Protein AF-0000000078982594 (afdb_homodimer)

pLDDT: mean 91.41, std 19.68, range [19.05, 98.94]

InterPro domains:
  IPR006311 Twin-arginine translocation pathway, signal sequence [PS51318] (1-30)
  IPR018389 TRAP transporter solute receptor DctP [PF03480] (51-321)
  IPR018389 TRAP transporter solute receptor DctP [PTHR33376] (16-334)
  IPR026289 Solute binding protein, TakP-like [PIRSF039026] (5-341)
  IPR038404 TRAP transporter solute receptor DctP superfamily [G3DSA:3.40.190.170] (35-334)

Nearest PDB structures (foldseek):
  7ug8-assembly1_A  TM=9.109E-01  e=2.387E-27  Synechococcus sp. CC9311
  4yzz-assembly1_A  TM=9.169E-01  e=5.293E-26  Bordetella bronchiseptica RB50
  2hzl-assembly1_A  TM=9.188E-01  e=4.581E-25  Cereibacter sphaeroides 2.4.1
  4xf5-assembly1_A  TM=8.917E-01  e=1.562E-21  Chromohalobacter israelensis DSM 3043
  6h75-assembly1_A  TM=8.362E-01  e=6.504E-19  Haemophilus influenzae Rd KW20

Structure (mmCIF, N/CA/C/O backbone):
data_AF-0000000078982594-model_v1
#
loop_
_entity.id
_entity.type
_entity.pdbx_description
1 polymer 'TRAP dicarboxylate family transporter, DctP subunit'
#
loop_
_atom_site.group_PDB
_atom_site.id
_atom_site.type_symbol
_atom_site.label_atom_id
_atom_site.label_alt_id
_atom_site.label_comp_id
_atom_site.label_asym_id
_atom_site.label_entity_id
_atom_site.label_seq_id
_atom_site.pdbx_PDB_ins_code
_atom_site.Cartn_x
_atom_site.Cartn_y
_atom_site.Cartn_z
_atom_site.occupancy
_atom_site.B_iso_or_equiv
_atom_site.auth_seq_id
_atom_site.auth_comp_id
_atom_site.auth_asym_id
_atom_site.auth_atom_id
_atom_site.pdbx_PDB_model_num
ATOM 1 N N . MET A 1 1 ? 103.625 -12.164 33.531 1 20.59 1 MET A N 1
ATOM 2 C CA . MET A 1 1 ? 103.688 -10.719 33.312 1 20.59 1 MET A CA 1
ATOM 3 C C . MET A 1 1 ? 102.312 -10.141 33.219 1 20.59 1 MET A C 1
ATOM 5 O O . MET A 1 1 ? 101.312 -10.828 33.469 1 20.59 1 MET A O 1
ATOM 9 N N . THR A 1 2 ? 102.062 -9.656 31.984 1 21.7 2 THR A N 1
ATOM 10 C CA . THR A 1 2 ? 101.188 -8.523 31.641 1 21.7 2 THR A CA 1
ATOM 11 C C . THR A 1 2 ? 99.75 -8.883 31.844 1 21.7 2 THR A C 1
ATOM 13 O O . THR A 1 2 ? 99.375 -10.055 31.781 1 21.7 2 THR A O 1
ATOM 16 N N . ASN A 1 3 ? 99 -7.855 32.156 1 24.16 3 ASN A N 1
ATOM 17 C CA . ASN A 1 3 ? 97.812 -7.148 32.625 1 24.16 3 ASN A CA 1
ATOM 18 C C . ASN A 1 3 ? 96.688 -7.359 31.672 1 24.16 3 ASN A C 1
ATOM 20 O O . ASN A 1 3 ? 96.5 -6.594 30.719 1 24.16 3 ASN A O 1
ATOM 24 N N . LEU A 1 4 ? 96.562 -8.594 31.125 1 26.08 4 LEU A N 1
ATOM 25 C CA . LEU A 1 4 ? 95.688 -8.883 30 1 26.08 4 LEU A CA 1
ATOM 26 C C . LEU A 1 4 ? 94.25 -8.578 30.328 1 26.08 4 LEU A C 1
ATOM 28 O O . LEU A 1 4 ? 93.5 -9.445 30.828 1 26.08 4 LEU A O 1
ATOM 32 N N . ASN A 1 5 ? 94.188 -7.273 31.156 1 21.92 5 ASN A N 1
ATOM 33 C CA . ASN A 1 5 ? 92.875 -7.004 31.766 1 21.92 5 ASN A CA 1
ATOM 34 C C . ASN A 1 5 ? 91.75 -7.062 30.75 1 21.92 5 ASN A C 1
ATOM 36 O O . ASN A 1 5 ? 91.938 -6.883 29.562 1 21.92 5 ASN A O 1
ATOM 40 N N . ARG A 1 6 ? 90.375 -7.09 31.219 1 21.05 6 ARG A N 1
ATOM 41 C CA . ARG A 1 6 ? 89 -7.594 31.141 1 21.05 6 ARG A CA 1
ATOM 42 C C . ARG A 1 6 ? 88.188 -6.828 30.109 1 21.05 6 ARG A C 1
ATOM 44 O O . ARG A 1 6 ? 88.562 -5.746 29.672 1 21.05 6 ARG A O 1
ATOM 51 N N . ARG A 1 7 ? 86.812 -6.707 30.172 1 22.73 7 ARG A N 1
ATOM 52 C CA . ARG A 1 7 ? 85.5 -7.102 29.75 1 22.73 7 ARG A CA 1
ATOM 53 C C . ARG A 1 7 ? 84.688 -5.891 29.297 1 22.73 7 ARG A C 1
ATOM 55 O O . ARG A 1 7 ? 83.5 -6 29.047 1 22.73 7 ARG A O 1
ATOM 62 N N . ASN A 1 8 ? 85.375 -4.629 29.312 1 22.77 8 ASN A N 1
ATOM 63 C CA . ASN A 1 8 ? 84.312 -3.631 29.484 1 22.77 8 ASN A CA 1
ATOM 64 C C . ASN A 1 8 ? 83.25 -3.734 28.375 1 22.77 8 ASN A C 1
ATOM 66 O O . ASN A 1 8 ? 83.562 -4.129 27.25 1 22.77 8 ASN A O 1
ATOM 70 N N . ALA A 1 9 ? 81.938 -3.502 28.734 1 25.22 9 ALA A N 1
ATOM 71 C CA . ALA A 1 9 ? 80.5 -3.498 28.531 1 25.22 9 ALA A CA 1
ATOM 72 C C . ALA A 1 9 ? 80.125 -2.529 27.406 1 25.22 9 ALA A C 1
ATOM 74 O O . ALA A 1 9 ? 80.312 -1.322 27.516 1 25.22 9 ALA A O 1
ATOM 75 N N . LEU A 1 10 ? 80.375 -2.895 26.141 1 25.31 10 LEU A N 1
ATOM 76 C CA . LEU A 1 10 ? 79.938 -2.234 24.922 1 25.31 10 LEU A CA 1
ATOM 77 C C . LEU A 1 10 ? 78.438 -1.918 25 1 25.31 10 LEU A C 1
ATOM 79 O O . LEU A 1 10 ? 77.625 -2.826 25.125 1 25.31 10 LEU A O 1
ATOM 83 N N . GLN A 1 11 ? 78.062 -0.835 25.844 1 25.95 11 GLN A N 1
ATOM 84 C CA . GLN A 1 11 ? 76.688 -0.275 25.938 1 25.95 11 GLN A CA 1
ATOM 85 C C . GLN A 1 11 ? 76.125 0.025 24.547 1 25.95 11 GLN A C 1
ATOM 87 O O . GLN A 1 11 ? 76.688 0.873 23.828 1 25.95 11 GLN A O 1
ATOM 92 N N . LEU A 1 12 ? 75.812 -1.025 23.797 1 26.66 12 LEU A N 1
ATOM 93 C CA . LEU A 1 12 ? 75.062 -0.949 22.531 1 26.66 12 LEU A CA 1
ATOM 94 C C . LEU A 1 12 ? 73.812 -0.087 22.672 1 26.66 12 LEU A C 1
ATOM 96 O O . LEU A 1 12 ? 72.938 -0.372 23.484 1 26.66 12 LEU A O 1
ATOM 100 N N . GLY A 1 13 ? 74 1.279 22.625 1 26.19 13 GLY A N 1
ATOM 101 C CA . GLY A 1 13 ? 72.938 2.256 22.516 1 26.19 13 GLY A CA 1
ATOM 102 C C . GLY A 1 13 ? 71.875 1.858 21.516 1 26.19 13 GLY A C 1
ATOM 103 O O . GLY A 1 13 ? 72.188 1.526 20.375 1 26.19 13 GLY A O 1
ATOM 104 N N . ALA A 1 14 ? 70.75 1.271 21.984 1 28.56 14 ALA A N 1
ATOM 105 C CA . ALA A 1 14 ? 69.438 0.903 21.359 1 28.56 14 ALA A CA 1
ATOM 106 C C . ALA A 1 14 ? 68.875 2.082 20.609 1 28.56 14 ALA A C 1
ATOM 108 O O . ALA A 1 14 ? 68.438 3.082 21.219 1 28.56 14 ALA A O 1
ATOM 109 N N . VAL A 1 15 ? 69.5 2.537 19.516 1 26.56 15 VAL A N 1
ATOM 110 C CA . VAL A 1 15 ? 68.812 3.514 18.672 1 26.56 15 VAL A CA 1
ATOM 111 C C . VAL A 1 15 ? 67.375 3.059 18.422 1 26.56 15 VAL A C 1
ATOM 113 O O . VAL A 1 15 ? 67.125 1.963 17.906 1 26.56 15 VAL A O 1
ATOM 116 N N . ALA A 1 16 ? 66.438 3.512 19.25 1 29.61 16 ALA A N 1
ATOM 117 C CA . ALA A 1 16 ? 64.938 3.453 19.141 1 29.61 16 ALA A CA 1
ATOM 118 C C . ALA A 1 16 ? 64.5 3.781 17.734 1 29.61 16 ALA A C 1
ATOM 120 O O . ALA A 1 16 ? 64.75 4.879 17.234 1 29.61 16 ALA A O 1
ATOM 121 N N . LEU A 1 17 ? 64.5 2.771 16.875 1 27.03 17 LEU A N 1
ATOM 122 C CA . LEU A 1 17 ? 63.938 2.824 15.547 1 27.03 17 LEU A CA 1
ATOM 123 C C . LEU A 1 17 ? 62.562 3.457 15.594 1 27.03 17 LEU A C 1
ATOM 125 O O . LEU A 1 17 ? 61.75 3.131 16.469 1 27.03 17 LEU A O 1
ATOM 129 N N . ALA A 1 18 ? 62.469 4.758 15.188 1 30.73 18 ALA A N 1
ATOM 130 C CA . ALA A 1 18 ? 61.25 5.504 14.812 1 30.73 18 ALA A CA 1
ATOM 131 C C . ALA A 1 18 ? 60.281 4.629 14.023 1 30.73 18 ALA A C 1
ATOM 133 O O . ALA A 1 18 ? 60.625 4.105 12.961 1 30.73 18 ALA A O 1
ATOM 134 N N . ALA A 1 19 ? 59.406 3.906 14.703 1 32.41 19 ALA A N 1
ATOM 135 C CA . ALA A 1 19 ? 58.281 3.205 14.062 1 32.41 19 ALA A CA 1
ATOM 136 C C . ALA A 1 19 ? 57.531 4.129 13.102 1 32.41 19 ALA A C 1
ATOM 138 O O . ALA A 1 19 ? 57.156 5.246 13.469 1 32.41 19 ALA A O 1
ATOM 139 N N . PRO A 1 20 ? 57.75 4.062 11.742 1 35.38 20 PRO A N 1
ATOM 140 C CA . PRO A 1 20 ? 56.938 4.867 10.836 1 35.38 20 PRO A CA 1
ATOM 141 C C . PRO A 1 20 ? 55.469 4.859 11.219 1 35.38 20 PRO A C 1
ATOM 143 O O . PRO A 1 20 ? 54.969 3.861 11.742 1 35.38 20 PRO A O 1
ATOM 146 N N . ALA A 1 21 ? 54.938 6 11.516 1 36.59 21 ALA A N 1
ATOM 147 C CA . ALA A 1 21 ? 53.5 6.25 11.602 1 36.59 21 ALA A CA 1
ATOM 148 C C . ALA A 1 21 ? 52.75 5.59 10.445 1 36.59 21 ALA A C 1
ATOM 150 O O . ALA A 1 21 ? 52.938 5.961 9.281 1 36.59 21 ALA A O 1
ATOM 151 N N . ILE A 1 22 ? 52.5 4.273 10.539 1 31.8 22 ILE A N 1
ATOM 152 C CA . ILE A 1 22 ? 51.531 3.699 9.602 1 31.8 22 ILE A CA 1
ATOM 153 C C . ILE A 1 22 ? 50.312 4.582 9.523 1 31.8 22 ILE A C 1
ATOM 155 O O . ILE A 1 22 ? 49.562 4.703 10.492 1 31.8 22 ILE A O 1
ATOM 159 N N . LEU A 1 23 ? 50.406 5.719 8.812 1 32.69 23 LEU A N 1
ATOM 160 C CA . LEU A 1 23 ? 49.156 6.352 8.336 1 32.69 23 LEU A CA 1
ATOM 161 C C . LEU A 1 23 ? 48.125 5.301 7.953 1 32.69 23 LEU A C 1
ATOM 163 O O . LEU A 1 23 ? 48.375 4.477 7.066 1 32.69 23 LEU A O 1
ATOM 167 N N . THR A 1 24 ? 47.469 4.734 8.93 1 33.62 24 THR A N 1
ATOM 168 C CA . THR A 1 24 ? 46.25 4.008 8.617 1 33.62 24 THR A CA 1
ATOM 169 C C . THR A 1 24 ? 45.375 4.801 7.648 1 33.62 24 THR A C 1
ATOM 171 O O . THR A 1 24 ? 44.781 5.816 8.016 1 33.62 24 THR A O 1
ATOM 174 N N . GLY A 1 25 ? 45.875 5.156 6.434 1 33.16 25 GLY A N 1
ATOM 175 C CA . GLY A 1 25 ? 44.938 5.574 5.41 1 33.16 25 GLY A CA 1
ATOM 176 C C . GLY A 1 25 ? 43.594 4.844 5.492 1 33.16 25 GLY A C 1
ATOM 177 O O . GLY A 1 25 ? 43.562 3.631 5.703 1 33.16 25 GLY A O 1
ATOM 178 N N . GLY A 1 26 ? 42.688 5.43 6.137 1 35.59 26 GLY A N 1
ATOM 179 C CA . GLY A 1 26 ? 41.375 4.836 5.887 1 35.59 26 GLY A CA 1
ATOM 180 C C . GLY A 1 26 ? 41.219 4.289 4.48 1 35.59 26 GLY A C 1
ATOM 181 O O . GLY A 1 26 ? 41.438 5.012 3.504 1 35.59 26 GLY A O 1
ATOM 182 N N . ALA A 1 27 ? 41.688 3.076 4.184 1 33.72 27 ALA A N 1
ATOM 183 C CA . ALA A 1 27 ? 41.375 2.385 2.93 1 33.72 27 ALA A CA 1
ATOM 184 C C . ALA A 1 27 ? 40.031 2.832 2.363 1 33.72 27 ALA A C 1
ATOM 186 O O . ALA A 1 27 ? 39 2.576 2.961 1 33.72 27 ALA A O 1
ATOM 187 N N . ALA A 1 28 ? 39.938 4.016 1.937 1 36.03 28 ALA A N 1
ATOM 188 C CA . ALA A 1 28 ? 38.875 4.066 0.939 1 36.03 28 ALA A CA 1
ATOM 189 C C . ALA A 1 28 ? 38.75 2.746 0.184 1 36.03 28 ALA A C 1
ATOM 191 O O . ALA A 1 28 ? 39.656 2.391 -0.591 1 36.03 28 ALA A O 1
ATOM 192 N N . ARG A 1 29 ? 38.562 1.633 0.854 1 36.06 29 ARG A N 1
ATOM 193 C CA . ARG A 1 29 ? 38.375 0.412 0.084 1 36.06 29 ARG A CA 1
ATOM 194 C C . ARG A 1 29 ? 37.844 0.73 -1.315 1 36.06 29 ARG A C 1
ATOM 196 O O . ARG A 1 29 ? 36.844 1.413 -1.468 1 36.06 29 ARG A O 1
ATOM 203 N N . ALA A 1 30 ? 38.406 1.217 -2.223 1 41.25 30 ALA A N 1
ATOM 204 C CA . ALA A 1 30 ? 38 1.074 -3.623 1 41.25 30 ALA A CA 1
ATOM 205 C C . ALA A 1 30 ? 36.969 -0.01 -3.791 1 41.25 30 ALA A C 1
ATOM 207 O O . ALA A 1 30 ? 37.281 -1.195 -3.889 1 41.25 30 ALA A O 1
ATOM 208 N N . GLN A 1 31 ? 35.906 -0.181 -2.936 1 50.72 31 GLN A N 1
ATOM 209 C CA . GLN A 1 31 ? 34.938 -1.259 -2.773 1 50.72 31 GLN A CA 1
ATOM 210 C C . GLN A 1 31 ? 34.344 -1.69 -4.121 1 50.72 31 GLN A C 1
ATOM 212 O O . GLN A 1 31 ? 33.812 -0.864 -4.871 1 50.72 31 GLN A O 1
ATOM 217 N N . GLY A 1 32 ? 34.844 -2.617 -4.812 1 79.25 32 GLY A N 1
ATOM 218 C CA . GLY A 1 32 ? 34.5 -3.211 -6.09 1 79.25 32 GLY A CA 1
ATOM 219 C C . GLY A 1 32 ? 33 -3.355 -6.273 1 79.25 32 GLY A C 1
ATOM 220 O O . GLY A 1 32 ? 32.219 -3.297 -5.305 1 79.25 32 GLY A O 1
ATOM 221 N N . VAL A 1 33 ? 32.562 -3.111 -7.488 1 95.31 33 VAL A N 1
ATOM 222 C CA . VAL A 1 33 ? 31.172 -3.256 -7.887 1 95.31 33 VAL A CA 1
ATOM 223 C C . VAL A 1 33 ? 30.75 -4.727 -7.805 1 95.31 33 VAL A C 1
ATOM 225 O O . VAL A 1 33 ? 31.422 -5.598 -8.367 1 95.31 33 VAL A O 1
ATOM 228 N N . THR A 1 34 ? 29.812 -5.047 -6.879 1 98.25 34 THR A N 1
ATOM 229 C CA . THR A 1 34 ? 29.172 -6.355 -6.863 1 98.25 34 THR A CA 1
ATOM 230 C C . THR A 1 34 ? 28.219 -6.504 -8.039 1 98.25 34 THR A C 1
ATOM 232 O O . THR A 1 34 ? 27.344 -5.66 -8.242 1 98.25 34 THR A O 1
ATOM 235 N N . GLN A 1 35 ? 28.438 -7.535 -8.797 1 98.5 35 GLN A N 1
ATOM 236 C CA . GLN A 1 35 ? 27.594 -7.762 -9.969 1 98.5 35 GLN A CA 1
ATOM 237 C C . GLN A 1 35 ? 26.703 -8.992 -9.789 1 98.5 35 GLN A C 1
ATOM 239 O O . GLN A 1 35 ? 27.203 -10.086 -9.5 1 98.5 35 GLN A O 1
ATOM 244 N N . TRP A 1 36 ? 25.375 -8.828 -9.938 1 98.81 36 TRP A N 1
ATOM 245 C CA . TRP A 1 36 ? 24.391 -9.898 -9.852 1 98.81 36 TRP A CA 1
ATOM 246 C C . TRP A 1 36 ? 23.641 -10.055 -11.164 1 98.81 36 TRP A C 1
ATOM 248 O O . TRP A 1 36 ? 23.516 -9.102 -11.938 1 98.81 36 TRP A O 1
ATOM 258 N N . ARG A 1 37 ? 23.188 -11.25 -11.414 1 98.88 37 ARG A N 1
ATOM 259 C CA . ARG A 1 37 ? 22.172 -11.539 -12.43 1 98.88 37 ARG A CA 1
ATOM 260 C C . ARG A 1 37 ? 20.875 -12.008 -11.781 1 98.88 37 ARG A C 1
ATOM 262 O O . ARG A 1 37 ? 20.906 -12.766 -10.805 1 98.88 37 ARG A O 1
ATOM 269 N N . MET A 1 38 ? 19.734 -11.531 -12.352 1 98.88 38 MET A N 1
ATOM 270 C CA . MET A 1 38 ? 18.406 -11.938 -11.859 1 98.88 38 MET A CA 1
ATOM 271 C C . MET A 1 38 ? 17.516 -12.375 -13.008 1 98.88 38 MET A C 1
ATOM 273 O O . MET A 1 38 ? 17.297 -11.617 -13.961 1 98.88 38 MET A O 1
ATOM 277 N N . GLN A 1 39 ? 17.062 -13.578 -12.969 1 98.56 39 GLN A N 1
ATOM 278 C CA . GLN A 1 39 ? 16.016 -14 -13.898 1 98.56 39 GLN A CA 1
ATOM 279 C C . GLN A 1 39 ? 14.633 -13.859 -13.281 1 98.56 39 GLN A C 1
ATOM 281 O O . GLN A 1 39 ? 14.375 -14.375 -12.195 1 98.56 39 GLN A O 1
ATOM 286 N N . ALA A 1 40 ? 13.758 -13.156 -13.969 1 97.75 40 ALA A N 1
ATOM 287 C CA . ALA A 1 40 ? 12.375 -12.984 -13.523 1 97.75 40 ALA A CA 1
ATOM 288 C C . ALA A 1 40 ? 11.484 -14.094 -14.07 1 97.75 40 ALA A C 1
ATOM 290 O O . ALA A 1 40 ? 11.938 -14.945 -14.844 1 97.75 40 ALA A O 1
ATOM 291 N N . LEU A 1 41 ? 10.227 -14.102 -13.609 1 95.31 41 LEU A N 1
ATOM 292 C CA . LEU A 1 41 ? 9.258 -15.086 -14.078 1 95.31 41 LEU A CA 1
ATOM 293 C C . LEU A 1 41 ? 8.414 -14.531 -15.211 1 95.31 41 LEU A C 1
ATOM 295 O O . LEU A 1 41 ? 7.594 -15.242 -15.797 1 95.31 41 LEU A O 1
ATOM 299 N N . TRP A 1 42 ? 8.648 -13.305 -15.594 1 94.94 42 TRP A N 1
ATOM 300 C CA . TRP A 1 42 ? 7.785 -12.594 -16.531 1 94.94 42 TRP A CA 1
ATOM 301 C C . TRP A 1 42 ? 8.359 -12.641 -17.938 1 94.94 42 TRP A C 1
ATOM 303 O O . TRP A 1 42 ? 9.57 -12.727 -18.125 1 94.94 42 TRP A O 1
ATOM 313 N N . GLY A 1 43 ? 7.445 -12.539 -18.891 1 91.38 43 GLY A N 1
ATOM 314 C CA . GLY A 1 43 ? 7.883 -12.352 -20.266 1 91.38 43 GLY A CA 1
ATOM 315 C C . GLY A 1 43 ? 8.5 -10.992 -20.516 1 91.38 43 GLY A C 1
ATOM 316 O O . GLY A 1 43 ? 8.203 -10.031 -19.797 1 91.38 43 GLY A O 1
ATOM 317 N N . GLY A 1 44 ? 9.297 -11.008 -21.531 1 92.69 44 GLY A N 1
ATOM 318 C CA . GLY A 1 44 ? 9.922 -9.75 -21.906 1 92.69 44 GLY A CA 1
ATOM 319 C C . GLY A 1 44 ? 8.922 -8.695 -22.344 1 92.69 44 GLY A C 1
ATOM 320 O O . GLY A 1 44 ? 7.945 -9 -23.031 1 92.69 44 GLY A O 1
ATOM 321 N N . GLY A 1 45 ? 9.086 -7.457 -21.859 1 93.69 45 GLY A N 1
ATOM 322 C CA . GLY A 1 45 ? 8.281 -6.332 -22.312 1 93.69 45 GLY A CA 1
ATOM 323 C C . GLY A 1 45 ? 6.973 -6.191 -21.547 1 93.69 45 GLY A C 1
ATOM 324 O O . GLY A 1 45 ? 6.254 -5.203 -21.719 1 93.69 45 GLY A O 1
ATOM 325 N N . THR A 1 46 ? 6.609 -7.188 -20.734 1 95.62 46 THR A N 1
ATOM 326 C CA . THR A 1 46 ? 5.391 -7.062 -19.938 1 95.62 46 THR A CA 1
ATOM 327 C C . THR A 1 46 ? 5.566 -6.023 -18.844 1 95.62 46 THR A C 1
ATOM 329 O O . THR A 1 46 ? 6.691 -5.715 -18.453 1 95.62 46 THR A O 1
ATOM 332 N N . THR A 1 47 ? 4.484 -5.465 -18.375 1 98.06 47 THR A N 1
ATOM 333 C CA . THR A 1 47 ? 4.516 -4.438 -17.344 1 98.06 47 THR A CA 1
ATOM 334 C C . THR A 1 47 ? 5.23 -4.949 -16.094 1 98.06 47 THR A C 1
ATOM 336 O O . THR A 1 47 ? 6.133 -4.289 -15.57 1 98.06 47 THR A O 1
ATOM 339 N N . PRO A 1 48 ? 4.938 -6.152 -15.57 1 98.19 48 PRO A N 1
ATOM 340 C CA . PRO A 1 48 ? 5.672 -6.582 -14.383 1 98.19 48 PRO A CA 1
ATOM 341 C C . PRO A 1 48 ? 7.172 -6.719 -14.633 1 98.19 48 PRO A C 1
ATOM 343 O O . PRO A 1 48 ? 7.977 -6.465 -13.727 1 98.19 48 PRO A O 1
ATOM 346 N N . MET A 1 49 ? 7.59 -7.105 -15.828 1 98 49 MET A N 1
ATOM 347 C CA . MET A 1 49 ? 9.016 -7.188 -16.141 1 98 49 MET A CA 1
ATOM 348 C C . MET A 1 49 ? 9.656 -5.805 -16.078 1 98 49 MET A C 1
ATOM 350 O O . MET A 1 49 ? 10.781 -5.656 -15.602 1 98 49 MET A O 1
ATOM 354 N N . LEU A 1 50 ? 8.953 -4.852 -16.625 1 98.56 50 LEU A N 1
ATOM 355 C CA . LEU A 1 50 ? 9.461 -3.482 -16.578 1 98.56 50 LEU A CA 1
ATOM 356 C C . LEU A 1 50 ? 9.688 -3.049 -15.133 1 98.56 50 LEU A C 1
ATOM 358 O O . LEU A 1 50 ? 10.633 -2.314 -14.844 1 98.56 50 LEU A O 1
ATOM 362 N N . TYR A 1 51 ? 8.883 -3.469 -14.219 1 98.75 51 TYR A N 1
ATOM 363 C CA . TYR A 1 51 ? 9.031 -3.109 -12.812 1 98.75 51 TYR A CA 1
ATOM 364 C C . TYR A 1 51 ? 10.203 -3.852 -12.18 1 98.75 51 TYR A C 1
ATOM 366 O O . TYR A 1 51 ? 10.836 -3.35 -11.25 1 98.75 51 TYR A O 1
ATOM 374 N N . GLU A 1 52 ? 10.539 -5.051 -12.68 1 98.88 52 GLU A N 1
ATOM 375 C CA . GLU A 1 52 ? 11.766 -5.699 -12.25 1 98.88 52 GLU A CA 1
ATOM 376 C C . GLU A 1 52 ? 12.992 -4.898 -12.68 1 98.88 52 GLU A C 1
ATOM 378 O O . GLU A 1 52 ? 13.977 -4.805 -11.938 1 98.88 52 GLU A O 1
ATOM 383 N N . GLU A 1 53 ? 12.93 -4.359 -13.867 1 98.81 53 GLU A N 1
ATOM 384 C CA . GLU A 1 53 ? 14.008 -3.49 -14.336 1 98.81 53 GLU A CA 1
ATOM 385 C C . GLU A 1 53 ? 14.125 -2.238 -13.469 1 98.81 53 GLU A C 1
ATOM 387 O O . GLU A 1 53 ? 15.227 -1.791 -13.156 1 98.81 53 GLU A O 1
ATOM 392 N N . LYS A 1 54 ? 12.992 -1.698 -13.07 1 98.81 54 LYS A N 1
ATOM 393 C CA . LYS A 1 54 ? 12.992 -0.55 -12.172 1 98.81 54 LYS A CA 1
ATOM 394 C C . LYS A 1 54 ? 13.594 -0.912 -10.82 1 98.81 54 LYS A C 1
ATOM 396 O O . LYS A 1 54 ? 14.312 -0.108 -10.219 1 98.81 54 LYS A O 1
ATOM 401 N N . PHE A 1 55 ? 13.258 -2.117 -10.336 1 98.88 55 PHE A N 1
ATOM 402 C CA . PHE A 1 55 ? 13.859 -2.623 -9.102 1 98.88 55 PHE A CA 1
ATOM 403 C C . PHE A 1 55 ? 15.375 -2.6 -9.195 1 98.88 55 PHE A C 1
ATOM 405 O O . PHE A 1 55 ? 16.047 -2.072 -8.312 1 98.88 55 PHE A O 1
ATOM 412 N N . CYS A 1 56 ? 15.898 -3.113 -10.273 1 98.94 56 CYS A N 1
ATOM 413 C CA . CYS A 1 56 ? 17.344 -3.195 -10.477 1 98.94 56 CYS A CA 1
ATOM 414 C C . CYS A 1 56 ? 17.953 -1.806 -10.562 1 98.94 56 CYS A C 1
ATOM 416 O O . CYS A 1 56 ? 19 -1.544 -9.961 1 98.94 56 CYS A O 1
ATOM 418 N N . ALA A 1 57 ? 17.344 -0.931 -11.305 1 98.81 57 ALA A N 1
ATOM 419 C CA . ALA A 1 57 ? 17.828 0.441 -11.438 1 98.81 57 ALA A CA 1
ATOM 420 C C . ALA A 1 57 ? 17.859 1.151 -10.086 1 98.81 57 ALA A C 1
ATOM 422 O O . ALA A 1 57 ? 18.797 1.889 -9.789 1 98.81 57 ALA A O 1
ATOM 423 N N . ARG A 1 58 ? 16.797 0.959 -9.305 1 98.81 58 ARG A N 1
ATOM 424 C CA . ARG A 1 58 ? 16.719 1.595 -7.996 1 98.81 58 ARG A CA 1
ATOM 425 C C . ARG A 1 58 ? 17.812 1.096 -7.07 1 98.81 58 ARG A C 1
ATOM 427 O O . ARG A 1 58 ? 18.422 1.881 -6.336 1 98.81 58 ARG A O 1
ATOM 434 N N . VAL A 1 59 ? 18.047 -0.199 -7.078 1 98.88 59 VAL A N 1
ATOM 435 C CA . VAL A 1 59 ? 19.109 -0.772 -6.262 1 98.88 59 VAL A CA 1
ATOM 436 C C . VAL A 1 59 ? 20.438 -0.131 -6.629 1 98.88 59 VAL A C 1
ATOM 438 O O . VAL A 1 59 ? 21.219 0.256 -5.746 1 98.88 59 VAL A O 1
ATOM 441 N N . LEU A 1 60 ? 20.703 0.001 -7.91 1 98.69 60 LEU A N 1
ATOM 442 C CA . LEU A 1 60 ? 21.938 0.641 -8.383 1 98.69 60 LEU A CA 1
ATOM 443 C C . LEU A 1 60 ? 22.047 2.066 -7.852 1 98.69 60 LEU A C 1
ATOM 445 O O . LEU A 1 60 ? 23.094 2.463 -7.336 1 98.69 60 LEU A O 1
ATOM 449 N N . GLU A 1 61 ? 21 2.742 -7.898 1 98.25 61 GLU A N 1
ATOM 450 C CA . GLU A 1 61 ? 20.953 4.141 -7.477 1 98.25 61 GLU A CA 1
ATOM 451 C C . GLU A 1 61 ? 21.172 4.27 -5.973 1 98.25 61 GLU A C 1
ATOM 453 O O . GLU A 1 61 ? 21.969 5.094 -5.527 1 98.25 61 GLU A O 1
ATOM 458 N N . LEU A 1 62 ? 20.594 3.426 -5.164 1 98.56 62 LEU A N 1
ATOM 459 C CA . LEU A 1 62 ? 20.609 3.525 -3.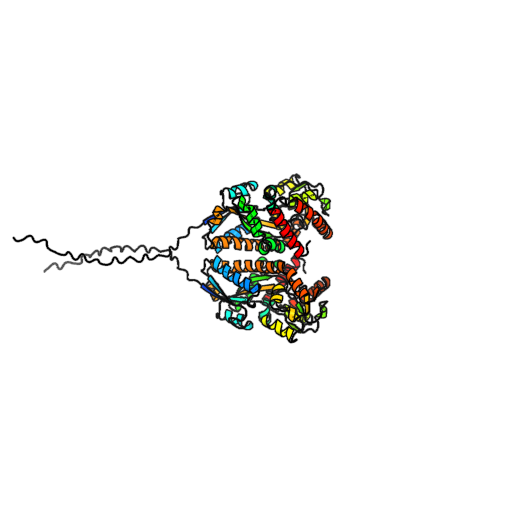709 1 98.56 62 LEU A CA 1
ATOM 460 C C . LEU A 1 62 ? 21.969 3.102 -3.15 1 98.56 62 LEU A C 1
ATOM 462 O O . LEU A 1 62 ? 22.312 3.443 -2.018 1 98.56 62 LEU A O 1
ATOM 466 N N . THR A 1 63 ? 22.703 2.395 -3.941 1 97.69 63 THR A N 1
ATOM 467 C CA . THR A 1 63 ? 23.984 1.885 -3.443 1 97.69 63 THR A CA 1
ATOM 468 C C . THR A 1 63 ? 25.141 2.703 -3.996 1 97.69 63 THR A C 1
ATOM 470 O O . THR A 1 63 ? 26.312 2.373 -3.762 1 97.69 63 THR A O 1
ATOM 473 N N . GLY A 1 64 ? 24.781 3.742 -4.766 1 95.38 64 GLY A N 1
ATOM 474 C CA . GLY A 1 64 ? 25.828 4.516 -5.398 1 95.38 64 GLY A CA 1
ATOM 475 C C . GLY A 1 64 ? 26.625 3.723 -6.422 1 95.38 64 GLY A C 1
ATOM 476 O O . GLY A 1 64 ? 27.812 3.967 -6.617 1 95.38 64 GLY A O 1
ATOM 477 N N . GLY A 1 65 ? 26.047 2.697 -6.914 1 96.69 65 GLY A N 1
ATOM 478 C CA . GLY A 1 65 ? 26.641 1.916 -7.984 1 96.69 65 GLY A CA 1
ATOM 479 C C . GLY A 1 65 ? 27.422 0.714 -7.477 1 96.69 65 GLY A C 1
ATOM 480 O O . GLY A 1 65 ? 28.016 -0.025 -8.266 1 96.69 65 GLY A O 1
ATOM 481 N N . THR A 1 66 ? 27.344 0.394 -6.215 1 97.38 66 THR A N 1
ATOM 482 C CA . THR A 1 66 ? 28.203 -0.655 -5.672 1 97.38 66 THR A CA 1
ATOM 483 C C . THR A 1 66 ? 27.531 -2.021 -5.805 1 97.38 66 THR A C 1
ATOM 485 O O . THR A 1 66 ? 28.188 -3.055 -5.637 1 97.38 66 THR A O 1
ATOM 488 N N . LEU A 1 67 ? 26.219 -2.074 -6.133 1 98.56 67 LEU A N 1
ATOM 489 C CA . LEU A 1 67 ? 25.516 -3.303 -6.465 1 98.56 67 LEU A CA 1
ATOM 490 C C . LEU A 1 67 ? 24.734 -3.148 -7.77 1 98.56 67 LEU A C 1
ATOM 492 O O . LEU A 1 67 ? 23.781 -2.377 -7.84 1 98.56 67 LEU A O 1
ATOM 496 N N . GLU A 1 68 ? 25.188 -3.854 -8.75 1 98.75 68 GLU A N 1
ATOM 497 C CA . GLU A 1 68 ? 24.562 -3.838 -10.062 1 98.75 68 GLU A CA 1
ATOM 498 C C . GLU A 1 68 ? 23.891 -5.18 -10.367 1 98.75 68 GLU A C 1
ATOM 500 O O . GLU A 1 68 ? 24.562 -6.219 -10.359 1 98.75 68 GLU A O 1
ATOM 505 N N . ILE A 1 69 ? 22.594 -5.184 -10.648 1 98.94 69 ILE A N 1
ATOM 506 C CA . ILE A 1 69 ? 21.828 -6.379 -10.977 1 98.94 69 ILE A CA 1
ATOM 507 C C . ILE A 1 69 ? 21.359 -6.309 -12.43 1 98.94 69 ILE A C 1
ATOM 509 O O . ILE A 1 69 ? 20.672 -5.355 -12.82 1 98.94 69 ILE A O 1
ATOM 513 N N . THR A 1 70 ? 21.719 -7.242 -13.227 1 98.88 70 THR A N 1
ATOM 514 C CA . THR A 1 70 ? 21.219 -7.352 -14.594 1 98.88 70 THR A CA 1
ATOM 515 C C . THR A 1 70 ? 19.969 -8.211 -14.648 1 98.88 70 THR A C 1
ATOM 517 O O . THR A 1 70 ? 20 -9.398 -14.312 1 98.88 70 THR A O 1
ATOM 520 N N . PRO A 1 71 ? 18.875 -7.625 -15.07 1 98.69 71 PRO A N 1
ATOM 521 C CA . PRO A 1 71 ? 17.625 -8.391 -15.125 1 98.69 71 PRO A CA 1
ATOM 522 C C . PRO A 1 71 ? 17.484 -9.188 -16.422 1 98.69 71 PRO A C 1
ATOM 524 O O . PRO A 1 71 ? 17.875 -8.719 -17.484 1 98.69 71 PRO A O 1
ATOM 527 N N . PHE A 1 72 ? 17 -10.359 -16.297 1 98.56 72 PHE A N 1
ATOM 528 C CA . PHE A 1 72 ? 16.641 -11.234 -17.406 1 98.56 72 PHE A CA 1
ATOM 529 C C . PHE A 1 72 ? 15.195 -11.695 -17.297 1 98.56 72 PHE A C 1
ATOM 531 O O . PHE A 1 72 ? 14.719 -12.008 -16.203 1 98.56 72 PHE A O 1
ATOM 538 N N . SER A 1 73 ? 14.484 -11.727 -18.438 1 96.88 73 SER A N 1
ATOM 539 C CA . SER A 1 73 ? 13.109 -12.219 -18.469 1 96.88 73 SER A CA 1
ATOM 540 C C . SER A 1 73 ? 13.062 -13.727 -18.25 1 96.88 73 SER A C 1
ATOM 542 O O . SER A 1 73 ? 14.094 -14.391 -18.234 1 96.88 73 SER A O 1
ATOM 544 N N . GLY A 1 74 ? 11.875 -14.18 -18.078 1 94.5 74 GLY A N 1
ATOM 545 C CA . GLY A 1 74 ? 11.688 -15.602 -17.812 1 94.5 74 GLY A CA 1
ATOM 546 C C . GLY A 1 74 ? 12.266 -16.484 -18.906 1 94.5 74 GLY A C 1
ATOM 547 O O . GLY A 1 74 ? 11.984 -16.281 -20.094 1 94.5 74 GLY A O 1
ATOM 548 N N . GLY A 1 75 ? 13.133 -17.422 -18.453 1 94.44 75 GLY A N 1
ATOM 549 C CA . GLY A 1 75 ? 13.641 -18.422 -19.375 1 94.44 75 GLY A CA 1
ATOM 550 C C . GLY A 1 75 ? 14.883 -17.969 -20.125 1 94.44 75 GLY A C 1
ATOM 551 O O . GLY A 1 75 ? 15.461 -18.734 -20.891 1 94.44 75 GLY A O 1
ATOM 552 N N . GLN A 1 76 ? 15.344 -16.812 -19.875 1 96.62 76 GLN A N 1
ATOM 553 C CA . GLN A 1 76 ? 16.453 -16.297 -20.672 1 96.62 76 GLN A CA 1
ATOM 554 C C . GLN A 1 76 ? 17.781 -16.922 -20.234 1 96.62 76 GLN A C 1
ATOM 556 O O . GLN A 1 76 ? 18.688 -17.094 -21.047 1 96.62 76 GLN A O 1
ATOM 561 N N . ILE A 1 77 ? 17.969 -17.188 -18.875 1 97.31 77 ILE A N 1
ATOM 562 C CA . ILE A 1 77 ? 19.188 -17.828 -18.406 1 97.31 77 ILE A CA 1
ATOM 563 C C . ILE A 1 77 ? 18.984 -19.344 -18.344 1 97.31 77 ILE A C 1
ATOM 565 O O . ILE A 1 77 ? 19.766 -20.109 -18.922 1 97.31 77 ILE A O 1
ATOM 569 N N . VAL A 1 78 ? 17.938 -19.797 -17.688 1 97.56 78 VAL A N 1
ATOM 570 C CA . VAL A 1 78 ? 17.531 -21.203 -17.609 1 97.56 78 VAL A CA 1
ATOM 571 C C . VAL A 1 78 ? 16.016 -21.312 -17.797 1 97.56 78 VAL A C 1
ATOM 573 O O . VAL A 1 78 ? 15.289 -20.328 -17.594 1 97.56 78 VAL A O 1
ATOM 576 N N . PRO A 1 79 ? 15.547 -22.469 -18.156 1 94.44 79 PRO A N 1
ATOM 577 C CA . PRO A 1 79 ? 14.094 -22.656 -18.156 1 94.44 79 PRO A CA 1
ATOM 578 C C . PRO A 1 79 ? 13.469 -22.328 -16.797 1 94.44 79 PRO A C 1
ATOM 580 O O . PRO A 1 79 ? 14.078 -22.578 -15.75 1 94.44 79 PRO A O 1
ATOM 583 N N . PRO A 1 80 ? 12.258 -21.812 -16.812 1 90.12 80 PRO A N 1
ATOM 584 C CA . PRO A 1 80 ? 11.625 -21.328 -15.586 1 90.12 80 PRO A CA 1
ATOM 585 C C . PRO A 1 80 ? 11.625 -22.375 -14.477 1 90.12 80 PRO A C 1
ATOM 587 O O . PRO A 1 80 ? 11.883 -22.047 -13.32 1 90.12 80 PRO A O 1
ATOM 590 N N . ALA A 1 81 ? 11.414 -23.609 -14.789 1 90.06 81 ALA A N 1
ATOM 591 C CA . ALA A 1 81 ? 11.32 -24.688 -13.805 1 90.06 81 ALA A CA 1
ATOM 592 C C . ALA A 1 81 ? 12.68 -24.938 -13.148 1 90.06 81 ALA A C 1
ATOM 594 O O . ALA A 1 81 ? 12.758 -25.609 -12.117 1 90.06 81 ALA A O 1
ATOM 595 N N . GLN A 1 82 ? 13.703 -24.391 -13.664 1 96 82 GLN A N 1
ATOM 596 C CA . GLN A 1 82 ? 15.055 -24.672 -13.18 1 96 82 GLN A CA 1
ATOM 597 C C . GLN A 1 82 ? 15.633 -23.484 -12.422 1 96 82 GLN A C 1
ATOM 599 O O . GLN A 1 82 ? 16.734 -23.562 -11.875 1 96 82 GLN A O 1
ATOM 604 N N . ALA A 1 83 ? 14.922 -22.422 -12.344 1 96.88 83 ALA A N 1
ATOM 605 C CA . ALA A 1 83 ? 15.453 -21.203 -11.742 1 96.88 83 ALA A CA 1
ATOM 606 C C . ALA A 1 83 ? 15.797 -21.422 -10.273 1 96.88 83 ALA A C 1
ATOM 608 O O . ALA A 1 83 ? 16.859 -20.984 -9.805 1 96.88 83 ALA A O 1
ATOM 609 N N . PHE A 1 84 ? 14.945 -22.094 -9.562 1 97.88 84 PHE A N 1
ATOM 610 C CA . PHE A 1 84 ? 15.156 -22.375 -8.148 1 97.88 84 PHE A CA 1
ATOM 611 C C . PHE A 1 84 ? 16.484 -23.078 -7.926 1 97.88 84 PHE A C 1
ATOM 613 O O . PHE A 1 84 ? 17.312 -22.609 -7.141 1 97.88 84 PHE A O 1
ATOM 620 N N . ASP A 1 85 ? 16.734 -24.125 -8.648 1 98.12 85 ASP A N 1
ATOM 621 C CA . ASP A 1 85 ? 17.953 -24.906 -8.508 1 98.12 85 ASP A CA 1
ATOM 622 C C . ASP A 1 85 ? 19.172 -24.125 -9 1 98.12 85 ASP A C 1
ATOM 624 O O . ASP A 1 85 ? 20.266 -24.25 -8.445 1 98.12 85 ASP A O 1
ATOM 628 N N . ALA A 1 86 ? 18.984 -23.375 -10.055 1 98.56 86 ALA A N 1
ATOM 629 C CA . ALA A 1 86 ? 20.078 -22.594 -10.617 1 98.56 86 ALA A CA 1
ATOM 630 C C . ALA A 1 86 ? 20.562 -21.547 -9.617 1 98.56 86 ALA A C 1
ATOM 632 O O . ALA A 1 86 ? 21.781 -21.375 -9.445 1 98.56 86 ALA A O 1
ATOM 633 N N . VAL A 1 87 ? 19.688 -20.859 -8.93 1 98.81 87 VAL A N 1
ATOM 634 C CA . VAL A 1 87 ? 20.078 -19.859 -7.934 1 98.81 87 VAL A CA 1
ATOM 635 C C . VAL A 1 87 ? 20.656 -20.562 -6.703 1 98.81 87 VAL A C 1
ATOM 637 O O . VAL A 1 87 ? 21.672 -20.125 -6.156 1 98.81 87 VAL A O 1
ATOM 640 N N . ARG A 1 88 ? 20.016 -21.625 -6.312 1 98.31 88 ARG A N 1
ATOM 641 C CA . ARG A 1 88 ? 20.516 -22.422 -5.188 1 98.31 88 ARG A CA 1
ATOM 642 C C . ARG A 1 88 ? 21.969 -22.828 -5.418 1 98.31 88 ARG A C 1
ATOM 644 O O . ARG A 1 88 ? 22.797 -22.75 -4.512 1 98.31 88 ARG A O 1
ATOM 651 N N . GLY A 1 89 ? 22.25 -23.25 -6.605 1 98 89 GLY A N 1
ATOM 652 C CA . GLY A 1 89 ? 23.562 -23.75 -6.961 1 98 89 GLY A CA 1
ATOM 653 C C . GLY A 1 89 ? 24.562 -22.641 -7.246 1 98 89 GLY A C 1
ATOM 654 O O . GLY A 1 89 ? 25.75 -22.891 -7.418 1 98 89 GLY A O 1
ATOM 655 N N . GLY A 1 90 ? 24.094 -21.438 -7.402 1 97.62 90 GLY A N 1
ATOM 656 C CA . GLY A 1 90 ? 24.969 -20.281 -7.574 1 97.62 90 GLY A CA 1
ATOM 657 C C . GLY A 1 90 ? 25.234 -19.953 -9.031 1 97.62 90 GLY A C 1
ATOM 658 O O . GLY A 1 90 ? 26.156 -19.203 -9.336 1 97.62 90 GLY A O 1
ATOM 659 N N . ALA A 1 91 ? 24.453 -20.5 -9.93 1 97.88 91 ALA A N 1
ATOM 660 C CA . ALA A 1 91 ? 24.609 -20.172 -11.336 1 97.88 91 ALA A CA 1
ATOM 661 C C . ALA A 1 91 ? 24.375 -18.688 -11.586 1 97.88 91 ALA A C 1
ATOM 663 O O . ALA A 1 91 ? 25.016 -18.078 -12.438 1 97.88 91 ALA A O 1
ATOM 664 N N . PHE A 1 92 ? 23.406 -18.141 -10.953 1 97.88 92 PHE A N 1
ATOM 665 C CA . PHE A 1 92 ? 23.188 -16.703 -10.828 1 97.88 92 PHE A CA 1
ATOM 666 C C . PHE A 1 92 ? 22.578 -16.359 -9.477 1 97.88 92 PHE A C 1
ATOM 668 O O . PHE A 1 92 ? 22.25 -17.266 -8.695 1 97.88 92 PHE A O 1
ATOM 675 N N . GLN A 1 93 ? 22.531 -15.133 -9.117 1 98.81 93 GLN A N 1
ATOM 676 C CA . GLN A 1 93 ? 22.469 -14.742 -7.711 1 98.81 93 GLN A CA 1
ATOM 677 C C . GLN A 1 93 ? 21.031 -14.617 -7.223 1 98.81 93 GLN A C 1
ATOM 679 O O . GLN A 1 93 ? 20.766 -14.781 -6.035 1 98.81 93 GLN A O 1
ATOM 684 N N . MET A 1 94 ? 20.125 -14.273 -8.211 1 98.88 94 MET A N 1
ATOM 685 C CA . MET A 1 94 ? 18.781 -13.938 -7.734 1 98.88 94 MET A CA 1
ATOM 686 C C . MET A 1 94 ? 17.719 -14.352 -8.75 1 98.88 94 MET A C 1
ATOM 688 O O . MET A 1 94 ? 17.969 -14.352 -9.953 1 98.88 94 MET A O 1
ATOM 692 N N . MET A 1 95 ? 16.547 -14.711 -8.219 1 98.81 95 MET A N 1
ATOM 693 C CA . MET A 1 95 ? 15.375 -14.914 -9.07 1 98.81 95 MET A CA 1
ATOM 694 C C . MET A 1 95 ? 14.18 -14.141 -8.531 1 98.81 95 MET A C 1
ATOM 696 O O . MET A 1 95 ? 14.062 -13.93 -7.324 1 98.81 95 MET A O 1
ATOM 700 N N . LYS A 1 96 ? 13.398 -13.594 -9.438 1 98.69 96 LYS A N 1
ATOM 701 C CA . LYS A 1 96 ? 12.008 -13.258 -9.164 1 98.69 96 LYS A CA 1
ATOM 702 C C . LYS A 1 96 ? 11.086 -14.438 -9.461 1 98.69 96 LYS A C 1
ATOM 704 O O . LYS A 1 96 ? 11.062 -14.953 -10.586 1 98.69 96 LYS A O 1
ATOM 709 N N . THR A 1 97 ? 10.359 -14.844 -8.438 1 97.75 97 THR A N 1
ATOM 710 C CA . THR A 1 97 ? 9.562 -16.047 -8.617 1 97.75 97 THR A CA 1
ATOM 711 C C . THR A 1 97 ? 8.203 -15.906 -7.945 1 97.75 97 THR A C 1
ATOM 713 O O . THR A 1 97 ? 7.859 -14.836 -7.449 1 97.75 97 THR A O 1
ATOM 716 N N . PHE A 1 98 ? 7.422 -16.875 -8.18 1 97.31 98 PHE A N 1
ATOM 717 C CA . PHE A 1 98 ? 6.168 -17.125 -7.477 1 97.31 98 PHE A CA 1
ATOM 718 C C . PHE A 1 98 ? 6.27 -18.375 -6.617 1 97.31 98 PHE A C 1
ATOM 720 O O . PHE A 1 98 ? 6.465 -19.469 -7.133 1 97.31 98 PHE A O 1
ATOM 727 N N . ASP A 1 99 ? 6.164 -18.188 -5.277 1 97.81 99 ASP A N 1
ATOM 728 C CA . ASP A 1 99 ? 6.434 -19.281 -4.352 1 97.81 99 ASP A CA 1
ATOM 729 C C . ASP A 1 99 ? 5.539 -20.484 -4.648 1 97.81 99 ASP A C 1
ATOM 731 O O . ASP A 1 99 ? 5.934 -21.641 -4.414 1 97.81 99 ASP A O 1
ATOM 735 N N . GLY A 1 100 ? 4.398 -20.25 -5.191 1 96.31 100 GLY A N 1
ATOM 736 C CA . GLY A 1 100 ? 3.484 -21.344 -5.52 1 96.31 100 GLY A CA 1
ATOM 737 C C . GLY A 1 100 ? 4.113 -22.406 -6.398 1 96.31 100 GLY A C 1
ATOM 738 O O . GLY A 1 100 ? 3.688 -23.562 -6.379 1 96.31 100 GLY A O 1
ATOM 739 N N . TYR A 1 101 ? 5.137 -22.078 -7.113 1 95.25 101 TYR A N 1
ATOM 740 C CA . TYR A 1 101 ? 5.773 -23.016 -8.023 1 95.25 101 TYR A CA 1
ATOM 741 C C . TYR A 1 101 ? 6.469 -24.141 -7.25 1 95.25 101 TYR A C 1
ATOM 743 O O . TYR A 1 101 ? 6.691 -25.219 -7.785 1 95.25 101 TYR A O 1
ATOM 751 N N . THR A 1 102 ? 6.805 -23.906 -6.02 1 96.5 102 THR A N 1
ATOM 752 C CA . THR A 1 102 ? 7.543 -24.891 -5.246 1 96.5 102 THR A CA 1
ATOM 753 C C . THR A 1 102 ? 6.695 -25.422 -4.086 1 96.5 102 THR A C 1
ATOM 755 O O . THR A 1 102 ? 7.215 -26.062 -3.174 1 96.5 102 THR A O 1
ATOM 758 N N . ALA A 1 103 ? 5.406 -25.188 -4.105 1 96.12 103 ALA A N 1
ATOM 759 C CA . ALA A 1 103 ? 4.527 -25.531 -2.992 1 96.12 103 ALA A CA 1
ATOM 760 C C . ALA A 1 103 ? 4.402 -27.047 -2.855 1 96.12 103 ALA A C 1
ATOM 762 O O . ALA A 1 103 ? 4.117 -27.562 -1.769 1 96.12 103 ALA A O 1
ATOM 763 N N . GLY A 1 104 ? 4.59 -27.812 -3.914 1 93.88 104 GLY A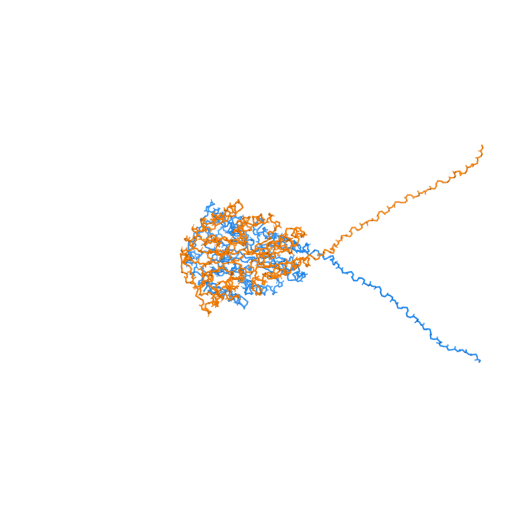 N 1
ATOM 764 C CA . GLY A 1 104 ? 4.539 -29.266 -3.861 1 93.88 104 GLY A CA 1
ATOM 765 C C . GLY A 1 104 ? 5.66 -29.859 -3.033 1 93.88 104 GLY A C 1
ATOM 766 O O . GLY A 1 104 ? 5.477 -30.906 -2.393 1 93.88 104 GLY A O 1
ATOM 767 N N . LYS A 1 105 ? 6.793 -29.203 -3.037 1 95.25 105 LYS A N 1
ATOM 768 C CA . LYS A 1 105 ? 7.957 -29.688 -2.305 1 95.25 105 LYS A CA 1
ATOM 769 C C . LYS A 1 105 ? 8.094 -28.984 -0.955 1 95.25 105 LYS A C 1
ATOM 771 O O . LYS A 1 105 ? 8.562 -29.578 0.014 1 95.25 105 LYS A O 1
ATOM 776 N N . ILE A 1 106 ? 7.73 -27.781 -0.943 1 97.81 106 ILE A N 1
ATOM 777 C CA . ILE A 1 106 ? 7.777 -26.969 0.263 1 97.81 106 ILE A CA 1
ATOM 778 C C . ILE A 1 106 ? 6.387 -26.406 0.563 1 97.81 106 ILE A C 1
ATOM 780 O O . ILE A 1 106 ? 6.035 -25.312 0.103 1 97.81 106 ILE A O 1
ATOM 784 N N . PRO A 1 107 ? 5.602 -27.062 1.337 1 98.06 107 PRO A N 1
ATOM 785 C CA . PRO A 1 107 ? 4.195 -26.703 1.546 1 98.06 107 PRO A CA 1
ATOM 786 C C . PRO A 1 107 ? 4.016 -25.266 2.008 1 98.06 107 PRO A C 1
ATOM 788 O O . PRO A 1 107 ? 3.027 -24.609 1.654 1 98.06 107 PRO A O 1
ATOM 791 N N . ALA A 1 108 ? 4.98 -24.703 2.754 1 98.75 108 ALA A N 1
ATOM 792 C CA . ALA A 1 108 ? 4.922 -23.328 3.254 1 98.75 108 ALA A CA 1
ATOM 793 C C . ALA A 1 108 ? 4.809 -22.328 2.107 1 98.75 108 ALA A C 1
ATOM 795 O O . ALA A 1 108 ? 4.191 -21.266 2.254 1 98.75 108 ALA A O 1
ATOM 796 N N . HIS A 1 109 ? 5.305 -22.672 0.956 1 98.69 109 HIS A N 1
ATOM 797 C CA . HIS A 1 109 ? 5.312 -21.781 -0.193 1 98.69 109 HIS A CA 1
ATOM 798 C C . HIS A 1 109 ? 3.904 -21.578 -0.746 1 98.69 109 HIS A C 1
ATOM 800 O O . HIS A 1 109 ? 3.654 -20.625 -1.496 1 98.69 109 HIS A O 1
ATOM 806 N N . GLY A 1 110 ? 3.02 -22.469 -0.391 1 98.25 110 GLY A N 1
ATOM 807 C CA . GLY A 1 110 ? 1.619 -22.25 -0.719 1 98.25 110 GLY A CA 1
ATOM 808 C C . GLY A 1 110 ? 1.023 -21.047 -0.019 1 98.25 110 GLY A C 1
ATOM 809 O O . GLY A 1 110 ? 0.114 -20.406 -0.546 1 98.25 110 GLY A O 1
ATOM 810 N N . PHE A 1 111 ? 1.583 -20.672 1.122 1 98.88 111 PHE A N 1
ATOM 811 C CA . PHE A 1 111 ? 0.986 -19.641 1.952 1 98.88 111 PHE A CA 1
ATOM 812 C C . PHE A 1 111 ? 1.75 -18.328 1.809 1 98.88 111 PHE A C 1
ATOM 814 O O . PHE A 1 111 ? 1.275 -17.266 2.242 1 98.88 111 PHE A O 1
ATOM 821 N N . SER A 1 112 ? 2.889 -18.328 1.149 1 98.88 112 SER A N 1
ATOM 822 C CA . SER A 1 112 ? 3.652 -17.109 0.937 1 98.88 112 SER A CA 1
ATOM 823 C C . SER A 1 112 ? 3.484 -16.594 -0.489 1 98.88 112 SER A C 1
ATOM 825 O O . SER A 1 112 ? 4.215 -15.695 -0.919 1 98.88 112 SER A O 1
ATOM 827 N N . SER A 1 113 ? 2.543 -17.141 -1.229 1 98.5 113 SER A N 1
ATOM 828 C CA . SER A 1 113 ? 2.299 -16.734 -2.611 1 98.5 113 SER A CA 1
ATOM 829 C C . SER A 1 113 ? 0.903 -16.156 -2.777 1 98.5 113 SER A C 1
ATOM 831 O O . SER A 1 113 ? 0.752 -15.023 -3.254 1 98.5 113 SER A O 1
ATOM 833 N N . THR A 1 114 ? -0.085 -16.844 -2.473 1 98.38 114 THR A N 1
ATOM 834 C CA . THR A 1 114 ? -1.48 -16.422 -2.445 1 98.38 114 THR A CA 1
ATOM 835 C C . THR A 1 114 ? -2.32 -17.391 -1.604 1 98.38 114 THR A C 1
ATOM 837 O O . THR A 1 114 ? -2.023 -18.578 -1.532 1 98.38 114 THR A O 1
ATOM 840 N N . VAL A 1 115 ? -3.322 -16.844 -0.999 1 98.62 115 VAL A N 1
ATOM 841 C CA . VAL A 1 115 ? -4.285 -17.656 -0.258 1 98.62 115 VAL A CA 1
ATOM 842 C C . VAL A 1 115 ? -5.656 -17.562 -0.929 1 98.62 115 VAL A C 1
ATOM 844 O O . VAL A 1 115 ? -6.359 -16.562 -0.796 1 98.62 115 VAL A O 1
ATOM 847 N N . PRO A 1 116 ? -6.039 -18.625 -1.622 1 98.75 116 PRO A N 1
ATOM 848 C CA . PRO A 1 116 ? -7.332 -18.594 -2.305 1 98.75 116 PRO A CA 1
ATOM 849 C C . PRO A 1 116 ? -8.484 -18.25 -1.365 1 98.75 116 PRO A C 1
ATOM 851 O O . PRO A 1 116 ? -8.578 -18.812 -0.264 1 98.75 116 PRO A O 1
ATOM 854 N N . PHE A 1 117 ? -9.391 -17.344 -1.774 1 98.5 117 PHE A N 1
ATOM 855 C CA . PHE A 1 117 ? -10.539 -16.875 -1.004 1 98.5 117 PHE A CA 1
ATOM 856 C C . PHE A 1 117 ? -10.094 -16.141 0.254 1 98.5 117 PHE A C 1
ATOM 858 O O . PHE A 1 117 ? -10.906 -15.852 1.133 1 98.5 117 PHE A O 1
ATOM 865 N N . GLY A 1 118 ? -8.812 -15.859 0.384 1 97.88 118 GLY A N 1
ATOM 866 C CA . GLY A 1 118 ? -8.258 -15.258 1.585 1 97.88 118 GLY A CA 1
ATOM 867 C C . GLY A 1 118 ? -8.391 -13.75 1.618 1 97.88 118 GLY A C 1
ATOM 868 O O . GLY A 1 118 ? -9.508 -13.227 1.637 1 97.88 118 GLY A O 1
ATOM 869 N N . PHE A 1 119 ? -7.25 -13.039 1.529 1 97.88 119 PHE A N 1
ATOM 870 C CA . PHE A 1 119 ? -7.215 -11.586 1.629 1 97.88 119 PHE A CA 1
ATOM 871 C C . PHE A 1 119 ? -7.719 -10.945 0.343 1 97.88 119 PHE A C 1
ATOM 873 O O . PHE A 1 119 ? -7.113 -11.102 -0.718 1 97.88 119 PHE A O 1
ATOM 880 N N . PRO A 1 120 ? -8.75 -10.156 0.434 1 95.88 120 PRO A N 1
ATOM 881 C CA . PRO A 1 120 ? -9.242 -9.531 -0.797 1 95.88 120 PRO A CA 1
ATOM 882 C C . PRO A 1 120 ? -8.414 -8.312 -1.213 1 95.88 120 PRO A C 1
ATOM 884 O O . PRO A 1 120 ? -8.43 -7.922 -2.381 1 95.88 120 PRO A O 1
ATOM 887 N N . GLU A 1 121 ? -7.695 -7.719 -0.241 1 96.44 121 GLU A N 1
ATOM 888 C CA . GLU A 1 121 ? -6.918 -6.512 -0.505 1 96.44 121 GLU A CA 1
ATOM 889 C C . GLU A 1 121 ? -5.422 -6.781 -0.367 1 96.44 121 GLU A C 1
ATOM 891 O O . GLU A 1 121 ? -4.973 -7.344 0.635 1 96.44 121 GLU A O 1
ATOM 896 N N . PRO A 1 122 ? -4.684 -6.297 -1.327 1 97.94 122 PRO A N 1
ATOM 897 C CA . PRO A 1 122 ? -3.252 -6.598 -1.309 1 97.94 122 PRO A CA 1
ATOM 898 C C . PRO A 1 122 ? -2.547 -6.039 -0.074 1 97.94 122 PRO A C 1
ATOM 900 O O . PRO A 1 122 ? -1.594 -6.645 0.424 1 97.94 122 PRO A O 1
ATOM 903 N N . ASP A 1 123 ? -2.975 -4.93 0.4 1 97.12 123 ASP A N 1
ATOM 904 C CA . ASP A 1 123 ? -2.355 -4.348 1.588 1 97.12 123 ASP A CA 1
ATOM 905 C C . ASP A 1 123 ? -2.539 -5.254 2.803 1 97.12 123 ASP A C 1
ATOM 907 O O . ASP A 1 123 ? -1.669 -5.32 3.674 1 97.12 123 ASP A O 1
ATOM 911 N N . GLN A 1 124 ? -3.648 -5.941 2.91 1 98.06 124 GLN A N 1
ATOM 912 C CA . GLN A 1 124 ? -3.893 -6.891 3.994 1 98.06 124 GLN A CA 1
ATOM 913 C C . GLN A 1 124 ? -2.889 -8.039 3.953 1 98.06 124 GLN A C 1
ATOM 915 O O . GLN A 1 124 ? -2.289 -8.383 4.977 1 98.06 124 GLN A O 1
ATOM 920 N N . TYR A 1 125 ? -2.699 -8.539 2.754 1 98.81 125 TYR A N 1
ATOM 921 C CA . TYR A 1 125 ? -1.768 -9.656 2.602 1 98.81 125 TYR A CA 1
ATOM 922 C C . TYR A 1 125 ? -0.331 -9.195 2.826 1 98.81 125 TYR A C 1
ATOM 924 O O . TYR A 1 125 ? 0.451 -9.891 3.482 1 98.81 125 TYR A O 1
ATOM 932 N N . GLU A 1 126 ? -0.025 -8.07 2.32 1 98.81 126 GLU A N 1
ATOM 933 C CA . GLU A 1 126 ? 1.325 -7.559 2.531 1 98.81 126 GLU A CA 1
ATOM 934 C C . GLU A 1 126 ? 1.58 -7.266 4.008 1 98.81 126 GLU A C 1
ATOM 936 O O . GLU A 1 126 ? 2.695 -7.453 4.5 1 98.81 126 GLU A O 1
ATOM 941 N N . ALA A 1 127 ? 0.578 -6.805 4.695 1 98.69 127 ALA A N 1
ATOM 942 C CA . ALA A 1 127 ? 0.707 -6.547 6.125 1 98.69 127 ALA A CA 1
ATOM 943 C C . ALA A 1 127 ? 1.054 -7.828 6.883 1 98.69 127 ALA A C 1
ATOM 945 O O . ALA A 1 127 ? 1.759 -7.785 7.895 1 98.69 127 ALA A O 1
ATOM 946 N N . TRP A 1 128 ? 0.554 -8.961 6.422 1 98.88 128 TRP A N 1
ATOM 947 C CA . TRP A 1 128 ? 0.922 -10.211 7.066 1 98.88 128 TRP A CA 1
ATOM 948 C C . TRP A 1 128 ? 2.434 -10.422 7.035 1 98.88 128 TRP A C 1
ATOM 950 O O . TRP A 1 128 ? 3.027 -10.859 8.023 1 98.88 128 TRP A O 1
ATOM 960 N N . PHE A 1 129 ? 3.035 -10.102 5.91 1 98.88 129 PHE A N 1
ATOM 961 C CA . PHE A 1 129 ? 4.477 -10.273 5.777 1 98.88 129 PHE A CA 1
ATOM 962 C C . PHE A 1 129 ? 5.223 -9.383 6.77 1 98.88 129 PHE A C 1
ATOM 964 O O . PHE A 1 129 ? 6.129 -9.844 7.465 1 98.88 129 PHE A O 1
ATOM 971 N N . TYR A 1 130 ? 4.777 -8.164 6.914 1 98.62 130 TYR A N 1
ATOM 972 C CA . TYR A 1 130 ? 5.648 -7.191 7.566 1 98.62 130 TYR A CA 1
ATOM 973 C C . TYR A 1 130 ? 5.223 -6.961 9.008 1 98.62 130 TYR A C 1
ATOM 975 O O . TYR A 1 130 ? 6.016 -6.488 9.828 1 98.62 130 TYR A O 1
ATOM 983 N N . GLU A 1 131 ? 3.949 -7.297 9.32 1 98.44 131 GLU A N 1
ATOM 984 C CA . GLU A 1 131 ? 3.439 -6.922 10.641 1 98.44 131 GLU A CA 1
ATOM 985 C C . GLU A 1 131 ? 3.088 -8.156 11.469 1 98.44 131 GLU A C 1
ATOM 987 O O . GLU A 1 131 ? 2.846 -8.055 12.672 1 98.44 131 GLU A O 1
ATOM 992 N N . ARG A 1 132 ? 3.08 -9.281 10.828 1 98.38 132 ARG A N 1
ATOM 993 C CA . ARG A 1 132 ? 2.645 -10.461 11.562 1 98.38 132 ARG A CA 1
ATOM 994 C C . ARG A 1 132 ? 3.639 -11.609 11.398 1 98.38 132 ARG A C 1
ATOM 996 O O . ARG A 1 132 ? 3.258 -12.781 11.453 1 98.38 132 ARG A O 1
ATOM 1003 N N . GLY A 1 133 ? 4.871 -11.297 11.148 1 98.56 133 GLY A N 1
ATOM 1004 C CA . GLY A 1 133 ? 5.949 -12.273 11.141 1 98.56 133 GLY A CA 1
ATOM 1005 C C . GLY A 1 133 ? 6.031 -13.062 9.852 1 98.56 133 GLY A C 1
ATOM 1006 O O . GLY A 1 133 ? 6.812 -14.008 9.742 1 98.56 133 GLY A O 1
ATOM 1007 N N . GLY A 1 134 ? 5.254 -12.781 8.844 1 98.81 134 GLY A N 1
ATOM 1008 C CA . GLY A 1 134 ? 5.23 -13.523 7.594 1 98.81 134 GLY A CA 1
ATOM 1009 C C . GLY A 1 134 ? 6.57 -13.531 6.879 1 98.81 134 GLY A C 1
ATOM 1010 O O . GLY A 1 134 ? 6.941 -14.531 6.262 1 98.81 134 GLY A O 1
ATOM 1011 N N . LEU A 1 135 ? 7.289 -12.445 6.961 1 98.81 135 LEU A N 1
ATOM 1012 C CA . LEU A 1 135 ? 8.586 -12.352 6.297 1 98.81 135 LEU A CA 1
ATOM 1013 C C . LEU A 1 135 ? 9.586 -13.312 6.926 1 98.81 135 LEU A C 1
ATOM 1015 O O . LEU A 1 135 ? 10.328 -13.992 6.211 1 98.81 135 LEU A O 1
ATOM 1019 N N . ASP A 1 136 ? 9.586 -13.406 8.227 1 98.81 136 ASP A N 1
ATOM 1020 C CA . ASP A 1 136 ? 10.469 -14.336 8.922 1 98.81 136 ASP A CA 1
ATOM 1021 C C . ASP A 1 136 ? 10.109 -15.781 8.586 1 98.81 136 ASP A C 1
ATOM 1023 O O . ASP A 1 136 ? 10.992 -16.625 8.406 1 98.81 136 ASP A O 1
ATOM 1027 N N . LEU A 1 137 ? 8.836 -16.031 8.492 1 98.94 137 LEU A N 1
ATOM 1028 C CA . LEU A 1 137 ? 8.375 -17.375 8.141 1 98.94 137 LEU A CA 1
ATOM 1029 C C . LEU A 1 137 ? 8.766 -17.719 6.711 1 98.94 137 LEU A C 1
ATOM 1031 O O . LEU A 1 137 ? 9.203 -18.828 6.434 1 98.94 137 LEU A O 1
ATOM 1035 N N . ALA A 1 138 ? 8.625 -16.781 5.82 1 98.88 138 ALA A N 1
ATOM 1036 C CA . ALA A 1 138 ? 9.047 -17 4.441 1 98.88 138 ALA A CA 1
ATOM 1037 C C . ALA A 1 138 ? 10.555 -17.25 4.359 1 98.88 138 ALA A C 1
ATOM 1039 O O . ALA A 1 138 ? 10.992 -18.141 3.633 1 98.88 138 ALA A O 1
ATOM 1040 N N . ARG A 1 139 ? 11.305 -16.516 5.109 1 98.88 139 ARG A N 1
ATOM 1041 C CA . ARG A 1 139 ? 12.75 -16.719 5.145 1 98.88 139 ARG A CA 1
ATOM 1042 C C . ARG A 1 139 ? 13.102 -18.109 5.664 1 98.88 139 ARG A C 1
ATOM 1044 O O . ARG A 1 139 ? 13.969 -18.781 5.105 1 98.88 139 ARG A O 1
ATOM 1051 N N . GLU A 1 140 ? 12.422 -18.5 6.699 1 98.88 140 GLU A N 1
ATOM 1052 C CA . GLU A 1 140 ? 12.633 -19.844 7.23 1 98.88 140 GLU A CA 1
ATOM 1053 C C . GLU A 1 140 ? 12.367 -20.906 6.168 1 98.88 140 GLU A C 1
ATOM 1055 O O . GLU A 1 140 ? 13.086 -21.906 6.086 1 98.88 140 GLU A O 1
ATOM 1060 N N . SER A 1 141 ? 11.43 -20.688 5.344 1 98.81 141 SER A N 1
ATOM 1061 C CA . SER A 1 141 ? 11.008 -21.672 4.355 1 98.81 141 SER A CA 1
ATOM 1062 C C . SER A 1 141 ? 12.062 -21.875 3.273 1 98.81 141 SER A C 1
ATOM 1064 O O . SER A 1 141 ? 12.117 -22.922 2.623 1 98.81 141 SER A O 1
ATOM 1066 N N . TYR A 1 142 ? 12.883 -20.906 3.014 1 98.75 142 TYR A N 1
ATOM 1067 C CA . TYR A 1 142 ? 13.883 -20.984 1.954 1 98.75 142 TYR A CA 1
ATOM 1068 C C . TYR A 1 142 ? 15.242 -21.391 2.512 1 98.75 142 TYR A C 1
ATOM 1070 O O . TYR A 1 142 ? 16.141 -21.781 1.761 1 98.75 142 TYR A O 1
ATOM 1078 N N . ALA A 1 143 ? 15.445 -21.297 3.836 1 98.5 143 ALA A N 1
ATOM 1079 C CA . ALA A 1 143 ? 16.75 -21.406 4.477 1 98.5 143 ALA A CA 1
ATOM 1080 C C . ALA A 1 143 ? 17.391 -22.766 4.195 1 98.5 143 ALA A C 1
ATOM 1082 O O . ALA A 1 143 ? 18.594 -22.844 3.885 1 98.5 143 ALA A O 1
ATOM 1083 N N . ALA A 1 144 ? 16.641 -23.812 4.223 1 97.69 144 ALA A N 1
ATOM 1084 C CA . ALA A 1 144 ? 17.172 -25.156 4.062 1 97.69 144 ALA A CA 1
ATOM 1085 C C . ALA A 1 144 ? 17.734 -25.359 2.66 1 97.69 144 ALA A C 1
ATOM 1087 O O . ALA A 1 144 ? 18.578 -26.234 2.445 1 97.69 144 ALA A O 1
ATOM 1088 N N . ALA A 1 145 ? 17.266 -24.578 1.756 1 98.06 145 ALA A N 1
ATOM 1089 C CA . ALA A 1 145 ? 17.719 -24.719 0.373 1 98.06 145 ALA A CA 1
ATOM 1090 C C . ALA A 1 145 ? 18.922 -23.828 0.094 1 98.06 145 ALA A C 1
ATOM 1092 O O . ALA A 1 145 ? 19.375 -23.719 -1.046 1 98.06 145 ALA A O 1
ATOM 1093 N N . GLY A 1 146 ? 19.391 -23.125 1.124 1 98.44 146 GLY A N 1
ATOM 1094 C CA . GLY A 1 146 ? 20.5 -22.203 0.875 1 98.44 146 GLY A CA 1
ATOM 1095 C C . GLY A 1 146 ? 20.062 -20.953 0.116 1 98.44 146 GLY A C 1
ATOM 1096 O O . GLY A 1 146 ? 20.844 -20.406 -0.663 1 98.44 146 GLY A O 1
ATOM 1097 N N . LEU A 1 147 ? 18.859 -20.609 0.255 1 98.88 147 LEU A N 1
ATOM 1098 C CA . LEU A 1 147 ? 18.281 -19.438 -0.398 1 98.88 147 LEU A CA 1
ATOM 1099 C C . LEU A 1 147 ? 17.75 -18.438 0.632 1 98.88 147 LEU A C 1
ATOM 1101 O O . LEU A 1 147 ? 17.375 -18.828 1.737 1 98.88 147 LEU A O 1
ATOM 1105 N N . THR A 1 148 ? 17.797 -17.172 0.284 1 98.88 148 THR A N 1
ATOM 1106 C CA . THR A 1 148 ? 17.312 -16.094 1.145 1 98.88 148 THR A CA 1
ATOM 1107 C C . THR A 1 148 ? 16.109 -15.398 0.507 1 98.88 148 THR A C 1
ATOM 1109 O O . THR A 1 148 ? 16.219 -14.859 -0.597 1 98.88 148 THR A O 1
ATOM 1112 N N . TYR A 1 149 ? 15 -15.477 1.219 1 98.94 149 TYR A N 1
ATOM 1113 C CA . TYR A 1 149 ? 13.844 -14.656 0.872 1 98.94 149 TYR A CA 1
ATOM 1114 C C . TYR A 1 149 ? 14.102 -13.188 1.193 1 98.94 149 TYR A C 1
ATOM 1116 O O . TYR A 1 149 ? 14.102 -12.789 2.361 1 98.94 149 TYR A O 1
ATOM 1124 N N . VAL A 1 150 ? 14.242 -12.383 0.174 1 98.88 150 VAL A N 1
ATOM 1125 C CA . VAL A 1 150 ? 14.625 -10.984 0.366 1 98.88 150 VAL A CA 1
ATOM 1126 C C . VAL A 1 150 ? 13.383 -10.156 0.681 1 98.88 150 VAL A C 1
ATOM 1128 O O . VAL A 1 150 ? 13.352 -9.43 1.676 1 98.88 150 VAL A O 1
ATOM 1131 N N . ALA A 1 151 ? 12.383 -10.234 -0.156 1 98.81 151 ALA A N 1
ATOM 1132 C CA . ALA A 1 151 ? 11.172 -9.438 0.033 1 98.81 151 ALA A CA 1
ATOM 1133 C C . ALA A 1 151 ? 10.07 -9.883 -0.927 1 98.81 151 ALA A C 1
ATOM 1135 O O . ALA A 1 151 ? 10.352 -10.453 -1.982 1 98.81 151 ALA A O 1
ATOM 1136 N N . PRO A 1 152 ? 8.836 -9.594 -0.599 1 98.81 152 PRO A N 1
ATOM 1137 C CA . PRO A 1 152 ? 7.715 -9.844 -1.508 1 98.81 152 PRO A CA 1
ATOM 1138 C C . PRO A 1 152 ? 7.398 -8.648 -2.398 1 98.81 152 PRO A C 1
ATOM 1140 O O . PRO A 1 152 ? 7.789 -7.52 -2.084 1 98.81 152 PRO A O 1
ATOM 1143 N N . THR A 1 153 ? 6.82 -8.891 -3.502 1 98.75 153 THR A N 1
ATOM 1144 C CA . THR A 1 153 ? 6.016 -7.945 -4.266 1 98.75 153 THR A CA 1
ATOM 1145 C C . THR A 1 153 ? 4.543 -8.352 -4.258 1 98.75 153 THR A C 1
ATOM 1147 O O . THR A 1 153 ? 4.184 -9.406 -4.793 1 98.75 153 THR A O 1
ATOM 1150 N N . VAL A 1 154 ? 3.717 -7.531 -3.674 1 98.81 154 VAL A N 1
ATOM 1151 C CA . VAL A 1 154 ? 2.332 -7.922 -3.434 1 98.81 154 VAL A CA 1
ATOM 1152 C C . VAL A 1 154 ? 1.394 -7.031 -4.242 1 98.81 154 VAL A C 1
ATOM 1154 O O . VAL A 1 154 ? 1.436 -5.805 -4.121 1 98.81 154 VAL A O 1
ATOM 1157 N N . TYR A 1 155 ? 0.604 -7.641 -5.035 1 98.31 155 TYR A N 1
ATOM 1158 C CA . TYR A 1 155 ? -0.381 -6.895 -5.809 1 98.31 155 TYR A CA 1
ATOM 1159 C C . TYR A 1 155 ? -1.727 -7.609 -5.816 1 98.31 155 TYR A C 1
ATOM 1161 O O . TYR A 1 155 ? -1.931 -8.562 -5.062 1 98.31 155 TYR A O 1
ATOM 1169 N N . GLY A 1 156 ? -2.701 -7.152 -6.527 1 97.56 156 GLY A N 1
ATOM 1170 C CA . GLY A 1 156 ? -4.09 -7.562 -6.43 1 97.56 156 GLY A CA 1
ATOM 1171 C C . GLY A 1 156 ? -4.375 -8.883 -7.121 1 97.56 156 GLY A C 1
ATOM 1172 O O . GLY A 1 156 ? -3.475 -9.711 -7.277 1 97.56 156 GLY A O 1
ATOM 1173 N N . GLU A 1 157 ? -5.59 -9.078 -7.5 1 97.62 157 GLU A N 1
ATOM 1174 C CA . GLU A 1 157 ? -6.125 -10.352 -7.977 1 97.62 157 GLU A CA 1
ATOM 1175 C C . GLU A 1 157 ? -5.594 -10.688 -9.367 1 97.62 157 GLU A C 1
ATOM 1177 O O . GLU A 1 157 ? -5.191 -9.789 -10.117 1 97.62 157 GLU A O 1
ATOM 1182 N N . GLU A 1 158 ? -5.5 -11.906 -9.578 1 98.06 158 GLU A N 1
ATOM 1183 C CA . GLU A 1 158 ? -5.418 -12.438 -10.938 1 98.06 158 GLU A CA 1
ATOM 1184 C C . GLU A 1 158 ? -6.738 -13.078 -11.359 1 98.06 158 GLU A C 1
ATOM 1186 O O . GLU A 1 158 ? -7.336 -13.836 -10.594 1 98.06 158 GLU A O 1
ATOM 1191 N N . PRO A 1 159 ? -7.227 -12.703 -12.547 1 98.56 159 PRO A N 1
ATOM 1192 C CA . PRO A 1 159 ? -8.508 -13.25 -13 1 98.56 159 PRO A CA 1
ATOM 1193 C C . PRO A 1 159 ? -8.406 -14.695 -13.477 1 98.56 159 PRO A C 1
ATOM 1195 O O . PRO A 1 159 ? -7.297 -15.203 -13.672 1 98.56 159 PRO A O 1
ATOM 1198 N N . ILE A 1 160 ? -9.531 -15.328 -13.555 1 98.62 160 ILE A N 1
ATOM 1199 C CA . ILE A 1 160 ? -9.609 -16.609 -14.242 1 98.62 160 ILE A CA 1
ATOM 1200 C C . ILE A 1 160 ? -9.984 -16.391 -15.711 1 98.62 160 ILE A C 1
ATOM 1202 O O . ILE A 1 160 ? -10.992 -15.758 -16.016 1 98.62 160 ILE A O 1
ATOM 1206 N N . HIS A 1 161 ? -9.172 -16.844 -16.562 1 98.81 161 HIS A N 1
ATOM 1207 C CA . HIS A 1 161 ? -9.5 -16.875 -17.984 1 98.81 161 HIS A CA 1
ATOM 1208 C C . HIS A 1 161 ? -10.133 -18.203 -18.375 1 98.81 161 HIS A C 1
ATOM 1210 O O . HIS A 1 161 ? -9.625 -19.266 -18 1 98.81 161 HIS A O 1
ATOM 1216 N N . SER A 1 162 ? -11.188 -18.109 -19.188 1 98.81 162 SER A N 1
ATOM 1217 C CA . SER A 1 162 ? -11.953 -19.328 -19.422 1 98.81 162 SER A CA 1
ATOM 1218 C C . SER A 1 162 ? -12.398 -19.438 -20.875 1 98.81 162 SER A C 1
ATOM 1220 O O . SER A 1 162 ? -12.789 -18.438 -21.484 1 98.81 162 SER A O 1
ATOM 1222 N N . LYS A 1 163 ? -12.391 -20.641 -21.391 1 98.5 163 LYS A N 1
ATOM 1223 C CA . LYS A 1 163 ? -12.93 -20.938 -22.703 1 98.5 163 LYS A CA 1
ATOM 1224 C C . LYS A 1 163 ? -14.43 -21.219 -22.641 1 98.5 163 LYS A C 1
ATOM 1226 O O . LYS A 1 163 ? -15.125 -21.156 -23.641 1 98.5 163 LYS A O 1
ATOM 1231 N N . VAL A 1 164 ? -14.891 -21.562 -21.469 1 98.31 164 VAL A N 1
ATOM 1232 C CA . VAL A 1 164 ? -16.297 -21.906 -21.266 1 98.31 164 VAL A CA 1
ATOM 1233 C C . VAL A 1 164 ? -16.922 -20.938 -20.281 1 98.31 164 VAL A C 1
ATOM 1235 O O . VAL A 1 164 ? -16.234 -20.312 -19.469 1 98.31 164 VAL A O 1
ATOM 1238 N N . GLU A 1 165 ? -18.203 -20.859 -20.297 1 98 165 GLU A N 1
ATOM 1239 C CA . GLU A 1 165 ? -18.922 -19.938 -19.406 1 98 165 GLU A CA 1
ATOM 1240 C C . GLU A 1 165 ? -18.938 -20.469 -17.984 1 98 165 GLU A C 1
ATOM 1242 O O . GLU A 1 165 ? -19.266 -21.641 -17.734 1 98 165 GLU A O 1
ATOM 1247 N N . ILE A 1 166 ? -18.562 -19.672 -17.078 1 98.12 166 ILE A N 1
ATOM 1248 C CA . ILE A 1 166 ? -18.609 -19.938 -15.648 1 98.12 166 ILE A CA 1
ATOM 1249 C C . ILE A 1 166 ? -19.344 -18.797 -14.938 1 98.12 166 ILE A C 1
ATOM 1251 O O . ILE A 1 166 ? -18.844 -17.672 -14.883 1 98.12 166 ILE A O 1
ATOM 1255 N N . ARG A 1 167 ? -20.469 -19.062 -14.352 1 97.5 167 ARG A N 1
ATOM 1256 C CA . ARG A 1 167 ? -21.266 -17.984 -13.773 1 97.5 167 ARG A CA 1
ATOM 1257 C C . ARG A 1 167 ? -21.281 -18.062 -12.25 1 97.5 167 ARG A C 1
ATOM 1259 O O . ARG A 1 167 ? -21.531 -17.062 -11.57 1 97.5 167 ARG A O 1
ATOM 1266 N N . GLU A 1 168 ? -21.062 -19.266 -11.773 1 97.75 168 GLU A N 1
ATOM 1267 C CA . GLU A 1 168 ? -20.938 -19.5 -10.336 1 97.75 168 GLU A CA 1
ATOM 1268 C C . GLU A 1 168 ? -19.781 -20.453 -10.023 1 97.75 168 GLU A C 1
ATOM 1270 O O . GLU A 1 168 ? -19.297 -21.156 -10.914 1 97.75 168 GLU A O 1
ATOM 1275 N N . ILE A 1 169 ? -19.359 -20.5 -8.836 1 97.81 169 ILE A N 1
ATOM 1276 C CA . ILE A 1 169 ? -18.188 -21.266 -8.414 1 97.81 169 ILE A CA 1
ATOM 1277 C C . ILE A 1 169 ? -18.422 -22.75 -8.695 1 97.81 169 ILE A C 1
ATOM 1279 O O . ILE A 1 169 ? -17.5 -23.469 -9.102 1 97.81 169 ILE A O 1
ATOM 1283 N N . ALA A 1 170 ? -19.641 -23.188 -8.578 1 97.5 170 ALA A N 1
ATOM 1284 C CA . ALA A 1 170 ? -19.984 -24.594 -8.797 1 97.5 170 ALA A CA 1
ATOM 1285 C C . ALA A 1 170 ? -19.719 -25 -10.242 1 97.5 170 ALA A C 1
ATOM 1287 O O . ALA A 1 170 ? -19.5 -26.188 -10.523 1 97.5 170 ALA A O 1
ATOM 1288 N N . ASP A 1 171 ? -19.688 -24.062 -11.133 1 98.25 171 ASP A N 1
ATOM 1289 C CA . ASP A 1 171 ? -19.5 -24.344 -12.547 1 98.25 171 ASP A CA 1
ATOM 1290 C C . ASP A 1 171 ? -18.062 -24.766 -12.828 1 98.25 171 ASP A C 1
ATOM 1292 O O . ASP A 1 171 ? -17.75 -25.266 -13.914 1 98.25 171 ASP A O 1
ATOM 1296 N N . LEU A 1 172 ? -17.188 -24.656 -11.875 1 98.06 172 LEU A N 1
ATOM 1297 C CA . LEU A 1 172 ? -15.789 -25.031 -12.047 1 98.06 172 LEU A CA 1
ATOM 1298 C C . LEU A 1 172 ? -15.617 -26.547 -12.031 1 98.06 172 LEU A C 1
ATOM 1300 O O . LEU A 1 172 ? -14.602 -27.078 -12.492 1 98.06 172 LEU A O 1
ATOM 1304 N N . LYS A 1 173 ? -16.594 -27.203 -11.438 1 98.12 173 LYS A N 1
ATOM 1305 C CA . LYS A 1 173 ? -16.5 -28.641 -11.273 1 98.12 173 LYS A CA 1
ATOM 1306 C C . LYS A 1 173 ? -16.406 -29.344 -12.625 1 98.12 173 LYS A C 1
ATOM 1308 O O . LYS A 1 173 ? -17.203 -29.094 -13.531 1 98.12 173 LYS A O 1
ATOM 1313 N N . GLY A 1 174 ? -15.352 -30.172 -12.711 1 98.25 174 GLY A N 1
ATOM 1314 C CA . GLY A 1 174 ? -15.203 -31 -13.891 1 98.25 174 GLY A CA 1
ATOM 1315 C C . GLY A 1 174 ? -14.344 -30.359 -14.969 1 98.25 174 GLY A C 1
ATOM 1316 O O . GLY A 1 174 ? -14.016 -30.984 -15.969 1 98.25 174 GLY A O 1
ATOM 1317 N N . LEU A 1 175 ? -13.945 -29.141 -14.758 1 98.56 175 LEU A N 1
ATOM 1318 C CA . LEU A 1 175 ? -13.141 -28.438 -15.758 1 98.56 175 LEU A CA 1
ATOM 1319 C C . LEU A 1 175 ? -11.664 -28.797 -15.602 1 98.56 175 LEU A C 1
ATOM 1321 O O . LEU A 1 175 ? -11.219 -29.125 -14.5 1 98.56 175 LEU A O 1
ATOM 1325 N N . LYS A 1 176 ? -10.922 -28.75 -16.672 1 98.5 176 LYS A N 1
ATOM 1326 C CA . LYS A 1 176 ? -9.461 -28.828 -16.672 1 98.5 176 LYS A CA 1
ATOM 1327 C C . LYS A 1 176 ? -8.844 -27.438 -16.516 1 98.5 176 LYS A C 1
ATOM 1329 O O . LYS A 1 176 ? -9.109 -26.531 -17.312 1 98.5 176 LYS A O 1
ATOM 1334 N N . GLY A 1 177 ? -7.988 -27.328 -15.469 1 98.38 177 GLY A N 1
ATOM 1335 C CA . GLY A 1 177 ? -7.531 -25.984 -15.195 1 98.38 177 GLY A CA 1
ATOM 1336 C C . GLY A 1 177 ? -6.055 -25.906 -14.844 1 98.38 177 GLY A C 1
ATOM 1337 O O . GLY A 1 177 ? -5.48 -26.891 -14.359 1 98.38 177 GLY A O 1
ATOM 1338 N N . ARG A 1 178 ? -5.48 -24.828 -15.172 1 98.19 178 ARG A N 1
ATOM 1339 C CA . ARG A 1 178 ? -4.117 -24.516 -14.75 1 98.19 178 ARG A CA 1
ATOM 1340 C C . ARG A 1 178 ? -4.113 -23.531 -13.578 1 98.19 178 ARG A C 1
ATOM 1342 O O . ARG A 1 178 ? -4.457 -22.359 -13.75 1 98.19 178 ARG A O 1
ATOM 1349 N N . PHE A 1 179 ? -3.785 -23.922 -12.445 1 97.5 179 PHE A N 1
ATOM 1350 C CA . PHE A 1 179 ? -3.529 -23.156 -11.219 1 97.5 179 PHE A CA 1
ATOM 1351 C C . PHE A 1 179 ? -2.236 -23.625 -10.562 1 97.5 179 PHE A C 1
ATOM 1353 O O . PHE A 1 179 ? -1.76 -24.734 -10.82 1 97.5 179 PHE A O 1
ATOM 1360 N N . VAL A 1 180 ? -1.69 -22.766 -9.758 1 94.75 180 VAL A N 1
ATOM 1361 C CA . VAL A 1 180 ? -0.395 -23.078 -9.164 1 94.75 180 VAL A CA 1
ATOM 1362 C C . VAL A 1 180 ? -0.445 -22.844 -7.656 1 94.75 180 VAL A C 1
ATOM 1364 O O . VAL A 1 180 ? -1.201 -22 -7.18 1 94.75 180 VAL A O 1
ATOM 1367 N N . GLY A 1 181 ? 0.354 -23.672 -6.91 1 95.56 181 GLY A N 1
ATOM 1368 C CA . GLY A 1 181 ? 0.482 -23.484 -5.473 1 95.56 181 GLY A CA 1
ATOM 1369 C C . GLY A 1 181 ? -0.769 -23.875 -4.707 1 95.56 181 GLY A C 1
ATOM 1370 O O . GLY A 1 181 ? -1.405 -24.891 -5.016 1 95.56 181 GLY A O 1
ATOM 1371 N N . LEU A 1 182 ? -1.073 -23.141 -3.682 1 97.94 182 LEU A N 1
ATOM 1372 C CA . LEU A 1 182 ? -2.252 -23.391 -2.859 1 97.94 182 LEU A CA 1
ATOM 1373 C C . LEU A 1 182 ? -3.523 -23.312 -3.695 1 97.94 182 LEU A C 1
ATOM 1375 O O . LEU A 1 182 ? -4.492 -24.031 -3.426 1 97.94 182 LEU A O 1
ATOM 1379 N N . ALA A 1 183 ? -3.477 -22.516 -4.684 1 98 183 ALA A N 1
ATOM 1380 C CA . ALA A 1 183 ? -4.621 -22.422 -5.582 1 98 183 ALA A CA 1
ATOM 1381 C C . ALA A 1 183 ? -4.891 -23.766 -6.27 1 98 183 ALA A C 1
ATOM 1383 O O . ALA A 1 183 ? -6.043 -24.125 -6.508 1 98 183 ALA A O 1
ATOM 1384 N N . SER A 1 184 ? -3.844 -24.469 -6.625 1 96.88 184 SER A N 1
ATOM 1385 C CA . SER A 1 184 ? -4.016 -25.797 -7.223 1 96.88 184 SER A CA 1
ATOM 1386 C C . SER A 1 184 ? -4.789 -26.719 -6.293 1 96.88 184 SER A C 1
ATOM 1388 O O . SER A 1 184 ? -5.754 -27.359 -6.711 1 96.88 184 SER A O 1
ATOM 1390 N N . ALA A 1 185 ? -4.414 -26.75 -5.059 1 96.38 185 ALA A N 1
ATOM 1391 C CA . ALA A 1 185 ? -5.039 -27.641 -4.078 1 96.38 185 ALA A CA 1
ATOM 1392 C C . ALA A 1 185 ? -6.492 -27.25 -3.826 1 96.38 185 ALA A C 1
ATOM 1394 O O . ALA A 1 185 ? -7.383 -28.094 -3.822 1 96.38 185 ALA A O 1
ATOM 1395 N N . VAL A 1 186 ? -6.715 -25.969 -3.652 1 98.25 186 VAL A N 1
ATOM 1396 C CA . VAL A 1 186 ? -8.047 -25.484 -3.318 1 98.25 186 VAL A CA 1
ATOM 1397 C C . VAL A 1 186 ? -8.984 -25.688 -4.508 1 98.25 186 VAL A C 1
ATOM 1399 O O . VAL A 1 186 ? -10.102 -26.188 -4.344 1 98.25 186 VAL A O 1
ATOM 1402 N N . MET A 1 187 ? -8.531 -25.344 -5.703 1 98.12 187 MET A N 1
ATOM 1403 C CA . MET A 1 187 ? -9.375 -25.484 -6.883 1 98.12 187 MET A CA 1
ATOM 1404 C C . MET A 1 187 ? -9.656 -26.953 -7.188 1 98.12 187 MET A C 1
ATOM 1406 O O . MET A 1 187 ? -10.734 -27.297 -7.672 1 98.12 187 MET A O 1
ATOM 1410 N N . ALA A 1 188 ? -8.688 -27.828 -6.906 1 97.75 188 ALA A N 1
ATOM 1411 C CA . ALA A 1 188 ? -8.938 -29.266 -7.027 1 97.75 188 ALA A CA 1
ATOM 1412 C C . ALA A 1 188 ? -10.078 -29.703 -6.113 1 97.75 188 ALA A C 1
ATOM 1414 O O . ALA A 1 188 ? -10.938 -30.5 -6.516 1 97.75 188 ALA A O 1
ATOM 1415 N N . ASP A 1 189 ? -10.102 -29.172 -4.961 1 97.62 189 ASP A N 1
ATOM 1416 C CA . ASP A 1 189 ? -11.156 -29.5 -4.012 1 97.62 189 ASP A CA 1
ATOM 1417 C C . ASP A 1 189 ? -12.508 -28.969 -4.484 1 97.62 189 ASP A C 1
ATOM 1419 O O . ASP A 1 189 ? -13.562 -29.453 -4.055 1 97.62 189 ASP A O 1
ATOM 1423 N N . PHE A 1 190 ? -12.461 -27.969 -5.309 1 97.62 190 PHE A N 1
ATOM 1424 C CA . PHE A 1 190 ? -13.68 -27.438 -5.902 1 97.62 190 PHE A CA 1
ATOM 1425 C C . PHE A 1 190 ? -14.039 -28.188 -7.172 1 97.62 190 PHE A C 1
ATOM 1427 O O . PHE A 1 190 ? -14.969 -27.812 -7.891 1 97.62 190 PHE A O 1
ATOM 1434 N N . GLY A 1 191 ? -13.203 -29.203 -7.523 1 98 191 GLY A N 1
ATOM 1435 C CA . GLY A 1 191 ? -13.57 -30.141 -8.57 1 98 191 GLY A CA 1
ATOM 1436 C C . GLY A 1 191 ? -12.836 -29.906 -9.875 1 98 191 GLY A C 1
ATOM 1437 O O . GLY A 1 191 ? -13.125 -30.547 -10.883 1 98 191 GLY A O 1
ATOM 1438 N N . VAL A 1 192 ? -11.906 -29.016 -9.883 1 98.44 192 VAL A N 1
ATOM 1439 C CA . VAL A 1 192 ? -11.117 -28.75 -11.078 1 98.44 192 VAL A CA 1
ATOM 1440 C C . VAL A 1 192 ? -10.039 -29.828 -11.219 1 98.44 192 VAL A C 1
ATOM 1442 O O . VAL A 1 192 ? -9.391 -30.203 -10.242 1 98.44 192 VAL A O 1
ATOM 1445 N N . ALA A 1 193 ? -9.883 -30.359 -12.422 1 98.31 193 ALA A N 1
ATOM 1446 C CA . ALA A 1 193 ? -8.711 -31.172 -12.742 1 98.31 193 ALA A CA 1
ATOM 1447 C C . ALA A 1 193 ? -7.5 -30.297 -13.047 1 98.31 193 ALA A C 1
ATOM 1449 O O . ALA A 1 193 ? -7.328 -29.828 -14.172 1 98.31 193 ALA A O 1
ATOM 1450 N N . VAL A 1 194 ? -6.629 -30.156 -12.07 1 97.38 194 VAL A N 1
ATOM 1451 C CA . VAL A 1 194 ? -5.609 -29.125 -12.133 1 97.38 194 VAL A CA 1
ATOM 1452 C C . VAL A 1 194 ? -4.34 -29.672 -12.773 1 97.38 194 VAL A C 1
ATOM 1454 O O . VAL A 1 194 ? -3.916 -30.797 -12.461 1 97.38 194 VAL A O 1
ATOM 1457 N N . SER A 1 195 ? -3.77 -28.969 -13.656 1 92.69 195 SER A N 1
ATOM 1458 C CA . SER A 1 195 ? -2.445 -29.203 -14.227 1 92.69 195 SER A CA 1
ATOM 1459 C C . SER A 1 195 ? -1.543 -27.984 -14.039 1 92.69 195 SER A C 1
ATOM 1461 O O . SER A 1 195 ? -1.834 -26.906 -14.562 1 92.69 195 SER A O 1
ATOM 1463 N N . PRO A 1 196 ? -0.477 -28.188 -13.328 1 87 196 PRO A N 1
ATOM 1464 C CA . PRO A 1 196 ? 0.427 -27.031 -13.164 1 87 196 PRO A CA 1
ATOM 1465 C C . PRO A 1 196 ? 1.301 -26.797 -14.398 1 87 196 PRO A C 1
ATOM 1467 O O . PRO A 1 196 ? 1.834 -27.75 -14.977 1 87 196 PRO A O 1
ATOM 1470 N N . LEU A 1 197 ? 1.24 -25.594 -15.008 1 88.56 197 LEU A N 1
ATOM 1471 C CA . LEU A 1 197 ? 2.061 -25.156 -16.125 1 88.56 197 LEU A CA 1
ATOM 1472 C C . LEU A 1 197 ? 2.773 -23.844 -15.797 1 88.56 197 LEU A C 1
ATOM 1474 O O . LEU A 1 197 ? 2.252 -23.016 -15.047 1 88.56 197 LEU A O 1
ATOM 1478 N N . PRO A 1 198 ? 3.992 -23.688 -16.375 1 87.75 198 PRO A N 1
ATOM 1479 C CA . PRO A 1 198 ? 4.586 -22.359 -16.25 1 87.75 198 PRO A CA 1
ATOM 1480 C C . PRO A 1 198 ? 3.773 -21.281 -16.969 1 87.75 198 PRO A C 1
ATOM 1482 O O . PRO A 1 198 ? 2.992 -21.594 -17.875 1 87.75 198 PRO A O 1
ATOM 1485 N N . THR A 1 199 ? 3.979 -20.047 -16.594 1 89.94 199 THR A N 1
ATOM 1486 C CA . THR A 1 199 ? 3.238 -18.906 -17.125 1 89.94 199 THR A CA 1
ATOM 1487 C C . THR A 1 199 ? 3.344 -18.859 -18.641 1 89.94 199 THR A C 1
ATOM 1489 O O . THR A 1 199 ? 2.363 -18.562 -19.328 1 89.94 199 THR A O 1
ATOM 1492 N N . SER A 1 200 ? 4.465 -19.203 -19.156 1 88.69 200 SER A N 1
ATOM 1493 C CA . SER A 1 200 ? 4.754 -19.078 -20.578 1 88.69 200 SER A CA 1
ATOM 1494 C C . SER A 1 200 ? 3.961 -20.094 -21.391 1 88.69 200 SER A C 1
ATOM 1496 O O . SER A 1 200 ? 3.846 -19.969 -22.609 1 88.69 200 SER A O 1
ATOM 1498 N N . GLU A 1 201 ? 3.334 -21.094 -20.797 1 91.75 201 GLU A N 1
ATOM 1499 C CA . GLU A 1 201 ? 2.656 -22.172 -21.516 1 91.75 201 GLU A CA 1
ATOM 1500 C C . GLU A 1 201 ? 1.142 -22 -21.453 1 91.75 201 GLU A C 1
ATOM 1502 O O . GLU A 1 201 ? 0.405 -22.75 -22.109 1 91.75 201 GLU A O 1
ATOM 1507 N N . VAL A 1 202 ? 0.653 -21 -20.781 1 95.94 202 VAL A N 1
ATOM 1508 C CA . VAL A 1 202 ? -0.776 -20.859 -20.531 1 95.94 202 VAL A CA 1
ATOM 1509 C C . VAL A 1 202 ? -1.501 -20.531 -21.828 1 95.94 202 VAL A C 1
ATOM 1511 O O . VAL A 1 202 ? -2.535 -21.125 -22.141 1 95.94 202 VAL A O 1
ATOM 1514 N N . TYR A 1 203 ? -0.935 -19.656 -22.625 1 96.81 203 TYR A N 1
ATOM 1515 C CA . TYR A 1 203 ? -1.559 -19.281 -23.891 1 96.81 203 TYR A CA 1
ATOM 1516 C C . TYR A 1 203 ? -1.763 -20.5 -24.766 1 96.81 203 TYR A C 1
ATOM 1518 O O . TYR A 1 203 ? -2.877 -20.766 -25.234 1 96.81 203 TYR A O 1
ATOM 1526 N N . SER A 1 204 ? -0.682 -21.219 -25 1 97.25 204 SER A N 1
ATOM 1527 C CA . SER A 1 204 ? -0.727 -22.359 -25.906 1 97.25 204 SER A CA 1
ATOM 1528 C C . SER A 1 204 ? -1.654 -23.453 -25.375 1 97.25 204 SER A C 1
ATOM 1530 O O . SER A 1 204 ? -2.344 -24.125 -26.156 1 97.25 204 SER A O 1
ATOM 1532 N N . ALA A 1 205 ? -1.641 -23.656 -24.078 1 97.81 205 ALA A N 1
ATOM 1533 C CA . ALA A 1 205 ? -2.492 -24.688 -23.484 1 97.81 205 ALA A CA 1
ATOM 1534 C C . ALA A 1 205 ? -3.969 -24.344 -23.672 1 97.81 205 ALA A C 1
ATOM 1536 O O . ALA A 1 205 ? -4.781 -25.219 -23.969 1 97.81 205 ALA A O 1
ATOM 1537 N N . LEU A 1 206 ? -4.375 -23.078 -23.516 1 98.31 206 LEU A N 1
ATOM 1538 C CA . LEU A 1 206 ? -5.742 -22.641 -23.781 1 98.31 206 LEU A CA 1
ATOM 1539 C C . LEU A 1 206 ? -6.074 -22.75 -25.266 1 98.31 206 LEU A C 1
ATOM 1541 O O . LEU A 1 206 ? -7.121 -23.281 -25.641 1 98.31 206 LEU A O 1
ATOM 1545 N N . ASP A 1 207 ? -5.156 -22.328 -26.078 1 98.12 207 ASP A N 1
ATOM 1546 C CA . ASP A 1 207 ? -5.359 -22.297 -27.531 1 98.12 207 ASP A CA 1
ATOM 1547 C C . ASP A 1 207 ? -5.621 -23.703 -28.062 1 98.12 207 ASP A C 1
ATOM 1549 O O . ASP A 1 207 ? -6.543 -23.891 -28.859 1 98.12 207 ASP A O 1
ATOM 1553 N N . LYS A 1 208 ? -4.895 -24.672 -27.578 1 97.81 208 LYS A N 1
ATOM 1554 C CA . LYS A 1 208 ? -4.957 -26.031 -28.078 1 97.81 208 LYS A CA 1
ATOM 1555 C C . LYS A 1 208 ? -6.062 -26.828 -27.375 1 97.81 208 LYS A C 1
ATOM 1557 O O . LYS A 1 208 ? -6.316 -27.984 -27.719 1 97.81 208 LYS A O 1
ATOM 1562 N N . GLY A 1 209 ? -6.574 -26.266 -26.328 1 96.81 209 GLY A N 1
ATOM 1563 C CA . GLY A 1 209 ? -7.68 -26.906 -25.641 1 96.81 209 GLY A CA 1
ATOM 1564 C C . GLY A 1 209 ? -7.23 -27.953 -24.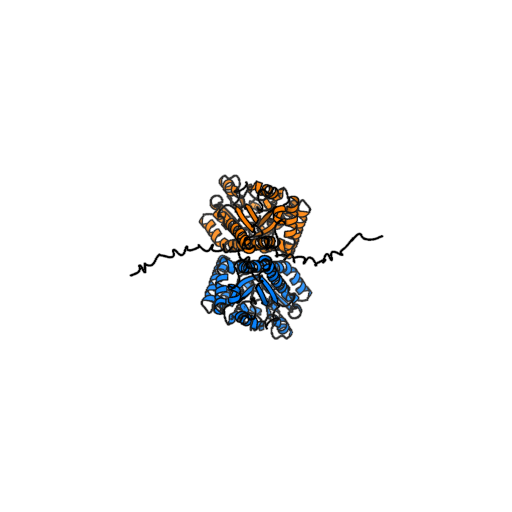641 1 96.81 209 GLY A C 1
ATOM 1565 O O . GLY A 1 209 ? -8.008 -28.828 -24.25 1 96.81 209 GLY A O 1
ATOM 1566 N N . LEU A 1 210 ? -5.98 -27.906 -24.266 1 97.38 210 LEU A N 1
ATOM 1567 C CA . LEU A 1 210 ? -5.465 -28.797 -23.234 1 97.38 210 LEU A CA 1
ATOM 1568 C C . LEU A 1 210 ? -6.07 -28.469 -21.875 1 97.38 210 LEU A C 1
ATOM 1570 O O . LEU A 1 210 ? -6.156 -29.344 -21 1 97.38 210 LEU A O 1
ATOM 1574 N N . ILE A 1 211 ? -6.449 -27.188 -21.656 1 98.25 211 ILE A N 1
ATOM 1575 C CA . ILE A 1 211 ? -7.137 -26.734 -20.453 1 98.25 211 ILE A CA 1
ATOM 1576 C C . ILE A 1 211 ? -8.328 -25.859 -20.844 1 98.25 211 ILE A C 1
ATOM 1578 O O . ILE A 1 211 ? -8.375 -25.312 -21.953 1 98.25 211 ILE A O 1
ATOM 1582 N N . ASP A 1 212 ? -9.25 -25.781 -19.906 1 98.5 212 ASP A N 1
ATOM 1583 C CA . ASP A 1 212 ? -10.461 -24.984 -20.094 1 98.5 212 ASP A CA 1
ATOM 1584 C C . ASP A 1 212 ? -10.336 -23.625 -19.422 1 98.5 212 ASP A C 1
ATOM 1586 O O . ASP A 1 212 ? -10.914 -22.641 -19.875 1 98.5 212 ASP A O 1
ATOM 1590 N N . VAL A 1 213 ? -9.656 -23.594 -18.266 1 98.44 213 VAL A N 1
ATOM 1591 C CA . VAL A 1 213 ? -9.539 -22.391 -17.453 1 98.44 213 VAL A CA 1
ATOM 1592 C C . VAL A 1 213 ? -8.094 -22.25 -16.969 1 98.44 213 VAL A C 1
ATOM 1594 O O . VAL A 1 213 ? -7.379 -23.234 -16.812 1 98.44 213 VAL A O 1
ATOM 1597 N N . ALA A 1 214 ? -7.738 -20.953 -16.797 1 98.31 214 ALA A N 1
ATOM 1598 C CA . ALA A 1 214 ? -6.375 -20.766 -16.312 1 98.31 214 ALA A CA 1
ATOM 1599 C C . ALA A 1 214 ? -6.223 -19.406 -15.625 1 98.31 214 ALA A C 1
ATOM 1601 O O . ALA A 1 214 ? -6.918 -18.453 -15.969 1 98.31 214 ALA A O 1
ATOM 1602 N N . ASP A 1 215 ? -5.359 -19.422 -14.68 1 96.44 215 ASP A N 1
ATOM 1603 C CA . ASP A 1 215 ? -4.727 -18.203 -14.195 1 96.44 215 ASP A CA 1
ATOM 1604 C C . ASP A 1 215 ? -3.357 -18 -14.844 1 96.44 215 ASP A C 1
ATOM 1606 O O . ASP A 1 215 ? -2.703 -18.969 -15.234 1 96.44 215 ASP A O 1
ATOM 1610 N N . ARG A 1 216 ? -2.961 -16.734 -14.992 1 94.5 216 ARG A N 1
ATOM 1611 C CA . ARG A 1 216 ? -1.642 -16.438 -15.547 1 94.5 216 ARG A CA 1
ATOM 1612 C C . ARG A 1 216 ? -1 -15.25 -14.836 1 94.5 216 ARG A C 1
ATOM 1614 O O . ARG A 1 216 ? 0.097 -15.367 -14.281 1 94.5 216 ARG A O 1
ATOM 1621 N N . GLY A 1 217 ? -1.553 -14.156 -14.859 1 96.06 217 GLY A N 1
ATOM 1622 C CA . GLY A 1 217 ? -1.102 -12.898 -14.289 1 96.06 217 GLY A CA 1
ATOM 1623 C C . GLY A 1 217 ? -2.227 -11.906 -14.062 1 96.06 217 GLY A C 1
ATOM 1624 O O . GLY A 1 217 ? -3.402 -12.281 -14.07 1 96.06 217 GLY A O 1
ATOM 1625 N N . ASP A 1 218 ? -1.829 -10.672 -13.781 1 97.69 218 ASP A N 1
ATOM 1626 C CA . ASP A 1 218 ? -2.832 -9.633 -13.602 1 97.69 218 ASP A CA 1
ATOM 1627 C C . ASP A 1 218 ? -3.512 -9.281 -14.922 1 97.69 218 ASP A C 1
ATOM 1629 O O . ASP A 1 218 ? -3.043 -9.68 -15.992 1 97.69 218 ASP A O 1
ATOM 1633 N N . ILE A 1 219 ? -4.602 -8.516 -14.883 1 98.25 219 ILE A N 1
ATOM 1634 C CA . ILE A 1 219 ? -5.484 -8.234 -16.016 1 98.25 219 ILE A CA 1
ATOM 1635 C C . ILE A 1 219 ? -4.68 -7.594 -17.141 1 98.25 219 ILE A C 1
ATOM 1637 O O . ILE A 1 219 ? -4.754 -8.031 -18.297 1 98.25 219 ILE A O 1
ATOM 1641 N N . LYS A 1 220 ? -3.9 -6.562 -16.828 1 98.25 220 LYS A N 1
ATOM 1642 C CA . LYS A 1 220 ? -3.121 -5.824 -17.812 1 98.25 220 LYS A CA 1
ATOM 1643 C C . LYS A 1 220 ? -2.061 -6.715 -18.453 1 98.25 220 LYS A C 1
ATOM 1645 O O . LYS A 1 220 ? -1.968 -6.793 -19.672 1 98.25 220 LYS A O 1
ATOM 1650 N N . ALA A 1 221 ? -1.288 -7.43 -17.688 1 97.69 221 ALA A N 1
ATOM 1651 C CA . ALA A 1 221 ? -0.237 -8.305 -18.203 1 97.69 221 ALA A CA 1
ATOM 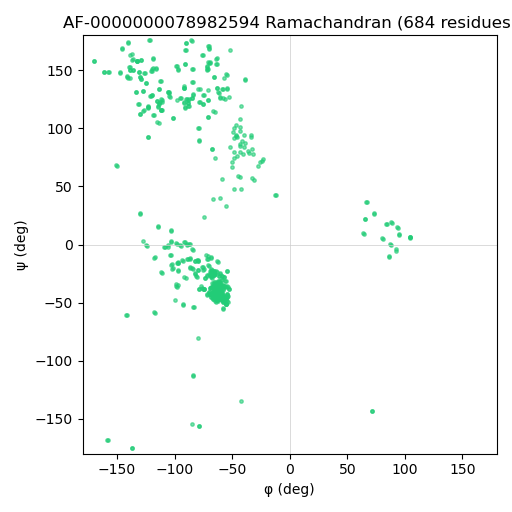1652 C C . ALA A 1 221 ? -0.82 -9.398 -19.094 1 97.69 221 ALA A C 1
ATOM 1654 O O . ALA A 1 221 ? -0.205 -9.797 -20.078 1 97.69 221 ALA A O 1
ATOM 1655 N N . ASN A 1 222 ? -1.979 -9.938 -18.703 1 98 222 ASN A N 1
ATOM 1656 C CA . ASN A 1 222 ? -2.623 -10.984 -19.484 1 98 222 ASN A CA 1
ATOM 1657 C C . ASN A 1 222 ? -3.047 -10.477 -20.859 1 98 222 ASN A C 1
ATOM 1659 O O . ASN A 1 222 ? -2.922 -11.188 -21.859 1 98 222 ASN A O 1
ATOM 1663 N N . TYR A 1 223 ? -3.553 -9.273 -20.875 1 98.38 223 TYR A N 1
ATOM 1664 C CA . TYR A 1 223 ? -3.9 -8.688 -22.156 1 98.38 223 TYR A CA 1
ATOM 1665 C C . TYR A 1 223 ? -2.66 -8.5 -23.031 1 98.38 223 TYR A C 1
ATOM 1667 O O . TYR A 1 223 ? -2.678 -8.82 -24.219 1 98.38 223 TYR A O 1
ATOM 1675 N N . GLU A 1 224 ? -1.598 -8.031 -22.422 1 97 224 GLU A N 1
ATOM 1676 C CA . GLU A 1 224 ? -0.339 -7.797 -23.125 1 97 224 GLU A CA 1
ATOM 1677 C C . GLU A 1 224 ? 0.21 -9.094 -23.719 1 97 224 GLU A C 1
ATOM 1679 O O . GLU A 1 224 ? 0.923 -9.07 -24.719 1 97 224 GLU A O 1
ATOM 1684 N N . GLU A 1 225 ? -0.191 -10.195 -23.109 1 96.44 225 GLU A N 1
ATOM 1685 C CA . GLU A 1 225 ? 0.304 -11.5 -23.547 1 96.44 225 GLU A CA 1
ATOM 1686 C C . GLU A 1 225 ? -0.701 -12.188 -24.453 1 96.44 225 GLU A C 1
ATOM 1688 O O . GLU A 1 225 ? -0.516 -13.352 -24.828 1 96.44 225 GLU A O 1
ATOM 1693 N N . GLY A 1 226 ? -1.822 -11.547 -24.734 1 97.56 226 GLY A N 1
ATOM 1694 C CA . GLY A 1 226 ? -2.723 -11.984 -25.797 1 97.56 226 GLY A CA 1
ATOM 1695 C C . GLY A 1 226 ? -3.744 -13 -25.312 1 97.56 226 GLY A C 1
ATOM 1696 O O . GLY A 1 226 ? -4.395 -13.664 -26.125 1 97.56 226 GLY A O 1
ATOM 1697 N N . ILE A 1 227 ? -3.973 -13.078 -24.047 1 98.19 227 ILE A N 1
ATOM 1698 C CA . ILE A 1 227 ? -4.836 -14.133 -23.531 1 98.19 227 ILE A CA 1
ATOM 1699 C C . ILE A 1 227 ? -6.262 -13.93 -24.031 1 98.19 227 ILE A C 1
ATOM 1701 O O . ILE A 1 227 ? -7.031 -14.883 -24.141 1 98.19 227 ILE A O 1
ATOM 1705 N N . HIS A 1 228 ? -6.633 -12.695 -24.391 1 98.56 228 HIS A N 1
ATOM 1706 C CA . HIS A 1 228 ? -7.961 -12.375 -24.906 1 98.56 228 HIS A CA 1
ATOM 1707 C C . HIS A 1 228 ? -8.227 -13.094 -26.234 1 98.56 228 HIS A C 1
ATOM 1709 O O . HIS A 1 228 ? -9.375 -13.188 -26.672 1 98.56 228 HIS A O 1
ATOM 1715 N N . GLU A 1 229 ? -7.234 -13.625 -26.844 1 98.56 229 GLU A N 1
ATOM 1716 C CA . GLU A 1 229 ? -7.359 -14.312 -28.125 1 98.56 229 GLU A CA 1
ATOM 1717 C C . GLU A 1 229 ? -7.77 -15.766 -27.938 1 98.56 229 GLU A C 1
ATOM 1719 O O . GLU A 1 229 ? -8.242 -16.406 -28.891 1 98.56 229 GLU A O 1
ATOM 1724 N N . VAL A 1 230 ? -7.535 -16.312 -26.703 1 98.56 230 VAL A N 1
ATOM 1725 C CA . VAL A 1 230 ? -7.668 -17.75 -26.578 1 98.56 230 VAL A CA 1
ATOM 1726 C C . VAL A 1 230 ? -8.656 -18.078 -25.453 1 98.56 230 VAL A C 1
ATOM 1728 O O . VAL A 1 230 ? -8.922 -19.25 -25.172 1 98.56 230 VAL A O 1
ATOM 1731 N N . ALA A 1 231 ? -9.227 -17.109 -24.766 1 98.56 231 ALA A N 1
ATOM 1732 C CA . ALA A 1 231 ? -10.242 -17.281 -23.734 1 98.56 231 ALA A CA 1
ATOM 1733 C C . ALA A 1 231 ? -11.398 -16.297 -23.938 1 98.56 231 ALA A C 1
ATOM 1735 O O . ALA A 1 231 ? -11.188 -15.086 -23.984 1 98.56 231 ALA A O 1
ATOM 1736 N N . LYS A 1 232 ? -12.586 -16.797 -23.891 1 98.31 232 LYS A N 1
ATOM 1737 C CA . LYS A 1 232 ? -13.75 -15.984 -24.25 1 98.31 232 LYS A CA 1
ATOM 1738 C C . LYS A 1 232 ? -14.359 -15.336 -23 1 98.31 232 LYS A C 1
ATOM 1740 O O . LYS A 1 232 ? -15.195 -14.43 -23.125 1 98.31 232 LYS A O 1
ATOM 1745 N N . TYR A 1 233 ? -13.953 -15.789 -21.875 1 98.81 233 TYR A N 1
ATOM 1746 C CA . TYR A 1 233 ? -14.508 -15.281 -20.625 1 98.81 233 TYR A CA 1
ATOM 1747 C C . TYR A 1 233 ? -13.406 -14.891 -19.656 1 98.81 233 TYR A C 1
ATOM 1749 O O . TYR A 1 233 ? -12.359 -15.539 -19.594 1 98.81 233 TYR A O 1
ATOM 1757 N N . LEU A 1 234 ? -13.648 -13.883 -18.953 1 98.81 234 LEU A N 1
ATOM 1758 C CA . LEU A 1 234 ? -12.812 -13.43 -17.844 1 98.81 234 LEU A CA 1
ATOM 1759 C C . LEU A 1 234 ? -13.625 -13.336 -16.562 1 98.81 234 LEU A C 1
ATOM 1761 O O . LEU A 1 234 ? -14.594 -12.586 -16.484 1 98.81 234 LEU A O 1
ATOM 1765 N N . ILE A 1 235 ? -13.234 -14.094 -15.586 1 98.69 235 ILE A N 1
ATOM 1766 C CA . ILE A 1 235 ? -14.039 -14.258 -14.375 1 98.69 235 ILE A CA 1
ATOM 1767 C C . ILE A 1 235 ? -13.414 -13.477 -13.227 1 98.69 235 ILE A C 1
ATOM 1769 O O . ILE A 1 235 ? -12.219 -13.602 -12.961 1 98.69 235 ILE A O 1
ATOM 1773 N N . LEU A 1 236 ? -14.273 -12.742 -12.609 1 98 236 LEU A N 1
ATOM 1774 C CA . LEU A 1 236 ? -13.906 -11.969 -11.422 1 98 236 LEU A CA 1
ATOM 1775 C C . LEU A 1 236 ? -14.875 -12.234 -10.281 1 98 236 LEU A C 1
ATOM 1777 O O . LEU A 1 236 ? -16.031 -12.57 -10.508 1 98 236 LEU A O 1
ATOM 1781 N N . PRO A 1 237 ? -14.414 -11.945 -8.969 1 97.62 237 PRO A N 1
ATOM 1782 C CA . PRO A 1 237 ? -13.008 -11.797 -8.594 1 97.62 237 PRO A CA 1
ATOM 1783 C C . PRO A 1 237 ? -12.211 -13.086 -8.781 1 97.62 237 PRO A C 1
ATOM 1785 O O . PRO A 1 237 ? -12.797 -14.164 -8.906 1 97.62 237 PRO A O 1
ATOM 1788 N N . GLY A 1 238 ? -10.945 -12.984 -8.953 1 98.12 238 GLY A N 1
ATOM 1789 C CA . GLY A 1 238 ? -10.062 -14.141 -8.945 1 98.12 238 GLY A CA 1
ATOM 1790 C C . GLY A 1 238 ? -9.961 -14.797 -7.586 1 98.12 238 GLY A C 1
ATOM 1791 O O . GLY A 1 238 ? -8.969 -14.625 -6.879 1 98.12 238 GLY A O 1
ATOM 1792 N N . VAL A 1 239 ? -10.906 -15.625 -7.238 1 98.38 239 VAL A N 1
ATOM 1793 C CA . VAL A 1 239 ? -11.047 -16.188 -5.898 1 98.38 239 VAL A CA 1
ATOM 1794 C C . VAL A 1 239 ? -9.859 -17.094 -5.586 1 98.38 239 VAL A C 1
ATOM 1796 O O . VAL A 1 239 ? -9.492 -17.266 -4.426 1 98.38 239 VAL A O 1
ATOM 1799 N N . HIS A 1 240 ? -9.227 -17.672 -6.59 1 98.44 240 HIS A N 1
ATOM 1800 C CA . HIS A 1 240 ? -8.07 -18.547 -6.434 1 98.44 240 HIS A CA 1
ATOM 1801 C C . HIS A 1 240 ? -6.828 -17.75 -6.031 1 98.44 240 HIS A C 1
ATOM 1803 O O . HIS A 1 240 ? -5.883 -18.312 -5.477 1 98.44 240 HIS A O 1
ATOM 1809 N N . GLN A 1 241 ? -6.824 -16.531 -6.395 1 98.5 241 GLN A N 1
ATOM 1810 C CA . GLN A 1 241 ? -5.691 -15.633 -6.18 1 98.5 241 GLN A CA 1
ATOM 1811 C C . GLN A 1 241 ? -6.156 -14.188 -6.023 1 98.5 241 GLN A C 1
ATOM 1813 O O . GLN A 1 241 ? -5.859 -13.336 -6.867 1 98.5 241 GLN A O 1
ATOM 1818 N N . PRO A 1 242 ? -6.855 -13.961 -4.883 1 98.19 242 PRO A N 1
ATOM 1819 C CA . PRO A 1 242 ? -7.422 -12.625 -4.672 1 98.19 242 PRO A CA 1
ATOM 1820 C C . PRO A 1 242 ? -6.348 -11.555 -4.469 1 98.19 242 PRO A C 1
ATOM 1822 O O . PRO A 1 242 ? -6.605 -10.367 -4.684 1 98.19 242 PRO A O 1
ATOM 1825 N N . THR A 1 243 ? -5.23 -11.969 -3.98 1 98.5 243 THR A N 1
ATOM 1826 C CA . THR A 1 243 ? -3.99 -11.203 -3.875 1 98.5 243 THR A CA 1
ATOM 1827 C C . THR A 1 243 ? -2.787 -12.07 -4.234 1 98.5 243 THR A C 1
ATOM 1829 O O . THR A 1 243 ? -2.83 -13.289 -4.09 1 98.5 243 THR A O 1
ATOM 1832 N N . THR A 1 244 ? -1.755 -11.406 -4.719 1 98.56 244 THR A N 1
ATOM 1833 C CA . THR A 1 244 ? -0.6 -12.133 -5.242 1 98.56 244 THR A CA 1
ATOM 1834 C C . THR A 1 244 ? 0.688 -11.633 -4.594 1 98.56 244 THR A C 1
ATOM 1836 O O . THR A 1 244 ? 0.906 -10.422 -4.48 1 98.56 244 THR A O 1
ATOM 1839 N N . ALA A 1 245 ? 1.477 -12.555 -4.148 1 98.81 245 ALA A N 1
ATOM 1840 C CA . ALA A 1 245 ? 2.832 -12.219 -3.725 1 98.81 245 ALA A CA 1
ATOM 1841 C C . ALA A 1 245 ? 3.871 -12.945 -4.574 1 98.81 245 ALA A C 1
ATOM 1843 O O . ALA A 1 245 ? 3.969 -14.172 -4.531 1 98.81 245 ALA A O 1
ATOM 1844 N N . THR A 1 246 ? 4.582 -12.219 -5.359 1 98.56 246 THR A N 1
ATOM 1845 C CA . THR A 1 246 ? 5.828 -12.727 -5.93 1 98.56 246 THR A CA 1
ATOM 1846 C C . THR A 1 246 ? 7.012 -12.383 -5.023 1 98.56 246 THR A C 1
ATOM 1848 O O . THR A 1 246 ? 6.859 -11.648 -4.051 1 98.56 246 THR A O 1
ATOM 1851 N N . SER A 1 247 ? 8.141 -12.992 -5.273 1 98.75 247 SER A N 1
ATOM 1852 C CA . SER A 1 247 ? 9.211 -12.836 -4.289 1 98.75 247 SER A CA 1
ATOM 1853 C C . SER A 1 247 ? 10.57 -12.695 -4.965 1 98.75 247 SER A C 1
ATOM 1855 O O . SER A 1 247 ? 10.805 -13.281 -6.023 1 98.75 247 SER A O 1
ATOM 1857 N N . TYR A 1 248 ? 11.398 -11.891 -4.371 1 98.94 248 TYR A N 1
ATOM 1858 C CA . TYR A 1 248 ? 12.828 -11.859 -4.668 1 98.94 248 TYR A CA 1
ATOM 1859 C C . TYR A 1 248 ? 13.578 -12.867 -3.809 1 98.94 248 TYR A C 1
ATOM 1861 O O . TYR A 1 248 ? 13.586 -12.758 -2.58 1 98.94 248 TYR A O 1
ATOM 1869 N N . ILE A 1 249 ? 14.234 -13.828 -4.461 1 98.94 249 ILE A N 1
ATOM 1870 C CA . ILE A 1 249 ? 14.969 -14.883 -3.766 1 98.94 249 ILE A CA 1
ATOM 1871 C C . ILE A 1 249 ? 16.438 -14.852 -4.188 1 98.94 249 ILE A C 1
ATOM 1873 O O . ILE A 1 249 ? 16.75 -14.898 -5.383 1 98.94 249 ILE A O 1
ATOM 1877 N N . ALA A 1 250 ? 17.312 -14.805 -3.213 1 98.94 250 ALA A N 1
ATOM 1878 C CA . ALA A 1 250 ? 18.734 -14.734 -3.516 1 98.94 250 ALA A CA 1
ATOM 1879 C C . ALA A 1 250 ? 19.469 -15.984 -3.014 1 98.94 250 ALA A C 1
ATOM 1881 O O . ALA A 1 250 ? 19.031 -16.625 -2.053 1 98.94 250 ALA A O 1
ATOM 1882 N N . ASN A 1 251 ? 20.531 -16.266 -3.717 1 98.94 251 ASN A N 1
ATOM 1883 C CA . ASN A 1 251 ? 21.484 -17.203 -3.131 1 98.94 251 ASN A CA 1
ATOM 1884 C C . ASN A 1 251 ? 22.016 -16.688 -1.789 1 98.94 251 ASN A C 1
ATOM 1886 O O . ASN A 1 251 ? 22.438 -15.539 -1.677 1 98.94 251 ASN A O 1
ATOM 1890 N N . THR A 1 252 ? 22.031 -17.594 -0.806 1 98.88 252 THR A N 1
ATOM 1891 C CA . THR A 1 252 ? 22.375 -17.156 0.541 1 98.88 252 THR A CA 1
ATOM 1892 C C . THR A 1 252 ? 23.812 -16.672 0.6 1 98.88 252 THR A C 1
ATOM 1894 O O . THR A 1 252 ? 24.109 -15.648 1.226 1 98.88 252 THR A O 1
ATOM 1897 N N . GLY A 1 253 ? 24.719 -17.391 0.041 1 98.75 253 GLY A N 1
ATOM 1898 C CA . GLY A 1 253 ? 26.109 -16.953 0.016 1 98.75 253 GLY A CA 1
ATOM 1899 C C . GLY A 1 253 ? 26.281 -15.586 -0.592 1 98.75 253 GLY A C 1
ATOM 1900 O O . GLY A 1 253 ? 27 -14.742 -0.039 1 98.75 253 GLY A O 1
ATOM 1901 N N . ALA A 1 254 ? 25.641 -15.359 -1.75 1 98.81 254 ALA A N 1
ATOM 1902 C CA . ALA A 1 254 ? 25.703 -14.062 -2.41 1 98.81 254 ALA A CA 1
ATOM 1903 C C . ALA A 1 254 ? 25.109 -12.969 -1.525 1 98.81 254 ALA A C 1
ATOM 1905 O O . ALA A 1 254 ? 25.672 -11.883 -1.407 1 98.81 254 ALA A O 1
ATOM 1906 N N . TYR A 1 255 ? 24 -13.258 -0.912 1 98.81 255 TYR A N 1
ATOM 1907 C CA . TYR A 1 255 ? 23.312 -12.289 -0.07 1 98.81 255 TYR A CA 1
ATOM 1908 C C . TYR A 1 255 ? 24.156 -11.922 1.146 1 98.81 255 TYR A C 1
ATOM 1910 O O . TYR A 1 255 ? 24.281 -10.75 1.493 1 98.81 255 TYR A O 1
ATOM 1918 N N . GLU A 1 256 ? 24.75 -12.898 1.782 1 98.56 256 GLU A N 1
ATOM 1919 C CA . GLU A 1 256 ? 25.516 -12.68 3.006 1 98.56 256 GLU A CA 1
ATOM 1920 C C . GLU A 1 256 ? 26.781 -11.891 2.729 1 98.56 256 GLU A C 1
ATOM 1922 O O . GLU A 1 256 ? 27.328 -11.242 3.627 1 98.56 256 GLU A O 1
ATOM 1927 N N . ALA A 1 257 ? 27.219 -11.891 1.522 1 98.38 257 ALA A N 1
ATOM 1928 C CA . ALA A 1 257 ? 28.438 -11.18 1.139 1 98.38 257 ALA A CA 1
ATOM 1929 C C . ALA A 1 257 ? 28.172 -9.688 0.963 1 98.38 257 ALA A C 1
ATOM 1931 O O . ALA A 1 257 ? 29.109 -8.891 0.88 1 98.38 257 ALA A O 1
ATOM 1932 N N . LEU A 1 258 ? 26.906 -9.328 0.885 1 98.5 258 LEU A N 1
ATOM 1933 C CA . LEU A 1 258 ? 26.547 -7.918 0.724 1 98.5 258 LEU A CA 1
ATOM 1934 C C . LEU A 1 258 ? 26.812 -7.145 2.012 1 98.5 258 LEU A C 1
ATOM 1936 O O . LEU A 1 258 ? 26.734 -7.707 3.105 1 98.5 258 LEU A O 1
ATOM 1940 N N . ASP A 1 259 ? 27.047 -5.895 1.868 1 97.56 259 ASP A N 1
ATOM 1941 C CA . ASP A 1 259 ? 27.125 -5.039 3.047 1 97.56 259 ASP A CA 1
ATOM 1942 C C . ASP A 1 259 ? 25.734 -4.555 3.463 1 97.56 259 ASP A C 1
ATOM 1944 O O . ASP A 1 259 ? 24.734 -4.875 2.811 1 97.56 259 ASP A O 1
ATOM 1948 N N . ASN A 1 260 ? 25.688 -3.855 4.562 1 97.25 260 ASN A N 1
ATOM 1949 C CA . ASN A 1 260 ? 24.406 -3.441 5.137 1 97.25 260 ASN A CA 1
ATOM 1950 C C . ASN A 1 260 ? 23.656 -2.5 4.203 1 97.25 260 ASN A C 1
ATOM 1952 O O . ASN A 1 260 ? 22.422 -2.576 4.102 1 97.25 260 ASN A O 1
ATOM 1956 N N . GLN A 1 261 ? 24.359 -1.588 3.588 1 97.88 261 GLN A N 1
ATOM 1957 C CA . GLN A 1 261 ? 23.719 -0.655 2.666 1 97.88 261 GLN A CA 1
ATOM 1958 C C . GLN A 1 261 ? 23.094 -1.392 1.485 1 97.88 261 GLN A C 1
ATOM 1960 O O . GLN A 1 261 ? 21.984 -1.081 1.078 1 97.88 261 GLN A O 1
ATOM 1965 N N . GLN A 1 262 ? 23.797 -2.326 0.956 1 98.56 262 GLN A N 1
ATOM 1966 C CA . GLN A 1 262 ? 23.312 -3.109 -0.174 1 98.56 262 GLN A CA 1
ATOM 1967 C C . GLN A 1 262 ? 22.078 -3.918 0.21 1 98.56 262 GLN A C 1
ATOM 1969 O O . GLN A 1 262 ? 21.109 -3.979 -0.548 1 98.56 262 GLN A O 1
ATOM 1974 N N . LYS A 1 263 ? 22.094 -4.535 1.352 1 98.75 263 LYS A N 1
ATOM 1975 C CA . LYS A 1 263 ? 20.938 -5.289 1.833 1 98.75 263 LYS A CA 1
ATOM 1976 C C . LYS A 1 263 ? 19.734 -4.375 2.041 1 98.75 263 LYS A C 1
ATOM 1978 O O . LYS A 1 263 ? 18.609 -4.723 1.675 1 98.75 263 LYS A O 1
ATOM 1983 N N . ALA A 1 264 ? 19.984 -3.209 2.557 1 98.62 264 ALA A N 1
ATOM 1984 C CA . ALA A 1 264 ? 18.922 -2.234 2.75 1 98.62 264 ALA A CA 1
ATOM 1985 C C . ALA A 1 264 ? 18.328 -1.791 1.413 1 98.62 264 ALA A C 1
ATOM 1987 O O . ALA A 1 264 ? 17.109 -1.635 1.282 1 98.62 264 ALA A O 1
ATOM 1988 N N . ALA A 1 265 ? 19.219 -1.571 0.456 1 98.81 265 ALA A N 1
ATOM 1989 C CA . ALA A 1 265 ? 18.766 -1.156 -0.873 1 98.81 265 ALA A CA 1
ATOM 1990 C C . ALA A 1 265 ? 17.859 -2.207 -1.502 1 98.81 265 ALA A C 1
ATOM 1992 O O . ALA A 1 265 ? 16.828 -1.873 -2.098 1 98.81 265 ALA A O 1
ATOM 1993 N N . LEU A 1 266 ? 18.188 -3.533 -1.326 1 98.94 266 LEU A N 1
ATOM 1994 C CA . LEU A 1 266 ? 17.359 -4.609 -1.844 1 98.94 266 LEU A CA 1
ATOM 1995 C C . LEU A 1 266 ? 15.977 -4.59 -1.19 1 98.94 266 LEU A C 1
ATOM 1997 O O . LEU A 1 266 ? 14.961 -4.648 -1.881 1 98.94 266 LEU A O 1
ATOM 2001 N N . ALA A 1 267 ? 15.984 -4.461 0.071 1 98.75 267 ALA A N 1
ATOM 2002 C CA . ALA A 1 267 ? 14.734 -4.527 0.829 1 98.75 267 ALA A CA 1
ATOM 2003 C C . ALA A 1 267 ? 13.812 -3.369 0.462 1 98.75 267 ALA A C 1
ATOM 2005 O O . ALA A 1 267 ? 12.625 -3.578 0.176 1 98.75 267 ALA A O 1
ATOM 2006 N N . VAL A 1 268 ? 14.312 -2.184 0.391 1 98.75 268 VAL A N 1
ATOM 2007 C CA . VAL A 1 268 ? 13.469 -1.008 0.224 1 98.75 268 VAL A CA 1
ATOM 2008 C C . VAL A 1 268 ? 13.047 -0.875 -1.239 1 98.75 268 VAL A C 1
ATOM 2010 O O . VAL A 1 268 ? 11.922 -0.466 -1.535 1 98.75 268 VAL A O 1
ATOM 2013 N N . ALA A 1 269 ? 13.961 -1.189 -2.131 1 98.88 269 ALA A N 1
ATOM 2014 C CA . ALA A 1 269 ? 13.602 -1.173 -3.545 1 98.88 269 ALA A CA 1
ATOM 2015 C C . ALA A 1 269 ? 12.484 -2.176 -3.836 1 98.88 269 ALA A C 1
ATOM 2017 O O . ALA A 1 269 ? 11.586 -1.902 -4.637 1 98.88 269 ALA A O 1
ATOM 2018 N N . ALA A 1 270 ? 12.562 -3.322 -3.191 1 98.88 270 ALA A N 1
ATOM 2019 C CA . ALA A 1 270 ? 11.516 -4.328 -3.363 1 98.88 270 ALA A CA 1
ATOM 2020 C C . ALA A 1 270 ? 10.172 -3.816 -2.857 1 98.88 270 ALA A C 1
ATOM 2022 O O . ALA A 1 270 ? 9.141 -4.02 -3.5 1 98.88 270 ALA A O 1
ATOM 2023 N N . ARG A 1 271 ? 10.203 -3.191 -1.771 1 98.5 271 ARG A N 1
ATOM 2024 C CA . ARG A 1 271 ? 8.961 -2.658 -1.219 1 98.5 271 ARG A CA 1
ATOM 2025 C C . ARG A 1 271 ? 8.406 -1.546 -2.102 1 98.5 271 ARG A C 1
ATOM 2027 O O . ARG A 1 271 ? 7.188 -1.446 -2.289 1 98.5 271 ARG A O 1
ATOM 2034 N N . GLU A 1 272 ? 9.289 -0.696 -2.625 1 98.56 272 GLU A N 1
ATOM 2035 C CA . GLU A 1 272 ? 8.852 0.335 -3.562 1 98.56 272 GLU A CA 1
ATOM 2036 C C . GLU A 1 272 ? 8.18 -0.281 -4.789 1 98.56 272 GLU A C 1
ATOM 2038 O O . GLU A 1 272 ? 7.109 0.162 -5.203 1 98.56 272 GLU A O 1
ATOM 2043 N N . VAL A 1 273 ? 8.773 -1.3 -5.312 1 98.62 273 VAL A N 1
ATOM 2044 C CA . VAL A 1 273 ? 8.242 -1.945 -6.512 1 98.62 273 VAL A CA 1
ATOM 2045 C C . VAL A 1 273 ? 6.918 -2.631 -6.188 1 98.62 273 VAL A C 1
ATOM 2047 O O . VAL A 1 273 ? 6.008 -2.654 -7.02 1 98.62 273 VAL A O 1
ATOM 2050 N N . SER A 1 274 ? 6.82 -3.193 -5.023 1 98.75 274 SER A N 1
ATOM 2051 C CA . SER A 1 274 ? 5.574 -3.812 -4.594 1 98.75 274 SER A CA 1
ATOM 2052 C C . SER A 1 274 ? 4.41 -2.83 -4.672 1 98.75 274 SER A C 1
ATOM 2054 O O . SER A 1 274 ? 3.408 -3.1 -5.34 1 98.75 274 SER A O 1
ATOM 2056 N N . GLY A 1 275 ? 4.621 -1.694 -4.086 1 98.38 275 GLY A N 1
ATOM 2057 C CA . GLY A 1 275 ? 3.586 -0.674 -4.141 1 98.38 275 GLY A CA 1
ATOM 2058 C C . GLY A 1 275 ? 3.363 -0.121 -5.535 1 98.38 275 GLY A C 1
ATOM 2059 O O . GLY A 1 275 ? 2.221 0.059 -5.961 1 98.38 275 GLY A O 1
ATOM 2060 N N . ALA A 1 276 ? 4.406 0.134 -6.246 1 98.62 276 ALA A N 1
ATOM 2061 C CA . ALA A 1 276 ? 4.328 0.76 -7.562 1 98.62 276 ALA A CA 1
ATOM 2062 C C . ALA A 1 276 ? 3.584 -0.133 -8.547 1 98.62 276 ALA A C 1
ATOM 2064 O O . ALA A 1 276 ? 2.703 0.333 -9.281 1 98.62 276 ALA A O 1
ATOM 2065 N N . LEU A 1 277 ? 3.947 -1.402 -8.555 1 98.69 277 LEU A N 1
ATOM 2066 C CA . LEU A 1 277 ? 3.264 -2.328 -9.445 1 98.69 277 LEU A CA 1
ATOM 2067 C C . LEU A 1 277 ? 1.787 -2.447 -9.078 1 98.69 277 LEU A C 1
ATOM 2069 O O . LEU A 1 277 ? 0.92 -2.398 -9.953 1 98.69 277 LEU A O 1
ATOM 2073 N N . ARG A 1 278 ? 1.546 -2.619 -7.852 1 98.31 278 ARG A N 1
ATOM 2074 C CA . ARG A 1 278 ? 0.173 -2.723 -7.367 1 98.31 278 ARG A CA 1
ATOM 2075 C C . ARG A 1 278 ? -0.652 -1.515 -7.797 1 98.31 278 ARG A C 1
ATOM 2077 O O . ARG A 1 278 ? -1.788 -1.663 -8.25 1 98.31 278 ARG A O 1
ATOM 2084 N N . GLN A 1 279 ? -0.117 -0.356 -7.707 1 98.56 279 GLN A N 1
ATOM 2085 C CA . GLN A 1 279 ? -0.833 0.878 -8.008 1 98.56 279 GLN A CA 1
ATOM 2086 C C . GLN A 1 279 ? -1.017 1.051 -9.516 1 98.56 279 GLN A C 1
ATOM 2088 O O . GLN A 1 279 ? -2.057 1.534 -9.969 1 98.56 279 GLN A O 1
ATOM 2093 N N . ASP A 1 280 ? -0.04 0.688 -10.25 1 98.44 280 ASP A N 1
ATOM 2094 C CA . ASP A 1 280 ? -0.194 0.678 -11.703 1 98.44 280 ASP A CA 1
ATOM 2095 C C . ASP A 1 280 ? -1.348 -0.228 -12.133 1 98.44 280 ASP A C 1
ATOM 2097 O O . ASP A 1 280 ? -2.189 0.167 -12.938 1 98.44 280 ASP A O 1
ATOM 2101 N N . ILE A 1 281 ? -1.368 -1.407 -11.531 1 98.31 281 ILE A N 1
ATOM 2102 C CA . ILE A 1 281 ? -2.414 -2.375 -11.836 1 98.31 281 ILE A CA 1
ATOM 2103 C C . ILE A 1 281 ? -3.775 -1.814 -11.43 1 98.31 281 ILE A C 1
ATOM 2105 O O . ILE A 1 281 ? -4.734 -1.873 -12.203 1 98.31 281 ILE A O 1
ATOM 2109 N N . LEU A 1 282 ? -3.814 -1.256 -10.328 1 97.5 282 LEU A N 1
ATOM 2110 C CA . LEU A 1 282 ? -5.047 -0.71 -9.766 1 97.5 282 LEU A CA 1
ATOM 2111 C C . LEU A 1 282 ? -5.656 0.326 -10.703 1 97.5 282 LEU A C 1
ATOM 2113 O O . LEU A 1 282 ? -6.848 0.255 -11.023 1 97.5 282 LEU A O 1
ATOM 2117 N N . VAL A 1 283 ? -4.902 1.232 -11.195 1 97.38 283 VAL A N 1
ATOM 2118 C CA . VAL A 1 283 ? -5.449 2.338 -11.977 1 97.38 283 VAL A CA 1
ATOM 2119 C C . VAL A 1 283 ? -5.68 1.89 -13.422 1 97.38 283 VAL A C 1
ATOM 2121 O O . VAL A 1 283 ? -6.383 2.562 -14.18 1 97.38 283 VAL A O 1
ATOM 2124 N N . SER A 1 284 ? -5.109 0.763 -13.812 1 97.5 284 SER A N 1
ATOM 2125 C CA . SER A 1 284 ? -5.211 0.322 -15.203 1 97.5 284 SER A CA 1
ATOM 2126 C C . SER A 1 284 ? -6.34 -0.687 -15.383 1 97.5 284 SER A C 1
ATOM 2128 O O . SER A 1 284 ? -6.742 -0.984 -16.5 1 97.5 284 SER A O 1
ATOM 2130 N N . ASN A 1 285 ? -6.84 -1.256 -14.32 1 96.94 285 ASN A N 1
ATOM 2131 C CA . ASN A 1 285 ? -7.805 -2.348 -14.391 1 96.94 285 ASN A CA 1
ATOM 2132 C C . ASN A 1 285 ? -9.016 -1.972 -15.234 1 96.94 285 ASN A C 1
ATOM 2134 O O . ASN A 1 285 ? -9.438 -2.738 -16.109 1 96.94 285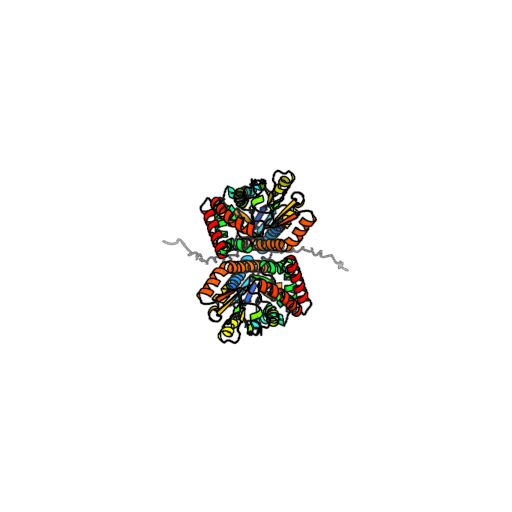 ASN A O 1
ATOM 2138 N N . GLY A 1 286 ? -9.602 -0.787 -15.078 1 95.06 286 GLY A N 1
ATOM 2139 C CA . GLY A 1 286 ? -10.766 -0.374 -15.844 1 95.06 286 GLY A CA 1
ATOM 2140 C C . GLY A 1 286 ? -10.516 -0.326 -17.328 1 95.06 286 GLY A C 1
ATOM 2141 O O . GLY A 1 286 ? -11.32 -0.832 -18.125 1 95.06 286 GLY A O 1
ATOM 2142 N N . GLU A 1 287 ? -9.43 0.271 -17.625 1 97 287 GLU A N 1
ATOM 2143 C CA . GLU A 1 287 ? -9.047 0.385 -19.031 1 97 287 GLU A CA 1
ATOM 2144 C C . GLU A 1 287 ? -8.875 -0.991 -19.672 1 97 287 GLU A C 1
ATOM 2146 O O . GLU A 1 287 ? -9.391 -1.247 -20.766 1 97 287 GLU A O 1
ATOM 2151 N N . TYR A 1 288 ? -8.234 -1.883 -19 1 98.25 288 TYR A N 1
ATOM 2152 C CA . TYR A 1 288 ? -7.879 -3.154 -19.625 1 98.25 288 TYR A CA 1
ATOM 2153 C C . TYR A 1 288 ? -9.055 -4.125 -19.578 1 98.25 288 TYR A C 1
ATOM 2155 O O . TYR A 1 288 ? -9.164 -5.012 -20.438 1 98.25 288 TYR A O 1
ATOM 2163 N N . LEU A 1 289 ? -9.961 -3.963 -18.641 1 97.94 289 LEU A N 1
ATOM 2164 C CA . LEU A 1 289 ? -11.211 -4.711 -18.719 1 97.94 289 LEU A CA 1
ATOM 2165 C C . LEU A 1 289 ? -12.023 -4.289 -19.922 1 97.94 289 LEU A C 1
ATOM 2167 O O . LEU A 1 289 ? -12.609 -5.129 -20.609 1 97.94 289 LEU A O 1
ATOM 2171 N N . ARG A 1 290 ? -12.039 -3.004 -20.188 1 97.69 290 ARG A N 1
ATOM 2172 C CA . ARG A 1 290 ? -12.711 -2.521 -21.391 1 97.69 290 ARG A CA 1
ATOM 2173 C C . ARG A 1 290 ? -12.055 -3.074 -22.656 1 97.69 290 ARG A C 1
ATOM 2175 O O . ARG A 1 290 ? -12.742 -3.473 -23.594 1 97.69 290 ARG A O 1
ATOM 2182 N N . LYS A 1 291 ? -10.75 -3.127 -22.672 1 98.62 291 LYS A N 1
ATOM 2183 C CA . LYS A 1 291 ? -10.023 -3.68 -23.812 1 98.62 291 LYS A CA 1
ATOM 2184 C C . LYS A 1 291 ? -10.375 -5.148 -24.031 1 98.62 291 LYS A C 1
ATOM 2186 O O . LYS A 1 291 ? -10.562 -5.59 -25.156 1 98.62 291 LYS A O 1
ATOM 2191 N N . PHE A 1 292 ? -10.445 -5.906 -22.938 1 98.75 292 PHE A N 1
ATOM 2192 C CA . PHE A 1 292 ? -10.898 -7.289 -23.047 1 98.75 292 PHE A CA 1
ATOM 2193 C C . PHE A 1 292 ? -12.297 -7.359 -23.656 1 98.75 292 PHE A C 1
ATOM 2195 O O . PHE A 1 292 ? -12.547 -8.141 -24.562 1 98.75 292 PHE A O 1
ATOM 2202 N N . ALA A 1 293 ? -13.18 -6.547 -23.172 1 98.62 293 ALA A N 1
ATOM 2203 C CA . ALA A 1 293 ? -14.555 -6.531 -23.672 1 98.62 293 ALA A CA 1
ATOM 2204 C C . ALA A 1 293 ? -14.594 -6.16 -25.141 1 98.62 293 ALA A C 1
ATOM 2206 O O . ALA A 1 293 ? -15.289 -6.805 -25.938 1 98.62 293 ALA A O 1
ATOM 2207 N N . ASP A 1 294 ? -13.852 -5.148 -25.5 1 98.62 294 ASP A N 1
ATOM 2208 C CA . ASP A 1 294 ? -13.789 -4.699 -26.891 1 98.62 294 ASP A CA 1
ATOM 2209 C C . ASP A 1 294 ? -13.25 -5.801 -27.797 1 98.62 294 ASP A C 1
ATOM 2211 O O . ASP A 1 294 ? -13.594 -5.855 -28.984 1 98.62 294 ASP A O 1
ATOM 2215 N N . ALA A 1 295 ? -12.461 -6.664 -27.266 1 98.62 295 ALA A N 1
ATOM 2216 C CA . ALA A 1 295 ? -11.875 -7.77 -28.016 1 98.62 295 ALA A CA 1
ATOM 2217 C C . ALA A 1 295 ? -12.836 -8.953 -28.078 1 98.62 295 ALA A C 1
ATOM 2219 O O . ALA A 1 295 ? -12.492 -10.016 -28.609 1 98.62 295 ALA A O 1
ATOM 2220 N N . GLY A 1 296 ? -13.969 -8.844 -27.391 1 98.5 296 GLY A N 1
ATOM 2221 C CA . GLY A 1 296 ? -15 -9.867 -27.5 1 98.5 296 GLY A CA 1
ATOM 2222 C C . GLY A 1 296 ? -15.055 -10.781 -26.281 1 98.5 296 GLY A C 1
ATOM 2223 O O . GLY A 1 296 ? -15.781 -11.773 -26.281 1 98.5 296 GLY A O 1
ATOM 2224 N N . VAL A 1 297 ? -14.289 -10.461 -25.266 1 98.88 297 VAL A N 1
ATOM 2225 C CA . VAL A 1 297 ? -14.281 -11.258 -24.031 1 98.88 297 VAL A CA 1
ATOM 2226 C C . VAL A 1 297 ? -15.43 -10.812 -23.125 1 98.88 297 VAL A C 1
ATOM 2228 O O . VAL A 1 297 ? -15.602 -9.625 -22.875 1 98.88 297 VAL A O 1
ATOM 2231 N N . GLU A 1 298 ? -16.203 -11.742 -22.672 1 98.81 298 GLU A N 1
ATOM 2232 C CA . GLU A 1 298 ? -17.25 -11.438 -21.703 1 98.81 298 GLU A CA 1
ATOM 2233 C C . GLU A 1 298 ? -16.703 -11.453 -20.281 1 98.81 298 GLU A C 1
ATOM 2235 O O . GLU A 1 298 ? -16.125 -12.453 -19.844 1 98.81 298 GLU A O 1
ATOM 2240 N N . ILE A 1 299 ? -16.922 -10.375 -19.578 1 98.62 299 ILE A N 1
ATOM 2241 C CA . ILE A 1 299 ? -16.516 -10.289 -18.188 1 98.62 299 ILE A CA 1
ATOM 2242 C C . ILE A 1 299 ? -17.656 -10.781 -17.297 1 98.62 299 ILE A C 1
ATOM 2244 O O . ILE A 1 299 ? -18.781 -10.297 -17.375 1 98.62 299 ILE A O 1
ATOM 2248 N N . ILE A 1 300 ? -17.375 -11.734 -16.469 1 98.44 300 ILE A N 1
ATOM 2249 C CA . ILE A 1 300 ? -18.375 -12.32 -15.578 1 98.44 300 ILE A CA 1
ATOM 2250 C C . ILE A 1 300 ? -17.953 -12.117 -14.125 1 98.44 300 ILE A C 1
ATOM 2252 O O . ILE A 1 300 ? -16.828 -12.477 -13.742 1 98.44 300 ILE A O 1
ATOM 2256 N N . ASP A 1 301 ? -18.797 -11.602 -13.328 1 97.88 301 ASP A N 1
ATOM 2257 C CA . ASP A 1 301 ? -18.562 -11.406 -11.906 1 97.88 301 ASP A CA 1
ATOM 2258 C C . ASP A 1 301 ? -19.312 -12.453 -11.07 1 97.88 301 ASP A C 1
ATOM 2260 O O . ASP A 1 301 ? -20.516 -12.641 -11.234 1 97.88 301 ASP A O 1
ATOM 2264 N N . PHE A 1 302 ? -18.547 -13.109 -10.211 1 98.06 302 PHE A N 1
ATOM 2265 C CA . PHE A 1 302 ? -19.219 -13.984 -9.25 1 98.06 302 PHE A CA 1
ATOM 2266 C C . PHE A 1 302 ? -20.078 -13.172 -8.289 1 98.06 302 PHE A C 1
ATOM 2268 O O . PHE A 1 302 ? -19.703 -12.07 -7.891 1 98.06 302 PHE A O 1
ATOM 2275 N N . ASP A 1 303 ? -21.203 -13.789 -7.949 1 97.38 303 ASP A N 1
ATOM 2276 C CA . ASP A 1 303 ? -22 -13.227 -6.867 1 97.38 303 ASP A CA 1
ATOM 2277 C C . ASP A 1 303 ? -21.219 -13.203 -5.555 1 97.38 303 ASP A C 1
ATOM 2279 O O . ASP A 1 303 ? -20.641 -14.219 -5.152 1 97.38 303 ASP A O 1
ATOM 2283 N N . PRO A 1 304 ? -21.234 -12.039 -4.902 1 95.38 304 PRO A N 1
ATOM 2284 C CA . PRO A 1 304 ? -20.5 -11.969 -3.637 1 95.38 304 PRO A CA 1
ATOM 2285 C C . PRO A 1 304 ? -20.922 -13.062 -2.65 1 95.38 304 PRO A C 1
ATOM 2287 O O . PRO A 1 304 ? -20.094 -13.555 -1.89 1 95.38 304 PRO A O 1
ATOM 2290 N N . ALA A 1 305 ? -22.109 -13.391 -2.627 1 96.19 305 ALA A N 1
ATOM 2291 C CA . ALA A 1 305 ? -22.578 -14.438 -1.733 1 96.19 305 ALA A CA 1
ATOM 2292 C C . ALA A 1 305 ? -21.953 -15.789 -2.086 1 96.19 305 ALA A C 1
ATOM 2294 O O . ALA A 1 305 ? -21.656 -16.594 -1.199 1 96.19 305 ALA A O 1
ATOM 2295 N N . ASP A 1 306 ? -21.781 -16.047 -3.35 1 97.44 306 ASP A N 1
ATOM 2296 C CA . ASP A 1 306 ? -21.141 -17.266 -3.822 1 97.44 306 ASP A CA 1
ATOM 2297 C C . ASP A 1 306 ? -19.672 -17.328 -3.363 1 97.44 306 ASP A C 1
ATOM 2299 O O . ASP A 1 306 ? -19.203 -18.375 -2.945 1 97.44 306 ASP A O 1
ATOM 2303 N N . VAL A 1 307 ? -19.031 -16.219 -3.367 1 97.12 307 VAL A N 1
ATOM 2304 C CA . VAL A 1 307 ? -17.641 -16.125 -2.951 1 97.12 307 VAL A CA 1
ATOM 2305 C C . VAL A 1 307 ? -17.531 -16.406 -1.456 1 97.12 307 VAL A C 1
ATOM 2307 O O . VAL A 1 307 ? -16.641 -17.156 -1.026 1 97.12 307 VAL A O 1
ATOM 2310 N N . VAL A 1 308 ? -18.422 -15.883 -0.675 1 94.81 308 VAL A N 1
ATOM 2311 C CA . VAL A 1 308 ? -18.406 -16.078 0.771 1 94.81 308 VAL A CA 1
ATOM 2312 C C . VAL A 1 308 ? -18.641 -17.547 1.096 1 94.81 308 VAL A C 1
ATOM 2314 O O . VAL A 1 308 ? -17.953 -18.109 1.95 1 94.81 308 VAL A O 1
ATOM 2317 N N . GLN A 1 309 ? -19.531 -18.109 0.411 1 95.19 309 GLN A N 1
ATOM 2318 C CA . GLN A 1 309 ? -19.781 -19.531 0.614 1 95.19 309 GLN A CA 1
ATOM 2319 C C . GLN A 1 309 ? -18.562 -20.375 0.216 1 95.19 309 GLN A C 1
ATOM 2321 O O . GLN A 1 309 ? -18.234 -21.359 0.879 1 95.19 309 GLN A O 1
ATOM 2326 N N . GLY A 1 310 ? -17.922 -20.031 -0.854 1 97.06 310 GLY A N 1
ATOM 2327 C CA . GLY A 1 310 ? -16.703 -20.703 -1.28 1 97.06 310 GLY A CA 1
ATOM 2328 C C . GLY A 1 310 ? -15.586 -20.609 -0.263 1 97.06 310 GLY A C 1
ATOM 2329 O O . GLY A 1 310 ? -14.812 -21.547 -0.086 1 97.06 310 GLY A O 1
ATOM 2330 N N . ARG A 1 311 ? -15.484 -19.484 0.404 1 96.5 311 ARG A N 1
ATOM 2331 C CA . ARG A 1 311 ? -14.43 -19.281 1.399 1 96.5 311 ARG A CA 1
ATOM 2332 C C . ARG A 1 311 ? -14.555 -20.281 2.537 1 96.5 311 ARG A C 1
ATOM 2334 O O . ARG A 1 311 ? -13.555 -20.812 3.027 1 96.5 311 ARG A O 1
ATOM 2341 N N . GLU A 1 312 ? -15.719 -20.562 2.969 1 93.75 312 GLU A N 1
ATOM 2342 C CA . GLU A 1 312 ? -15.93 -21.547 4.031 1 93.75 312 GLU A CA 1
ATOM 2343 C C . GLU A 1 312 ? -15.359 -22.906 3.652 1 93.75 312 GLU A C 1
ATOM 2345 O O . GLU A 1 312 ? -14.711 -23.562 4.473 1 93.75 312 GLU A O 1
ATOM 2350 N N . ARG A 1 313 ? -15.547 -23.203 2.432 1 94.62 313 ARG A N 1
ATOM 2351 C CA . ARG A 1 313 ? -15.016 -24.469 1.935 1 94.62 313 ARG A CA 1
ATOM 2352 C C . ARG A 1 313 ? -13.5 -24.406 1.767 1 94.62 313 ARG A C 1
ATOM 2354 O O . ARG A 1 313 ? -12.805 -25.391 2.016 1 94.62 313 ARG A O 1
ATOM 2361 N N . ALA A 1 314 ? -13 -23.328 1.333 1 98 314 ALA A N 1
ATOM 2362 C CA . ALA A 1 314 ? -11.57 -23.141 1.088 1 98 314 ALA A CA 1
ATOM 2363 C C . ALA A 1 314 ? -10.766 -23.297 2.375 1 98 314 ALA A C 1
ATOM 2365 O O . ALA A 1 314 ? -9.633 -23.781 2.35 1 98 314 ALA A O 1
ATOM 2366 N N . VAL A 1 315 ? -11.32 -22.953 3.506 1 97.62 315 VAL A N 1
ATOM 2367 C CA . VAL A 1 315 ? -10.648 -23.047 4.797 1 97.62 315 VAL A CA 1
ATOM 2368 C C . VAL A 1 315 ? -10.266 -24.5 5.078 1 97.62 315 VAL A C 1
ATOM 2370 O O . VAL A 1 315 ? -9.156 -24.766 5.559 1 97.62 315 VAL A O 1
ATOM 2373 N N . GLU A 1 316 ? -11.133 -25.359 4.742 1 97.12 316 GLU A N 1
ATOM 2374 C CA . GLU A 1 316 ? -10.828 -26.781 4.918 1 97.12 316 GLU A CA 1
ATOM 2375 C C . GLU A 1 316 ? -9.672 -27.219 4.016 1 97.12 316 GLU A C 1
ATOM 2377 O O . GLU A 1 316 ? -8.828 -28.016 4.418 1 97.12 316 GLU A O 1
ATOM 2382 N N . SER A 1 317 ? -9.648 -26.688 2.838 1 97.94 317 SER A N 1
ATOM 2383 C CA . SER A 1 317 ? -8.586 -27 1.888 1 97.94 317 SER A CA 1
ATOM 2384 C C . SER A 1 317 ? -7.246 -26.438 2.355 1 97.94 317 SER A C 1
ATOM 2386 O O . SER A 1 317 ? -6.199 -27.047 2.129 1 97.94 317 SER A O 1
ATOM 2388 N N . TRP A 1 318 ? -7.266 -25.25 2.975 1 98.56 318 TRP A N 1
ATOM 2389 C CA . TRP A 1 318 ? -6.039 -24.688 3.531 1 98.56 318 TRP A CA 1
ATOM 2390 C C . TRP A 1 318 ? -5.41 -25.656 4.535 1 98.56 318 TRP A C 1
ATOM 2392 O O . TRP A 1 318 ? -4.211 -25.922 4.473 1 98.56 318 TRP A O 1
ATOM 2402 N N . ALA A 1 319 ? -6.273 -26.156 5.398 1 98.06 319 ALA A N 1
ATOM 2403 C CA . ALA A 1 319 ? -5.816 -27.047 6.461 1 98.06 319 ALA A CA 1
ATOM 2404 C C . ALA A 1 319 ? -5.223 -28.328 5.879 1 98.06 319 ALA A C 1
ATOM 2406 O O . ALA A 1 319 ? -4.207 -28.828 6.367 1 98.06 319 ALA A O 1
ATOM 2407 N N . LYS A 1 320 ? -5.855 -28.797 4.852 1 97.75 320 LYS A N 1
ATOM 2408 C CA . LYS A 1 320 ? -5.363 -30.016 4.191 1 97.75 320 LYS A CA 1
ATOM 2409 C C . LYS A 1 320 ? -3.998 -29.766 3.551 1 97.75 320 LYS A C 1
ATOM 2411 O O . LYS A 1 320 ? -3.158 -30.672 3.506 1 97.75 320 LYS A O 1
ATOM 2416 N N . ALA A 1 321 ? -3.783 -28.594 3.078 1 97.81 321 ALA A N 1
ATOM 2417 C CA . ALA A 1 321 ? -2.564 -28.25 2.344 1 97.81 321 ALA A CA 1
ATOM 2418 C C . ALA A 1 321 ? -1.41 -27.969 3.299 1 97.81 321 ALA A C 1
ATOM 2420 O O . ALA A 1 321 ? -0.242 -28.031 2.908 1 97.81 321 ALA A O 1
ATOM 2421 N N . ALA A 1 322 ? -1.733 -27.516 4.508 1 98.44 322 ALA A N 1
ATOM 2422 C CA . ALA A 1 322 ? -0.714 -27.234 5.516 1 98.44 322 ALA A CA 1
ATOM 2423 C C . ALA A 1 322 ? -0.241 -28.516 6.184 1 98.44 322 ALA A C 1
ATOM 2425 O O . ALA A 1 322 ? -0.728 -28.891 7.258 1 98.44 322 ALA A O 1
ATOM 2426 N N . THR A 1 323 ? 0.769 -29.141 5.637 1 98.06 323 THR A N 1
ATOM 2427 C CA . THR A 1 323 ? 1.06 -30.516 6.004 1 98.06 323 THR A CA 1
ATOM 2428 C C . THR A 1 323 ? 2.248 -30.594 6.957 1 98.06 323 THR A C 1
ATOM 2430 O O . THR A 1 323 ? 2.512 -31.625 7.555 1 98.06 323 THR A O 1
ATOM 2433 N N . ASP A 1 324 ? 3.064 -29.562 7.07 1 98.25 324 ASP A N 1
ATOM 2434 C CA . ASP A 1 324 ? 4.199 -29.547 7.988 1 98.25 324 ASP A CA 1
ATOM 2435 C C . ASP A 1 324 ? 4.098 -28.391 8.969 1 98.25 324 ASP A C 1
ATOM 2437 O O . ASP A 1 324 ? 3.146 -27.594 8.914 1 98.25 324 ASP A O 1
ATOM 2441 N N . ASP A 1 325 ? 5.008 -28.312 9.898 1 98.62 325 ASP A N 1
ATOM 2442 C CA . ASP A 1 325 ? 4.969 -27.328 10.977 1 98.62 325 ASP A CA 1
ATOM 2443 C C . ASP A 1 325 ? 4.965 -25.906 10.43 1 98.62 325 ASP A C 1
ATOM 2445 O O . ASP A 1 325 ? 4.148 -25.078 10.844 1 98.62 325 ASP A O 1
ATOM 2449 N N . LEU A 1 326 ? 5.84 -25.625 9.492 1 98.81 326 LEU A N 1
ATOM 2450 C CA . LEU A 1 326 ? 5.988 -24.266 8.984 1 98.81 326 LEU A CA 1
ATOM 2451 C C . LEU A 1 326 ? 4.742 -23.828 8.227 1 98.81 326 LEU A C 1
ATOM 2453 O O . LEU A 1 326 ? 4.262 -22.703 8.406 1 98.81 326 LEU A O 1
ATOM 2457 N N . SER A 1 327 ? 4.219 -24.656 7.344 1 98.81 327 SER A N 1
ATOM 2458 C CA . SER A 1 327 ? 2.998 -24.312 6.625 1 98.81 327 SER A CA 1
ATOM 2459 C C . SER A 1 327 ? 1.827 -24.125 7.586 1 98.81 327 SER A C 1
ATOM 2461 O O . SER A 1 327 ? 0.978 -23.266 7.375 1 98.81 327 SER A O 1
ATOM 2463 N N . LYS A 1 328 ? 1.729 -24.906 8.617 1 98.81 328 LYS A N 1
ATOM 2464 C CA . LYS A 1 328 ? 0.677 -24.766 9.617 1 98.81 328 LYS A CA 1
ATOM 2465 C C . LYS A 1 328 ? 0.805 -23.422 10.352 1 98.81 328 LYS A C 1
ATOM 2467 O O . LYS A 1 328 ? -0.189 -22.734 10.555 1 98.81 328 LYS A O 1
ATOM 2472 N N . ARG A 1 329 ? 2.021 -23.094 10.742 1 98.88 329 ARG A N 1
ATOM 2473 C CA . ARG A 1 329 ? 2.252 -21.812 11.406 1 98.88 329 ARG A CA 1
ATOM 2474 C C . ARG A 1 329 ? 1.853 -20.656 10.508 1 98.88 329 ARG A C 1
ATOM 2476 O O . ARG A 1 329 ? 1.239 -19.688 10.969 1 98.88 329 ARG A O 1
ATOM 2483 N N . MET A 1 330 ? 2.201 -20.734 9.211 1 98.88 330 MET A N 1
ATOM 2484 C CA . MET A 1 330 ? 1.814 -19.688 8.273 1 98.88 330 MET A CA 1
ATOM 2485 C C . MET A 1 330 ? 0.297 -19.594 8.148 1 98.88 330 MET A C 1
ATOM 2487 O O . MET A 1 330 ? -0.276 -18.5 8.234 1 98.88 330 MET A O 1
ATOM 2491 N N . MET A 1 331 ? -0.327 -20.734 7.969 1 98.81 331 MET A N 1
ATOM 2492 C CA . MET A 1 331 ? -1.78 -20.781 7.832 1 98.81 331 MET A CA 1
ATOM 2493 C C . MET A 1 331 ? -2.459 -20.188 9.062 1 98.81 331 MET A C 1
ATOM 2495 O O . MET A 1 331 ? -3.336 -19.328 8.938 1 98.81 331 MET A O 1
ATOM 2499 N N . GLU A 1 332 ? -2.057 -20.578 10.227 1 98.75 332 GLU A N 1
ATOM 2500 C CA . GLU A 1 332 ? -2.68 -20.141 11.469 1 98.75 332 GLU A CA 1
ATOM 2501 C C . GLU A 1 332 ? -2.492 -18.656 11.688 1 98.75 332 GLU A C 1
ATOM 2503 O O . GLU A 1 332 ? -3.418 -17.953 12.117 1 98.75 332 GLU A O 1
ATOM 2508 N N . SER A 1 333 ? -1.299 -18.203 11.406 1 98.75 333 SER A N 1
ATOM 2509 C CA . SER A 1 333 ? -1.021 -16.766 11.539 1 98.75 333 SER A CA 1
ATOM 2510 C C . SER A 1 333 ? -1.883 -15.945 10.586 1 98.75 333 SER A C 1
ATOM 2512 O O . SER A 1 333 ? -2.383 -14.883 10.961 1 98.75 333 SER A O 1
ATOM 2514 N N . GLN A 1 334 ? -2.039 -16.406 9.398 1 98.75 334 GLN A N 1
ATOM 2515 C CA . GLN A 1 334 ? -2.854 -15.703 8.414 1 98.75 334 GLN A CA 1
ATOM 2516 C C . GLN A 1 334 ? -4.332 -15.758 8.781 1 98.75 334 GLN A C 1
ATOM 2518 O O . GLN A 1 334 ? -5.047 -14.758 8.664 1 98.75 334 GLN A O 1
ATOM 2523 N N . MET A 1 335 ? -4.797 -16.922 9.227 1 98.5 335 MET A N 1
ATOM 2524 C CA . MET A 1 335 ? -6.188 -17.031 9.664 1 98.5 335 MET A CA 1
ATOM 2525 C C . MET A 1 335 ? -6.465 -16.109 10.844 1 98.5 335 MET A C 1
ATOM 2527 O O . MET A 1 335 ? -7.535 -15.508 10.922 1 98.5 335 MET A O 1
ATOM 2531 N N . ALA A 1 336 ? -5.508 -16 11.75 1 98.25 336 ALA A N 1
ATOM 2532 C CA . ALA A 1 336 ? -5.652 -15.086 12.883 1 98.25 336 ALA A CA 1
ATOM 2533 C C . ALA A 1 336 ? -5.816 -13.648 12.398 1 98.25 336 ALA A C 1
ATOM 2535 O O . ALA A 1 336 ? -6.688 -12.922 12.883 1 98.25 336 ALA A O 1
ATOM 2536 N N . LEU A 1 337 ? -5.02 -13.273 11.438 1 98.19 337 LEU A N 1
ATOM 2537 C CA . LEU A 1 337 ? -5.141 -11.922 10.898 1 98.19 337 LEU A CA 1
ATOM 2538 C C . LEU A 1 337 ? -6.48 -11.734 10.188 1 98.19 337 LEU A C 1
ATOM 2540 O O . LEU A 1 337 ? -7.125 -10.695 10.336 1 98.19 337 LEU A O 1
ATOM 2544 N N . MET A 1 338 ? -6.891 -12.719 9.438 1 97.81 338 MET A N 1
ATOM 2545 C CA . MET A 1 338 ? -8.172 -12.633 8.75 1 97.81 338 MET A CA 1
ATOM 2546 C C . MET A 1 338 ? -9.312 -12.469 9.75 1 97.81 338 MET A C 1
ATOM 2548 O O . MET A 1 338 ? -10.273 -11.742 9.492 1 97.81 338 MET A O 1
ATOM 2552 N N . GLN A 1 339 ? -9.219 -13.141 10.875 1 96.62 339 GLN A N 1
ATOM 2553 C CA . GLN A 1 339 ? -10.227 -12.992 11.922 1 96.62 339 GLN A CA 1
ATOM 2554 C C . GLN A 1 339 ? -10.219 -11.578 12.492 1 96.62 339 GLN A C 1
ATOM 2556 O O . GLN A 1 339 ? -11.281 -10.969 12.672 1 96.62 339 GLN A O 1
ATOM 2561 N N . GLU A 1 340 ? -9.047 -11.078 12.688 1 95.25 340 GLU A N 1
ATOM 2562 C CA . GLU A 1 340 ? -8.914 -9.719 13.195 1 95.25 340 GLU A CA 1
ATOM 2563 C C . GLU A 1 340 ? -9.5 -8.711 12.211 1 95.25 340 GLU A C 1
ATOM 2565 O O . GLU A 1 340 ? -10.039 -7.68 12.617 1 95.25 340 GLU A O 1
ATOM 2570 N N . LEU A 1 341 ? -9.406 -9.008 10.953 1 95.38 341 LEU A N 1
ATOM 2571 C CA . LEU A 1 341 ? -9.891 -8.125 9.898 1 95.38 341 LEU A CA 1
ATOM 2572 C C . LEU A 1 341 ? -11.352 -8.414 9.578 1 95.38 341 LEU A C 1
ATOM 2574 O O . LEU A 1 341 ? -11.914 -7.836 8.641 1 95.38 341 LEU A O 1
ATOM 2578 N N . ARG A 1 342 ? -11.969 -9.383 10.266 1 91.94 342 ARG A N 1
ATOM 2579 C CA . ARG A 1 342 ? -13.367 -9.781 10.133 1 91.94 342 ARG A CA 1
ATOM 2580 C C . ARG A 1 342 ? -13.641 -10.391 8.766 1 91.94 342 ARG A C 1
ATOM 2582 O O . ARG A 1 342 ? -14.703 -10.164 8.18 1 91.94 342 ARG A O 1
ATOM 2589 N N . LEU A 1 343 ? -12.633 -11.109 8.328 1 94 343 LEU A N 1
ATOM 2590 C CA . LEU A 1 343 ? -12.773 -11.805 7.051 1 94 343 LEU A CA 1
ATOM 2591 C C . LEU A 1 343 ? -13.18 -13.258 7.27 1 94 343 LEU A C 1
ATOM 2593 O O . LEU A 1 343 ? -13.609 -13.93 6.328 1 94 343 LEU A O 1
ATOM 2597 N N . LEU A 1 344 ? -12.891 -13.758 8.453 1 93.56 344 LEU A N 1
ATOM 2598 C CA . LEU A 1 344 ? -13.258 -15.102 8.867 1 93.56 344 LEU A CA 1
ATOM 2599 C C . LEU A 1 344 ? -14.078 -15.07 10.148 1 93.56 344 LEU A C 1
ATOM 2601 O O . LEU A 1 344 ? -13.961 -14.141 10.945 1 93.56 344 LEU A O 1
ATOM 2605 N N . MET B 1 1 ? 92.062 42.531 -39.281 1 19.05 1 MET B N 1
ATOM 2606 C CA . MET B 1 1 ? 92.812 41.406 -38.781 1 19.05 1 MET B CA 1
ATOM 2607 C C . MET B 1 1 ? 92.062 40.625 -37.719 1 19.05 1 MET B C 1
ATOM 2609 O O . MET B 1 1 ? 91 41.094 -37.219 1 19.05 1 MET B O 1
ATOM 2613 N N . THR B 1 2 ? 92.75 40.188 -36.594 1 19.11 2 THR B N 1
ATOM 2614 C CA . THR B 1 2 ? 92.688 38.75 -36.344 1 19.11 2 THR B CA 1
ATOM 2615 C C . THR B 1 2 ? 91.375 38.344 -35.688 1 19.11 2 THR B C 1
ATOM 2617 O O . THR B 1 2 ? 90.688 37.406 -36.094 1 19.11 2 THR B O 1
ATOM 2620 N N . ASN B 1 3 ? 91.25 38.531 -34.375 1 19.72 3 ASN B N 1
ATOM 2621 C CA . ASN B 1 3 ? 91.312 37.438 -33.438 1 19.72 3 ASN B CA 1
ATOM 2622 C C . ASN B 1 3 ? 89.875 37 -33 1 19.72 3 ASN B C 1
ATOM 2624 O O . ASN B 1 3 ? 89.688 35.906 -32.469 1 19.72 3 ASN B O 1
ATOM 2628 N N . LEU B 1 4 ? 88.938 38.031 -32.594 1 22.52 4 LEU B N 1
ATOM 2629 C CA . LEU B 1 4 ? 88.25 37.75 -31.344 1 22.52 4 LEU B CA 1
ATOM 2630 C C . LEU B 1 4 ? 87.25 36.625 -31.516 1 22.52 4 LEU B C 1
ATOM 2632 O O . LEU B 1 4 ? 86.625 36.5 -32.562 1 22.52 4 LEU B O 1
ATOM 2636 N N . ASN B 1 5 ? 87.25 35.625 -30.578 1 20.83 5 ASN B N 1
ATOM 2637 C CA . ASN B 1 5 ? 87 34.25 -30.188 1 20.83 5 ASN B CA 1
ATOM 2638 C C . ASN B 1 5 ? 85.5 34 -30.047 1 20.83 5 ASN B C 1
ATOM 2640 O O . ASN B 1 5 ? 84.938 34.156 -28.953 1 20.83 5 ASN B O 1
ATOM 2644 N N . ARG B 1 6 ? 84.562 34.688 -30.641 1 24.33 6 ARG B N 1
ATOM 2645 C CA . ARG B 1 6 ? 83.125 34.688 -30.266 1 24.33 6 ARG B CA 1
ATOM 2646 C C . ARG B 1 6 ? 82.562 33.281 -30.344 1 24.33 6 ARG B C 1
ATOM 2648 O O . ARG B 1 6 ? 82.188 32.781 -31.422 1 24.33 6 ARG B O 1
ATOM 2655 N N . ARG B 1 7 ? 83.312 32.406 -29.516 1 21.83 7 ARG B N 1
ATOM 2656 C CA . ARG B 1 7 ? 83.188 30.953 -29.516 1 21.83 7 ARG B CA 1
ATOM 2657 C C . ARG B 1 7 ? 81.688 30.531 -29.578 1 21.83 7 ARG B C 1
ATOM 2659 O O . ARG B 1 7 ? 80.812 31.359 -29.422 1 21.83 7 ARG B O 1
ATOM 2666 N N . ASN B 1 8 ? 81.375 29.5 -28.656 1 21.88 8 ASN B N 1
ATOM 2667 C CA . ASN B 1 8 ? 80.938 28.125 -28.672 1 21.88 8 ASN B CA 1
ATOM 2668 C C . ASN B 1 8 ? 79.438 28.047 -28.453 1 21.88 8 ASN B C 1
ATOM 2670 O O . ASN B 1 8 ? 78.875 28.844 -27.703 1 21.88 8 ASN B O 1
ATOM 2674 N N . ALA B 1 9 ? 78.625 27.406 -29.359 1 26.19 9 ALA B N 1
ATOM 2675 C CA . ALA B 1 9 ? 77.375 26.844 -29.734 1 26.19 9 ALA B CA 1
ATOM 2676 C C . ALA B 1 9 ? 76.75 26.031 -28.578 1 26.19 9 ALA B C 1
ATOM 2678 O O . ALA B 1 9 ? 77.25 24.938 -28.281 1 26.19 9 ALA B O 1
ATOM 2679 N N . LEU B 1 10 ? 76.75 26.75 -27.281 1 25.42 10 LEU B N 1
ATOM 2680 C CA . LEU B 1 10 ? 76.062 26.031 -26.172 1 25.42 10 LEU B CA 1
ATOM 2681 C C . LEU B 1 10 ? 74.812 25.359 -26.641 1 25.42 10 LEU B C 1
ATOM 2683 O O . LEU B 1 10 ? 73.938 26.016 -27.219 1 25.42 10 LEU B O 1
ATOM 2687 N N . GLN B 1 11 ? 74.875 24.062 -27.016 1 25.47 11 GLN B N 1
ATOM 2688 C CA . GLN B 1 11 ? 73.938 22.969 -27.328 1 25.47 11 GLN B CA 1
ATOM 2689 C C . GLN B 1 11 ? 72.875 22.828 -26.266 1 25.47 11 GLN B C 1
ATOM 2691 O O . GLN B 1 11 ? 73.125 22.344 -25.172 1 25.47 11 GLN B O 1
ATOM 2696 N N . LEU B 1 12 ? 72.25 23.953 -25.875 1 27.58 12 LEU B N 1
ATOM 2697 C CA . LEU B 1 12 ? 71.25 23.812 -24.875 1 27.58 12 LEU B CA 1
ATOM 2698 C C . LEU B 1 12 ? 70.25 22.75 -25.281 1 27.58 12 LEU B C 1
ATOM 2700 O O . LEU B 1 12 ? 69.625 22.844 -26.328 1 27.58 12 LEU B O 1
ATOM 2704 N N . GLY B 1 13 ? 70.625 21.453 -24.984 1 26.12 13 GLY B N 1
ATOM 2705 C CA . GLY B 1 13 ? 69.812 20.266 -25.078 1 26.12 13 GLY B CA 1
ATOM 2706 C C . GLY B 1 13 ? 68.375 20.469 -24.516 1 26.12 13 GLY B C 1
ATOM 2707 O O . GLY B 1 13 ? 68.25 20.984 -23.406 1 26.12 13 GLY B O 1
ATOM 2708 N N . ALA B 1 14 ? 67.375 20.656 -25.281 1 29.59 14 ALA B N 1
ATOM 2709 C CA . ALA B 1 14 ? 65.938 20.781 -25.141 1 29.59 14 ALA B CA 1
ATOM 2710 C C . ALA B 1 14 ? 65.312 19.562 -24.422 1 29.59 14 ALA B C 1
ATOM 2712 O O . ALA B 1 14 ? 65.062 18.531 -25.047 1 29.59 14 ALA B O 1
ATOM 2713 N N . VAL B 1 15 ? 66.062 18.938 -23.453 1 28.64 15 VAL B N 1
ATOM 2714 C CA . VAL B 1 15 ? 65.375 17.75 -23.047 1 28.64 15 VAL B CA 1
ATOM 2715 C C . VAL B 1 15 ? 63.938 18.109 -22.656 1 28.64 15 VAL B C 1
ATOM 2717 O O . VAL B 1 15 ? 63.688 19.141 -22.031 1 28.64 15 VAL B O 1
ATOM 2720 N N . ALA B 1 16 ? 62.938 17.391 -23.281 1 29.73 16 ALA B N 1
ATOM 2721 C CA . ALA B 1 16 ? 61.5 17.156 -23.281 1 29.73 16 ALA B CA 1
ATOM 2722 C C . ALA B 1 16 ? 60.969 16.938 -21.875 1 29.73 16 ALA B C 1
ATOM 2724 O O . ALA B 1 16 ? 61.469 16.047 -21.156 1 29.73 16 ALA B O 1
ATOM 2725 N N . LEU B 1 17 ? 60.5 18.031 -21.266 1 26.78 17 LEU B N 1
ATOM 2726 C CA . LEU B 1 17 ? 59.75 18.109 -20.016 1 26.78 17 LEU B CA 1
ATOM 2727 C C . LEU B 1 17 ? 58.688 17.047 -19.953 1 26.78 17 LEU B C 1
ATOM 2729 O O . LEU B 1 17 ? 57.844 16.953 -20.859 1 26.78 17 LEU B O 1
ATOM 2733 N N . ALA B 1 18 ? 59.062 15.797 -19.469 1 30.91 18 ALA B N 1
ATOM 2734 C CA . ALA B 1 18 ? 58.094 14.789 -19.047 1 30.91 18 ALA B CA 1
ATOM 2735 C C . ALA B 1 18 ? 56.969 15.414 -18.266 1 30.91 18 ALA B C 1
ATOM 2737 O O . ALA B 1 18 ? 57.188 16.031 -17.219 1 30.91 18 ALA B O 1
ATOM 2738 N N . ALA B 1 19 ? 55.906 15.852 -18.922 1 33.59 19 ALA B N 1
ATOM 2739 C CA . ALA B 1 19 ? 54.688 16.297 -18.234 1 33.59 19 ALA B CA 1
ATOM 2740 C C . ALA B 1 19 ? 54.25 15.266 -17.188 1 33.59 19 ALA B C 1
ATOM 2742 O O . ALA B 1 19 ? 54.125 14.078 -17.484 1 33.59 19 ALA B O 1
ATOM 2743 N N . PRO B 1 20 ? 54.594 15.398 -15.852 1 33.22 20 PRO B N 1
ATOM 2744 C CA . PRO B 1 20 ? 54.031 14.453 -14.906 1 33.22 20 PRO B CA 1
ATOM 2745 C C . PRO B 1 20 ? 52.531 14.188 -15.172 1 33.22 20 PRO B C 1
ATOM 2747 O O . PRO B 1 20 ? 51.781 15.109 -15.516 1 33.22 20 PRO B O 1
ATOM 2750 N N . ALA B 1 21 ? 52.219 13.008 -15.68 1 32.78 21 ALA B N 1
ATOM 2751 C CA . ALA B 1 21 ? 50.844 12.5 -15.641 1 32.78 21 ALA B CA 1
ATOM 2752 C C . ALA B 1 21 ? 50.156 12.82 -14.305 1 32.78 21 ALA B C 1
ATOM 2754 O O . ALA B 1 21 ? 50.625 12.367 -13.25 1 32.78 21 ALA B O 1
ATOM 2755 N N . ILE B 1 22 ? 49.594 14.047 -14.188 1 32.25 22 ILE B N 1
ATOM 2756 C CA . ILE B 1 22 ? 48.656 14.266 -13.102 1 32.25 22 ILE B CA 1
ATOM 2757 C C . ILE B 1 22 ? 47.75 13.039 -12.945 1 32.25 22 ILE B C 1
ATOM 2759 O O . ILE B 1 22 ? 47 12.711 -13.859 1 32.25 22 ILE B O 1
ATOM 2763 N N . LEU B 1 23 ? 48.281 11.984 -12.312 1 32.53 23 LEU B N 1
ATOM 2764 C CA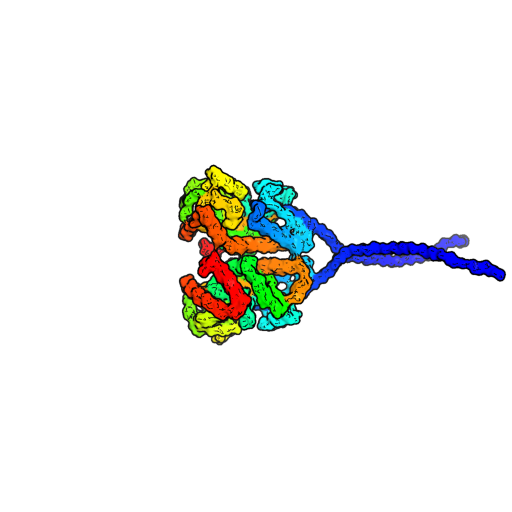 . LEU B 1 23 ? 47.344 11.008 -11.781 1 32.53 23 LEU B CA 1
ATOM 2765 C C . LEU B 1 23 ? 46.094 11.688 -11.258 1 32.53 23 LEU B C 1
ATOM 2767 O O . LEU B 1 23 ? 46.156 12.539 -10.367 1 32.53 23 LEU B O 1
ATOM 2771 N N . THR B 1 24 ? 45.188 12.031 -12.156 1 33.06 24 THR B N 1
ATOM 2772 C CA . THR B 1 24 ? 43.844 12.344 -11.695 1 33.06 24 THR B CA 1
ATOM 2773 C C . THR B 1 24 ? 43.375 11.344 -10.633 1 33.06 24 THR B C 1
ATOM 2775 O O . THR B 1 24 ? 43.125 10.18 -10.938 1 33.06 24 THR B O 1
ATOM 2778 N N . GLY B 1 25 ? 44.125 11.227 -9.508 1 33.09 25 GLY B N 1
ATOM 2779 C CA . GLY B 1 25 ? 43.469 10.555 -8.398 1 33.09 25 GLY B CA 1
ATOM 2780 C C . GLY B 1 25 ? 41.969 10.828 -8.344 1 33.09 25 GLY B C 1
ATOM 2781 O O . GLY B 1 25 ? 41.562 11.977 -8.5 1 33.09 25 GLY B O 1
ATOM 2782 N N . GLY B 1 26 ? 41.219 10.016 -8.938 1 35.22 26 GLY B N 1
ATOM 2783 C CA . GLY B 1 26 ? 39.844 10.156 -8.57 1 35.22 26 GLY B CA 1
ATOM 2784 C C . GLY B 1 26 ? 39.625 10.602 -7.129 1 35.22 26 GLY B C 1
ATOM 2785 O O . GLY B 1 26 ? 40.094 9.938 -6.199 1 35.22 26 GLY B O 1
ATOM 2786 N N . ALA B 1 27 ? 39.781 11.883 -6.793 1 33.94 27 ALA B N 1
ATOM 2787 C CA . ALA B 1 27 ? 39.344 12.438 -5.508 1 33.94 27 ALA B CA 1
ATOM 2788 C C . ALA B 1 27 ? 38.188 11.633 -4.914 1 33.94 27 ALA B C 1
ATOM 2790 O O . ALA B 1 27 ? 37.094 11.617 -5.465 1 33.94 27 ALA B O 1
ATOM 2791 N N . ALA B 1 28 ? 38.469 10.492 -4.488 1 36.31 28 ALA B N 1
ATOM 2792 C CA . ALA B 1 28 ? 37.5 10.086 -3.467 1 36.31 28 ALA B CA 1
ATOM 2793 C C . ALA B 1 28 ? 37 11.297 -2.664 1 36.31 28 ALA B C 1
ATOM 2795 O O . ALA B 1 28 ? 37.781 11.883 -1.898 1 36.31 28 ALA B O 1
ATOM 2796 N N . ARG B 1 29 ? 36.438 12.32 -3.266 1 36.34 29 ARG B N 1
ATOM 2797 C CA . ARG B 1 29 ? 35.875 13.398 -2.469 1 36.34 29 ARG B CA 1
ATOM 2798 C C . ARG B 1 29 ? 35.531 12.914 -1.066 1 36.34 29 ARG B C 1
ATOM 2800 O O . ARG B 1 29 ? 34.781 11.938 -0.908 1 36.34 29 ARG B O 1
ATOM 2807 N N . ALA B 1 30 ? 36.219 12.664 -0.17 1 41.34 30 ALA B N 1
ATOM 2808 C CA . ALA B 1 30 ? 35.844 12.641 1.241 1 41.34 30 ALA B CA 1
ATOM 2809 C C . ALA B 1 30 ? 34.469 13.289 1.455 1 41.34 30 ALA B C 1
ATOM 2811 O O . ALA B 1 30 ? 34.375 14.516 1.564 1 41.34 30 ALA B O 1
ATOM 2812 N N . GLN B 1 31 ? 33.406 13.086 0.653 1 50.97 31 GLN B N 1
ATOM 2813 C CA . GLN B 1 31 ? 32.094 13.75 0.556 1 50.97 31 GLN B CA 1
ATOM 2814 C C . GLN B 1 31 ? 31.469 13.938 1.935 1 50.97 31 GLN B C 1
ATOM 2816 O O . GLN B 1 31 ? 31.312 12.977 2.691 1 50.97 31 GLN B O 1
ATOM 2821 N N . GLY B 1 32 ? 31.609 15.008 2.648 1 79.38 32 GLY B N 1
ATOM 2822 C CA . GLY B 1 32 ? 31.109 15.43 3.947 1 79.38 32 GLY B CA 1
ATOM 2823 C C . GLY B 1 32 ? 29.672 15 4.199 1 79.38 32 GLY B C 1
ATOM 2824 O O . GLY B 1 32 ? 28.953 14.664 3.264 1 79.38 32 GLY B O 1
ATOM 2825 N N . VAL B 1 33 ? 29.406 14.633 5.441 1 95.38 33 VAL B N 1
ATOM 2826 C CA . VAL B 1 33 ? 28.078 14.242 5.902 1 95.38 33 VAL B CA 1
ATOM 2827 C C . VAL B 1 33 ? 27.156 15.453 5.855 1 95.38 33 VAL B C 1
ATOM 2829 O O . VAL B 1 33 ? 27.453 16.5 6.406 1 95.38 33 VAL B O 1
ATOM 2832 N N . THR B 1 34 ? 26.125 15.391 4.98 1 98.25 34 THR B N 1
ATOM 2833 C CA . THR B 1 34 ? 25.031 16.359 5 1 98.25 34 THR B CA 1
ATOM 2834 C C . THR B 1 34 ? 24.141 16.156 6.21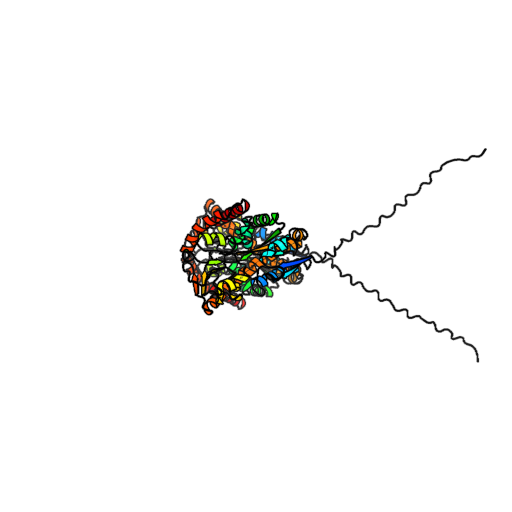9 1 98.25 34 THR B C 1
ATOM 2836 O O . THR B 1 34 ? 23.656 15.047 6.461 1 98.25 34 THR B O 1
ATOM 2839 N N . GLN B 1 35 ? 23.984 17.203 6.977 1 98.5 35 GLN B N 1
ATOM 2840 C CA . GLN B 1 35 ? 23.172 17.109 8.188 1 98.5 35 GLN B CA 1
ATOM 2841 C C . GLN B 1 35 ? 21.891 17.922 8.047 1 98.5 35 GLN B C 1
ATOM 2843 O O . GLN B 1 35 ? 21.938 19.125 7.746 1 98.5 35 GLN B O 1
ATOM 2848 N N . TRP B 1 36 ? 20.734 17.281 8.266 1 98.81 36 TRP B N 1
ATOM 2849 C CA . TRP B 1 36 ? 19.406 17.906 8.227 1 98.81 36 TRP B CA 1
ATOM 2850 C C . TRP B 1 36 ? 18.703 17.766 9.578 1 98.81 36 TRP B C 1
ATOM 2852 O O . TRP B 1 36 ? 18.984 16.859 10.344 1 98.81 36 TRP B O 1
ATOM 2862 N N . ARG B 1 37 ? 17.859 18.719 9.859 1 98.88 37 ARG B N 1
ATOM 2863 C CA . ARG B 1 37 ? 16.859 18.625 10.914 1 98.88 37 ARG B CA 1
ATOM 2864 C C . ARG B 1 37 ? 15.453 18.562 10.328 1 98.88 37 ARG B C 1
ATOM 2866 O O . ARG B 1 37 ? 15.148 19.266 9.367 1 98.88 37 ARG B O 1
ATOM 2873 N N . MET B 1 38 ? 14.594 17.703 10.953 1 98.88 38 MET B N 1
ATOM 2874 C CA . MET B 1 38 ? 13.203 17.578 10.523 1 98.88 38 MET B CA 1
ATOM 2875 C C . MET B 1 38 ? 12.25 17.656 11.719 1 98.88 38 MET B C 1
ATOM 2877 O O . MET B 1 38 ? 12.375 16.875 12.664 1 98.88 38 MET B O 1
ATOM 2881 N N . GLN B 1 39 ? 11.375 18.594 11.703 1 98.56 39 GLN B N 1
ATOM 2882 C CA . GLN B 1 39 ? 10.297 18.609 12.68 1 98.56 39 GLN B CA 1
ATOM 2883 C C . GLN B 1 39 ? 9.039 17.953 12.125 1 98.56 39 GLN B C 1
ATOM 2885 O O . GLN B 1 39 ? 8.555 18.328 11.055 1 98.56 39 GLN B O 1
ATOM 2890 N N . ALA B 1 40 ? 8.523 16.984 12.844 1 97.69 40 ALA B N 1
ATOM 2891 C CA . ALA B 1 40 ? 7.285 16.312 12.461 1 97.69 40 ALA B CA 1
ATOM 2892 C C . ALA B 1 40 ? 6.07 17 13.062 1 97.69 40 ALA B C 1
ATOM 2894 O O . ALA B 1 40 ? 6.211 17.969 13.82 1 97.69 40 ALA B O 1
ATOM 2895 N N . LEU B 1 41 ? 4.883 16.547 12.656 1 95.25 41 LEU B N 1
ATOM 2896 C CA . LEU B 1 41 ? 3.637 17.094 13.164 1 95.25 41 LEU B CA 1
ATOM 2897 C C . LEU B 1 41 ? 3.111 16.281 14.336 1 95.25 41 LEU B C 1
ATOM 2899 O O . LEU B 1 41 ? 2.109 16.641 14.953 1 95.25 41 LEU B O 1
ATOM 2903 N N . TRP B 1 42 ? 3.803 15.227 14.695 1 94.88 42 TRP B N 1
ATOM 2904 C CA . TRP B 1 42 ? 3.307 14.25 15.664 1 94.88 42 TRP B CA 1
ATOM 2905 C C . TRP B 1 42 ? 3.871 14.523 17.047 1 94.88 42 TRP B C 1
ATOM 2907 O O . TRP B 1 42 ? 4.973 15.062 17.188 1 94.88 42 TRP B O 1
ATOM 2917 N N . GLY B 1 43 ? 3.105 14.094 18.031 1 91.31 43 GLY B N 1
ATOM 2918 C CA . GLY B 1 43 ? 3.639 14.094 19.391 1 91.31 43 GLY B CA 1
ATOM 2919 C C . GLY B 1 43 ? 4.734 13.07 19.594 1 91.31 43 GLY B C 1
ATOM 2920 O O . GLY B 1 43 ? 4.793 12.062 18.891 1 91.31 43 GLY B O 1
ATOM 2921 N N . GLY B 1 44 ? 5.512 13.391 20.594 1 92.62 44 GLY B N 1
ATOM 2922 C CA . GLY B 1 44 ? 6.578 12.461 20.938 1 92.62 44 GLY B CA 1
ATOM 2923 C C . GLY B 1 44 ? 6.074 11.109 21.391 1 92.62 44 GLY B C 1
ATOM 2924 O O . GLY B 1 44 ? 5.086 11.031 22.125 1 92.62 44 GLY B O 1
ATOM 2925 N N . GLY B 1 45 ? 6.672 10.023 20.891 1 93.62 45 GLY B N 1
ATOM 2926 C CA . GLY B 1 45 ? 6.371 8.68 21.359 1 93.62 45 GLY B CA 1
ATOM 2927 C C . GLY B 1 45 ? 5.18 8.055 20.656 1 93.62 45 GLY B C 1
ATOM 2928 O O . GLY B 1 45 ? 4.898 6.867 20.844 1 93.62 45 GLY B O 1
ATOM 2929 N N . THR B 1 46 ? 4.438 8.82 19.875 1 95.56 46 THR B N 1
ATOM 2930 C CA . THR B 1 46 ? 3.318 8.242 19.141 1 95.56 46 THR B CA 1
ATOM 2931 C C . THR B 1 46 ? 3.82 7.336 18.016 1 95.56 46 THR B C 1
ATOM 2933 O O . THR B 1 46 ? 4.961 7.469 17.562 1 95.56 46 THR B O 1
ATOM 2936 N N . THR B 1 47 ? 3.008 6.422 17.594 1 98.06 47 THR B N 1
ATOM 2937 C CA . THR B 1 47 ? 3.373 5.473 16.547 1 98.06 47 THR B CA 1
ATOM 2938 C C . THR B 1 47 ? 3.789 6.203 15.281 1 98.06 47 THR B C 1
ATOM 2940 O O . THR B 1 47 ? 4.848 5.922 14.711 1 98.06 47 THR B O 1
ATOM 2943 N N . PRO B 1 48 ? 3.037 7.199 14.781 1 98.12 48 PRO B N 1
ATOM 2944 C CA . PRO B 1 48 ? 3.506 7.859 13.562 1 98.12 48 PRO B CA 1
ATOM 2945 C C . PRO B 1 48 ? 4.855 8.555 13.75 1 98.12 48 PRO B C 1
ATOM 2947 O O . PRO B 1 48 ? 5.656 8.609 12.812 1 98.12 48 PRO B O 1
ATOM 2950 N N . MET B 1 49 ? 5.152 9.086 14.93 1 97.94 49 MET B N 1
ATOM 2951 C CA . MET B 1 49 ? 6.453 9.688 15.172 1 97.94 49 MET B CA 1
ATOM 2952 C C . MET B 1 49 ? 7.566 8.648 15.086 1 97.94 49 MET B C 1
ATOM 2954 O O . MET B 1 49 ? 8.641 8.93 14.555 1 97.94 49 MET B O 1
ATOM 2958 N N . LEU B 1 50 ? 7.297 7.508 15.656 1 98.56 50 LEU B N 1
ATOM 2959 C CA . LEU B 1 50 ? 8.273 6.426 15.562 1 98.56 50 LEU B CA 1
ATOM 2960 C C . LEU B 1 50 ? 8.578 6.098 14.102 1 98.56 50 LEU B C 1
ATOM 2962 O O . LEU B 1 50 ? 9.719 5.762 13.766 1 98.56 50 LEU B O 1
ATOM 2966 N N . TYR B 1 51 ? 7.641 6.176 13.234 1 98.75 51 TYR B N 1
ATOM 2967 C CA . TYR B 1 51 ? 7.852 5.883 11.82 1 98.75 51 TYR B CA 1
ATOM 2968 C C . TYR B 1 51 ? 8.633 7.004 11.148 1 98.75 51 TYR B C 1
ATOM 2970 O O . TYR B 1 51 ? 9.359 6.766 10.18 1 98.75 51 TYR B O 1
ATOM 2978 N N . GLU B 1 52 ? 8.516 8.25 11.641 1 98.81 52 GLU B N 1
ATOM 2979 C CA . GLU B 1 52 ? 9.398 9.305 11.148 1 98.81 52 GLU B CA 1
ATOM 2980 C C . GLU B 1 52 ? 10.852 9.031 11.523 1 98.81 52 GLU B C 1
ATOM 2982 O O . GLU B 1 52 ? 11.766 9.297 10.742 1 98.81 52 GLU B O 1
ATOM 2987 N N . GLU B 1 53 ? 11.039 8.516 12.719 1 98.81 53 GLU B N 1
ATOM 2988 C CA . GLU B 1 53 ? 12.391 8.117 13.133 1 98.81 53 GLU B CA 1
ATOM 2989 C C . GLU B 1 53 ? 12.922 6.996 12.25 1 98.81 53 GLU B C 1
ATOM 2991 O O . GLU B 1 53 ? 14.102 6.992 11.883 1 98.81 53 GLU B O 1
ATOM 2996 N N . LYS B 1 54 ? 12.07 6.062 11.898 1 98.81 54 LYS B N 1
ATOM 2997 C CA . LYS B 1 54 ? 12.453 4.988 10.984 1 98.81 54 LYS B CA 1
ATOM 2998 C C . LYS B 1 54 ? 12.82 5.539 9.609 1 98.81 54 LYS B C 1
ATOM 3000 O O . LYS B 1 54 ? 13.758 5.055 8.969 1 98.81 54 LYS B O 1
ATOM 3005 N N . PHE B 1 55 ? 12.031 6.523 9.148 1 98.88 55 PHE B N 1
ATOM 3006 C CA . PHE B 1 55 ? 12.344 7.211 7.902 1 98.88 55 PHE B CA 1
ATOM 3007 C C . PHE B 1 55 ? 13.766 7.754 7.926 1 98.88 55 PHE B C 1
ATOM 3009 O O . PHE B 1 55 ? 14.547 7.512 7.004 1 98.88 55 PHE B O 1
ATOM 3016 N N . CYS B 1 56 ? 14.102 8.438 8.977 1 98.94 56 CYS B N 1
ATOM 3017 C CA . CYS B 1 56 ? 15.414 9.055 9.109 1 98.94 56 CYS B CA 1
ATOM 3018 C C . CYS B 1 56 ? 16.516 7.996 9.164 1 98.94 56 CYS B C 1
ATOM 3020 O O . CYS B 1 56 ? 17.547 8.141 8.508 1 98.94 56 CYS B O 1
ATOM 3022 N N . ALA B 1 57 ? 16.312 6.961 9.922 1 98.88 57 ALA B N 1
ATOM 3023 C CA . ALA B 1 57 ? 17.266 5.871 10.023 1 98.88 57 ALA B CA 1
ATOM 3024 C C . ALA B 1 57 ? 17.5 5.207 8.664 1 98.88 57 ALA B C 1
ATOM 3026 O O . ALA B 1 57 ? 18.641 4.875 8.312 1 98.88 57 ALA B O 1
ATOM 3027 N N . ARG B 1 58 ? 16.422 4.977 7.93 1 98.81 58 ARG B N 1
ATOM 3028 C CA . ARG B 1 58 ? 16.516 4.344 6.621 1 98.81 58 ARG B CA 1
ATOM 3029 C C . ARG B 1 58 ? 17.312 5.211 5.652 1 98.81 58 ARG B C 1
ATOM 3031 O O . ARG B 1 58 ? 18.125 4.699 4.883 1 98.81 58 ARG B O 1
ATOM 3038 N N . VAL B 1 59 ? 17.031 6.508 5.664 1 98.88 59 VAL B N 1
ATOM 3039 C CA . VAL B 1 59 ? 17.766 7.426 4.801 1 98.88 59 VAL B CA 1
ATOM 3040 C C . VAL B 1 59 ? 19.266 7.336 5.098 1 98.88 59 VAL B C 1
ATOM 3042 O O . VAL B 1 59 ? 20.078 7.258 4.176 1 98.88 59 VAL B O 1
ATOM 3045 N N . LEU B 1 60 ? 19.625 7.32 6.363 1 98.69 60 LEU B N 1
ATOM 3046 C CA . LEU B 1 60 ? 21.016 7.188 6.77 1 98.69 60 LEU B CA 1
ATOM 3047 C C . LEU B 1 60 ? 21.625 5.902 6.223 1 98.69 60 LEU B C 1
ATOM 3049 O O . LEU B 1 60 ? 22.719 5.922 5.652 1 98.69 60 LEU B O 1
ATOM 3053 N N . GLU B 1 61 ? 20.906 4.883 6.32 1 98.25 61 GLU B N 1
ATOM 3054 C CA . GLU B 1 61 ? 21.359 3.566 5.887 1 98.25 61 GLU B CA 1
ATOM 3055 C C . GLU B 1 61 ? 21.547 3.514 4.375 1 98.25 61 GLU B C 1
ATOM 3057 O O . GLU B 1 61 ? 22.578 3.039 3.883 1 98.25 61 GLU B O 1
ATOM 3062 N N . LEU B 1 62 ? 20.672 4.066 3.598 1 98.56 62 LEU B N 1
ATOM 3063 C CA . LEU B 1 62 ? 20.656 3.969 2.143 1 98.56 62 LEU B CA 1
ATOM 3064 C C . LEU B 1 62 ? 21.719 4.863 1.523 1 98.56 62 LEU B C 1
ATOM 3066 O O . LEU B 1 62 ? 22.109 4.664 0.371 1 98.56 62 LEU B O 1
ATOM 3070 N N . THR B 1 63 ? 22.172 5.809 2.283 1 97.69 63 THR B N 1
ATOM 3071 C CA . THR B 1 63 ? 23.141 6.746 1.733 1 97.69 63 THR B CA 1
ATOM 3072 C C . THR B 1 63 ? 24.562 6.422 2.223 1 97.69 63 THR B C 1
ATOM 3074 O O . THR B 1 63 ? 25.5 7.156 1.939 1 97.69 63 THR B O 1
ATOM 3077 N N . GLY B 1 64 ? 24.641 5.332 3.002 1 95.38 64 GLY B N 1
ATOM 3078 C CA . GLY B 1 64 ? 25.938 5.012 3.58 1 95.38 64 GLY B CA 1
ATOM 3079 C C . GLY B 1 64 ? 26.422 6.051 4.574 1 95.38 64 GLY B C 1
ATOM 3080 O O . GLY B 1 64 ? 27.625 6.27 4.715 1 95.38 64 GLY B O 1
ATOM 3081 N N . GLY B 1 65 ? 25.516 6.793 5.102 1 96.75 65 GLY B N 1
ATOM 3082 C CA . GLY B 1 65 ? 25.828 7.75 6.148 1 96.75 65 GLY B CA 1
ATOM 3083 C C . GLY B 1 65 ? 26.078 9.148 5.625 1 96.75 65 GLY B C 1
ATOM 3084 O O . GLY B 1 65 ? 26.406 10.062 6.395 1 96.75 65 GLY B O 1
ATOM 3085 N N . THR B 1 66 ? 25.844 9.406 4.371 1 97.38 66 THR B N 1
ATOM 3086 C CA . THR B 1 66 ? 26.219 10.695 3.801 1 97.38 66 THR B CA 1
ATOM 3087 C C . THR B 1 66 ? 25.094 11.719 3.977 1 97.38 66 THR B C 1
ATOM 3089 O O . THR B 1 66 ? 25.312 12.914 3.787 1 97.38 66 THR B O 1
ATOM 3092 N N . LEU B 1 67 ? 23.875 11.281 4.367 1 98.56 67 LEU B N 1
ATOM 3093 C CA . LEU B 1 67 ? 22.766 12.164 4.738 1 98.56 67 LEU B CA 1
ATOM 3094 C C . LEU B 1 67 ? 22.172 11.742 6.078 1 98.56 67 LEU B C 1
ATOM 3096 O O . LEU B 1 67 ? 21.578 10.664 6.188 1 98.56 67 LEU B O 1
ATOM 3100 N N . GLU B 1 68 ? 22.359 12.578 7.043 1 98.75 68 GLU B N 1
ATOM 3101 C CA . GLU B 1 68 ? 21.844 12.336 8.383 1 98.75 68 GLU B CA 1
ATOM 3102 C C . GLU B 1 68 ? 20.734 13.344 8.734 1 98.75 68 GLU B C 1
ATOM 3104 O O . GLU B 1 68 ? 20.969 14.555 8.703 1 98.75 68 GLU B O 1
ATOM 3109 N N . ILE B 1 69 ? 19.547 12.859 9.07 1 98.94 69 ILE B N 1
ATOM 3110 C CA . ILE B 1 69 ? 18.406 13.688 9.445 1 98.94 69 ILE B CA 1
ATOM 3111 C C . ILE B 1 69 ? 18.062 13.453 10.914 1 98.94 69 ILE B C 1
ATOM 3113 O O . ILE B 1 69 ? 17.812 12.32 11.328 1 98.94 69 ILE B O 1
ATOM 3117 N N . THR B 1 70 ? 18.078 14.461 11.703 1 98.88 70 THR B N 1
ATOM 3118 C CA . THR B 1 70 ? 17.641 14.391 13.094 1 98.88 70 THR B CA 1
ATOM 3119 C C . THR B 1 70 ? 16.156 14.719 13.211 1 98.88 70 THR B C 1
ATOM 3121 O O . THR B 1 70 ? 15.734 15.836 12.883 1 98.88 70 THR B O 1
ATOM 3124 N N . PRO B 1 71 ? 15.375 13.766 13.672 1 98.69 71 PRO B N 1
ATOM 3125 C CA . PRO B 1 71 ? 13.938 14.016 13.797 1 98.69 71 PRO B CA 1
ATOM 3126 C C . PRO B 1 71 ? 13.562 14.719 15.094 1 98.69 71 PRO B C 1
ATOM 3128 O O . PRO B 1 71 ? 14.156 14.445 16.141 1 98.69 71 PRO B O 1
ATOM 3131 N N . PHE B 1 72 ? 12.672 15.625 15.016 1 98.56 72 PHE B N 1
ATOM 3132 C CA . PHE B 1 72 ? 12.07 16.312 16.141 1 98.56 72 PHE B CA 1
ATOM 3133 C C . PHE B 1 72 ? 10.555 16.203 16.109 1 98.56 72 PHE B C 1
ATOM 3135 O O . PHE B 1 72 ? 9.945 16.297 15.031 1 98.56 72 PHE B O 1
ATOM 3142 N N . SER B 1 73 ? 9.922 15.977 17.281 1 96.88 73 SER B N 1
ATOM 3143 C CA . SER B 1 73 ? 8.469 15.914 17.359 1 96.88 73 SER B CA 1
ATOM 3144 C C . SER B 1 73 ? 7.844 17.281 17.172 1 96.88 73 SER B C 1
ATOM 3146 O O . SER B 1 73 ? 8.555 18.297 17.094 1 96.88 73 SER B O 1
ATOM 3148 N N . GLY B 1 74 ? 6.562 17.266 17.047 1 94.44 74 GLY B N 1
ATOM 3149 C CA . GLY B 1 74 ? 5.844 18.5 16.812 1 94.44 74 GLY B CA 1
ATOM 3150 C C . GLY B 1 74 ? 6.098 19.547 17.875 1 94.44 74 GLY B C 1
ATOM 3151 O O . GLY B 1 74 ? 5.957 19.281 19.062 1 94.44 74 GLY B O 1
ATOM 3152 N N . GLY B 1 75 ? 6.531 20.734 17.391 1 94.44 75 GLY B N 1
ATOM 3153 C CA . GLY B 1 75 ? 6.664 21.859 18.297 1 94.44 75 GLY B CA 1
ATOM 3154 C C . GLY B 1 75 ? 8.016 21.922 18.984 1 94.44 75 GLY B C 1
ATOM 3155 O O . GLY B 1 75 ? 8.297 22.859 19.734 1 94.44 75 GLY B O 1
ATOM 3156 N N . GLN B 1 76 ? 8.867 21.016 18.719 1 96.62 76 GLN B N 1
ATOM 3157 C CA . GLN B 1 76 ? 10.133 20.953 19.453 1 96.62 76 GLN B CA 1
ATOM 3158 C C . GLN B 1 76 ? 11.094 22.031 18.953 1 96.62 76 GLN B C 1
ATOM 3160 O O . GLN B 1 76 ? 11.906 22.547 19.734 1 96.62 76 GLN B O 1
ATOM 3165 N N . ILE B 1 77 ? 11.117 22.328 17.609 1 97.38 77 ILE B N 1
ATOM 3166 C CA . ILE B 1 77 ? 11.984 23.391 17.094 1 97.38 77 ILE B CA 1
ATOM 3167 C C . ILE B 1 77 ? 11.219 24.703 17.047 1 97.38 77 ILE B C 1
ATOM 3169 O O . ILE B 1 77 ? 11.68 25.719 17.594 1 97.38 77 ILE B O 1
ATOM 3173 N N . VAL B 1 78 ? 10.055 24.734 16.453 1 97.5 78 VAL B N 1
ATOM 3174 C CA . VAL B 1 78 ? 9.156 25.875 16.391 1 97.5 78 VAL B CA 1
ATOM 3175 C C . VAL B 1 78 ? 7.719 25.422 16.641 1 97.5 78 VAL B C 1
ATOM 3177 O O . VAL B 1 78 ? 7.402 24.234 16.469 1 97.5 78 VAL B O 1
ATOM 3180 N N . PRO B 1 79 ? 6.879 26.328 17.031 1 94.38 79 PRO B N 1
ATOM 3181 C CA . PRO B 1 79 ? 5.461 25.969 17.078 1 94.38 79 PRO B CA 1
ATOM 3182 C C . PRO B 1 79 ? 4.941 25.422 15.75 1 94.38 79 PRO B C 1
ATOM 3184 O O . PRO B 1 79 ? 5.367 25.875 14.688 1 94.38 79 PRO B O 1
ATOM 3187 N N . PRO B 1 80 ? 4.016 24.484 15.828 1 90.06 80 PRO B N 1
ATOM 3188 C CA . PRO B 1 80 ? 3.555 23.781 14.625 1 90.06 80 PRO B CA 1
ATOM 3189 C C . PRO B 1 80 ? 3.111 24.75 13.523 1 90.06 80 PRO B C 1
ATOM 3191 O O . PRO B 1 80 ? 3.428 24.547 12.352 1 90.06 80 PRO B O 1
ATOM 3194 N N . ALA B 1 81 ? 2.469 25.828 13.859 1 89.94 81 ALA B N 1
ATOM 3195 C CA . ALA B 1 81 ? 1.941 26.781 12.891 1 89.94 81 ALA B CA 1
ATOM 3196 C C . ALA B 1 81 ? 3.07 27.516 12.18 1 89.94 81 ALA B C 1
ATOM 3198 O O . ALA B 1 81 ? 2.848 28.156 11.148 1 89.94 81 ALA B O 1
ATOM 3199 N N . GLN B 1 82 ? 4.254 27.375 12.641 1 95.88 82 GLN B N 1
ATOM 3200 C CA . GLN B 1 82 ? 5.379 28.141 12.109 1 95.88 82 GLN B CA 1
ATOM 3201 C C . GLN B 1 82 ? 6.324 27.25 11.312 1 95.88 82 GLN B C 1
ATOM 3203 O O . GLN B 1 82 ? 7.293 27.734 10.719 1 95.88 82 GLN B O 1
ATOM 3208 N N . ALA B 1 83 ? 6.055 26 11.25 1 96.81 83 ALA B N 1
ATOM 3209 C CA . ALA B 1 83 ? 6.973 25.062 10.617 1 96.81 83 ALA B CA 1
ATOM 3210 C C . ALA B 1 83 ? 7.152 25.375 9.133 1 96.81 83 ALA B C 1
ATOM 3212 O O . ALA B 1 83 ? 8.273 25.359 8.625 1 96.81 83 ALA B O 1
ATOM 3213 N N . PHE B 1 84 ? 6.078 25.672 8.469 1 97.88 84 PHE B N 1
ATOM 3214 C CA . PHE B 1 84 ? 6.109 26 7.051 1 97.88 84 PHE B CA 1
ATOM 3215 C C . PHE B 1 84 ? 7.07 27.156 6.777 1 97.88 84 PHE B C 1
ATOM 3217 O O . PHE B 1 84 ? 7.977 27.031 5.953 1 97.88 84 PHE B O 1
ATOM 3224 N N . ASP B 1 85 ? 6.938 28.234 7.5 1 98.12 85 ASP B N 1
ATOM 3225 C CA . ASP B 1 85 ? 7.773 29.422 7.309 1 98.12 85 ASP B CA 1
ATOM 3226 C C . ASP B 1 85 ? 9.211 29.141 7.738 1 98.12 85 ASP B C 1
ATOM 3228 O O . ASP B 1 85 ? 10.156 29.672 7.137 1 98.12 85 ASP B O 1
ATOM 3232 N N . ALA B 1 86 ? 9.359 28.375 8.797 1 98.56 86 ALA B N 1
ATOM 3233 C CA . ALA B 1 86 ? 10.695 28.062 9.305 1 98.56 86 ALA B CA 1
ATOM 3234 C C . ALA B 1 86 ? 11.5 27.281 8.273 1 98.56 86 ALA B C 1
ATOM 3236 O O . ALA B 1 86 ? 12.672 27.562 8.047 1 98.56 86 ALA B O 1
ATOM 3237 N N . VAL B 1 87 ? 10.898 26.312 7.617 1 98.81 87 VAL B N 1
ATOM 3238 C CA . VAL B 1 87 ? 11.586 25.516 6.598 1 98.81 87 VAL B CA 1
ATOM 3239 C C . VAL B 1 87 ? 11.812 26.375 5.352 1 98.81 87 VAL B C 1
ATOM 3241 O O . VAL B 1 87 ? 12.891 26.328 4.754 1 98.81 87 VAL B O 1
ATOM 3244 N N . ARG B 1 88 ? 10.805 27.109 4.992 1 98.31 88 ARG B N 1
ATOM 3245 C CA . ARG B 1 88 ? 10.93 28.016 3.854 1 98.31 88 ARG B CA 1
ATOM 3246 C C . ARG B 1 88 ? 12.125 28.953 4.023 1 98.31 88 ARG B C 1
ATOM 3248 O O . ARG B 1 88 ? 12.891 29.172 3.078 1 98.31 88 ARG B O 1
ATOM 3255 N N . GLY B 1 89 ? 12.281 29.469 5.207 1 98 89 GLY B N 1
ATOM 3256 C CA . GLY B 1 89 ? 13.336 30.422 5.508 1 98 89 GLY B CA 1
ATOM 3257 C C . GLY B 1 89 ? 14.68 29.766 5.738 1 98 89 GLY B C 1
ATOM 3258 O O . GLY B 1 89 ? 15.703 30.453 5.855 1 98 89 GLY B O 1
ATOM 3259 N N . GLY B 1 90 ? 14.703 28.469 5.902 1 97.62 90 GLY B N 1
ATOM 3260 C CA . GLY B 1 90 ? 15.953 27.734 6.023 1 97.62 90 GLY B CA 1
ATOM 3261 C C . GLY B 1 90 ? 16.391 27.531 7.465 1 97.62 90 GLY B C 1
ATOM 3262 O O . GLY B 1 90 ? 17.547 27.188 7.727 1 97.62 90 GLY B O 1
ATOM 3263 N N . ALA B 1 91 ? 15.492 27.766 8.398 1 97.88 91 ALA B N 1
ATOM 3264 C CA . ALA B 1 91 ? 15.828 27.531 9.805 1 97.88 91 ALA B CA 1
ATOM 3265 C C . ALA B 1 91 ? 16.172 26.062 10.039 1 97.88 91 ALA B C 1
ATOM 3267 O O . ALA B 1 91 ? 17.047 25.75 10.867 1 97.88 91 ALA B O 1
ATOM 3268 N N . PHE B 1 92 ? 15.461 25.188 9.453 1 97.88 92 PHE B N 1
ATOM 3269 C CA . PHE B 1 92 ? 15.797 23.781 9.328 1 97.88 92 PHE B CA 1
ATOM 3270 C C . PHE B 1 92 ? 15.305 23.219 7.996 1 97.88 92 PHE B C 1
ATOM 3272 O O . PHE B 1 92 ? 14.633 23.922 7.238 1 97.88 92 PHE B O 1
ATOM 3279 N N . GLN B 1 93 ? 15.695 22.047 7.629 1 98.81 93 GLN B N 1
ATOM 3280 C CA . GLN B 1 93 ? 15.734 21.656 6.227 1 98.81 93 GLN B CA 1
ATOM 3281 C C . GLN B 1 93 ? 14.422 21 5.801 1 98.81 93 GLN B C 1
ATOM 3283 O O . GLN B 1 93 ? 14.055 21.031 4.625 1 98.81 93 GLN B O 1
ATOM 3288 N N . MET B 1 94 ? 13.742 20.359 6.824 1 98.88 94 MET B N 1
ATOM 3289 C CA . MET B 1 94 ? 12.609 19.531 6.406 1 98.88 94 MET B CA 1
ATOM 3290 C C . MET B 1 94 ? 11.516 19.531 7.469 1 98.88 94 MET B C 1
ATOM 3292 O O . MET B 1 94 ? 11.805 19.625 8.664 1 98.88 94 MET B O 1
ATOM 3296 N N . MET B 1 95 ? 10.273 19.422 7 1 98.81 95 MET B N 1
ATOM 3297 C CA . MET B 1 95 ? 9.148 19.172 7.902 1 98.81 95 MET B CA 1
ATOM 3298 C C . MET B 1 95 ? 8.305 18 7.41 1 98.81 95 MET B C 1
ATOM 3300 O O . MET B 1 95 ? 8.219 17.766 6.203 1 98.81 95 MET B O 1
ATOM 3304 N N . LYS B 1 96 ? 7.824 17.219 8.344 1 98.69 96 LYS B N 1
ATOM 3305 C CA . LYS B 1 96 ? 6.648 16.391 8.133 1 98.69 96 LYS B CA 1
ATOM 3306 C C . LYS B 1 96 ? 5.367 17.141 8.477 1 98.69 96 LYS B C 1
ATOM 3308 O O . LYS B 1 96 ? 5.207 17.609 9.602 1 98.69 96 LYS B O 1
ATOM 3313 N N . THR B 1 97 ? 4.508 17.234 7.488 1 97.69 97 THR B N 1
ATOM 3314 C CA . THR B 1 97 ? 3.324 18.062 7.715 1 97.69 97 THR B CA 1
ATOM 3315 C C . THR B 1 97 ? 2.088 17.406 7.102 1 97.69 97 THR B C 1
ATOM 3317 O O . THR B 1 97 ? 2.15 16.281 6.613 1 97.69 97 THR B O 1
ATOM 3320 N N . PHE B 1 98 ? 1.007 18.016 7.371 1 97.25 98 PHE B N 1
ATOM 3321 C CA . PHE B 1 98 ? -0.277 17.766 6.727 1 97.25 98 PHE B CA 1
ATOM 3322 C C . PHE B 1 98 ? -0.689 18.953 5.867 1 97.25 98 PHE B C 1
ATOM 3324 O O . PHE B 1 98 ? -0.899 20.062 6.387 1 97.25 98 PHE B O 1
ATOM 3331 N N . ASP B 1 99 ? -0.782 18.734 4.543 1 97.81 99 ASP B N 1
ATOM 3332 C CA . ASP B 1 99 ? -0.982 19.844 3.611 1 97.81 99 ASP B CA 1
ATOM 3333 C C . ASP B 1 99 ? -2.244 20.625 3.957 1 97.81 99 ASP B C 1
ATOM 3335 O O . ASP B 1 99 ? -2.318 21.844 3.713 1 97.81 99 ASP B O 1
ATOM 3339 N N . GLY B 1 100 ? -3.191 19.984 4.551 1 96.25 100 GLY B N 1
ATOM 3340 C CA . GLY B 1 100 ? -4.43 20.656 4.926 1 96.25 100 GLY B CA 1
ATOM 3341 C C . GLY B 1 100 ? -4.207 21.891 5.785 1 96.25 100 GLY B C 1
ATOM 3342 O O . GLY B 1 100 ? -5.035 22.797 5.789 1 96.25 100 GLY B O 1
ATOM 3343 N N . TYR B 1 101 ? -3.105 21.984 6.449 1 95.25 101 TYR B N 1
ATOM 3344 C CA . TYR B 1 101 ? -2.828 23.094 7.336 1 95.25 101 TYR B CA 1
ATOM 3345 C C . TYR B 1 101 ? -2.627 24.391 6.547 1 95.25 101 TYR B C 1
ATOM 3347 O O . TYR B 1 101 ? -2.797 25.484 7.082 1 95.25 101 TYR B O 1
ATOM 3355 N N . THR B 1 102 ? -2.283 24.281 5.305 1 96.44 102 THR B N 1
ATOM 3356 C CA . THR B 1 102 ? -2.002 25.469 4.508 1 96.44 102 THR B CA 1
ATOM 3357 C C . THR B 1 102 ? -3.027 25.625 3.389 1 96.44 102 THR B C 1
ATOM 3359 O O . THR B 1 102 ? -2.824 26.406 2.457 1 96.44 102 THR B O 1
ATOM 3362 N N . ALA B 1 103 ? -4.137 24.938 3.455 1 96.06 103 ALA B N 1
ATOM 3363 C CA . ALA B 1 103 ? -5.133 24.922 2.387 1 96.06 103 ALA B CA 1
ATOM 3364 C C . ALA B 1 103 ? -5.82 26.281 2.266 1 96.06 103 ALA B C 1
ATOM 3366 O O . ALA B 1 103 ? -6.32 26.641 1.195 1 96.06 103 ALA B O 1
ATOM 3367 N N . GLY B 1 104 ? -5.891 27.047 3.324 1 93.81 104 GLY B N 1
ATOM 3368 C CA . GLY B 1 104 ? -6.48 28.375 3.283 1 93.81 104 GLY B CA 1
ATOM 3369 C C . GLY B 1 104 ? -5.703 29.344 2.414 1 93.81 104 GLY B C 1
ATOM 3370 O O . GLY B 1 104 ? -6.289 30.234 1.782 1 93.81 104 GLY B O 1
ATOM 3371 N N . LYS B 1 105 ? -4.402 29.172 2.367 1 95.25 105 LYS B N 1
ATOM 3372 C CA . LYS B 1 105 ? -3.533 30.047 1.59 1 95.25 105 LYS B CA 1
ATOM 3373 C C . LYS B 1 105 ? -3.213 29.438 0.228 1 95.25 105 LYS B C 1
ATOM 3375 O O . LYS B 1 105 ? -3.037 30.156 -0.756 1 95.25 105 LYS B O 1
ATOM 3380 N N . ILE B 1 106 ? -3.102 28.172 0.219 1 97.81 106 ILE B N 1
ATOM 3381 C CA . ILE B 1 106 ? -2.807 27.422 -0.996 1 97.81 106 ILE B CA 1
ATOM 3382 C C . ILE B 1 106 ? -3.9 26.391 -1.239 1 97.81 106 ILE B C 1
ATOM 3384 O O . ILE B 1 106 ? -3.799 25.25 -0.774 1 97.81 106 ILE B O 1
ATOM 3388 N N . PRO B 1 107 ? -4.898 26.688 -1.974 1 98.06 107 PRO B N 1
ATOM 3389 C CA . PRO B 1 107 ? -6.078 25.828 -2.123 1 98.06 107 PRO B CA 1
ATOM 3390 C C . PRO B 1 107 ? -5.727 24.422 -2.592 1 98.06 107 PRO B C 1
ATOM 3392 O O . PRO B 1 107 ? -6.387 23.453 -2.199 1 98.06 107 PRO B O 1
ATOM 3395 N N . ALA B 1 108 ? -4.66 24.266 -3.387 1 98.75 108 ALA B N 1
ATOM 3396 C CA . ALA B 1 108 ? -4.223 22.969 -3.896 1 98.75 108 ALA B CA 1
ATOM 3397 C C . ALA B 1 108 ? -3.9 22 -2.754 1 98.75 108 ALA B C 1
ATOM 3399 O O . ALA B 1 108 ? -4.086 20.797 -2.883 1 98.75 108 ALA B O 1
ATOM 3400 N N . HIS B 1 109 ? -3.521 22.531 -1.618 1 98.69 109 HIS B N 1
ATOM 3401 C CA . HIS B 1 109 ? -3.129 21.703 -0.478 1 98.69 109 HIS B CA 1
ATOM 3402 C C . HIS B 1 109 ? -4.336 21 0.135 1 98.69 109 HIS B C 1
ATOM 3404 O O . HIS B 1 109 ? -4.18 20.031 0.889 1 98.69 109 HIS B O 1
ATOM 3410 N N . GLY B 1 110 ? -5.5 21.484 -0.172 1 98.25 110 GLY B N 1
ATOM 3411 C CA . GLY B 1 110 ? -6.699 20.766 0.217 1 98.25 110 GLY B CA 1
ATOM 3412 C C . GLY B 1 110 ? -6.836 19.422 -0.469 1 98.25 110 GLY B C 1
ATOM 3413 O O . GLY B 1 110 ? -7.414 18.484 0.092 1 98.25 110 GLY B O 1
ATOM 3414 N N . PHE B 1 111 ? -6.234 19.281 -1.632 1 98.88 111 PHE B N 1
ATOM 3415 C CA . PHE B 1 111 ? -6.434 18.078 -2.443 1 98.88 111 PHE B CA 1
ATOM 3416 C C . PHE B 1 111 ? -5.23 17.156 -2.344 1 98.88 111 PHE B C 1
ATOM 3418 O O . PHE B 1 111 ? -5.301 15.992 -2.754 1 98.88 111 PHE B O 1
ATOM 3425 N N . SER B 1 112 ? -4.145 17.594 -1.747 1 98.81 112 SER B N 1
ATOM 3426 C CA . SER B 1 112 ? -2.973 16.734 -1.578 1 98.81 112 SER B CA 1
ATOM 3427 C C . SER B 1 112 ? -2.877 16.219 -0.151 1 98.81 112 SER B C 1
ATOM 3429 O O . SER B 1 112 ? -1.854 15.641 0.236 1 98.81 112 SER B O 1
ATOM 3431 N N . SER B 1 113 ? -3.916 16.375 0.642 1 98.5 113 SER B N 1
ATOM 3432 C CA . SER B 1 113 ? -3.932 15.93 2.029 1 98.5 113 SER B CA 1
ATOM 3433 C C . SER B 1 113 ? -4.996 14.859 2.248 1 98.5 113 SER B C 1
ATOM 3435 O O . SER B 1 113 ? -4.695 13.766 2.721 1 98.5 113 SER B O 1
ATOM 3437 N N . THR B 1 114 ? -6.191 15.133 2 1 98.38 114 THR B N 1
ATOM 3438 C CA . THR B 1 114 ? -7.324 14.219 2.027 1 98.38 114 THR B CA 1
ATOM 3439 C C . THR B 1 114 ? -8.5 14.789 1.236 1 98.38 114 THR B C 1
ATOM 3441 O O . THR B 1 114 ? -8.68 16 1.169 1 98.38 114 THR B O 1
ATOM 3444 N N . VAL B 1 115 ? -9.25 13.906 0.658 1 98.62 115 VAL B N 1
ATOM 3445 C CA . VAL B 1 115 ? -10.477 14.289 -0.032 1 98.62 115 VAL B CA 1
ATOM 3446 C C . VAL B 1 115 ? -11.688 13.711 0.698 1 98.62 115 VAL B C 1
ATOM 3448 O O . VAL B 1 115 ? -11.969 12.508 0.585 1 98.62 115 VAL B O 1
ATOM 3451 N N . PRO B 1 116 ? -12.414 14.547 1.423 1 98.75 116 PRO B N 1
ATOM 3452 C CA . PRO B 1 116 ? -13.57 14.039 2.16 1 98.75 116 PRO B CA 1
ATOM 3453 C C . PRO B 1 116 ? -14.555 13.281 1.268 1 98.75 116 PRO B C 1
ATOM 3455 O O . PRO B 1 116 ? -14.891 13.75 0.176 1 98.75 116 PRO B O 1
ATOM 3458 N N . PHE B 1 117 ? -15.031 12.094 1.706 1 98.44 117 PHE B N 1
ATOM 3459 C CA . PHE B 1 117 ? -15.961 11.234 0.984 1 98.44 117 PHE B CA 1
ATOM 3460 C C . PHE B 1 117 ? -15.328 10.711 -0.299 1 98.44 117 PHE B C 1
ATOM 3462 O O . PHE B 1 117 ? -16.016 10.125 -1.144 1 98.44 117 PHE B O 1
ATOM 3469 N N . GLY B 1 118 ? -14.039 10.922 -0.484 1 97.88 118 GLY B N 1
ATOM 3470 C CA . GLY B 1 118 ? -13.352 10.562 -1.713 1 97.88 118 GLY B CA 1
ATOM 3471 C C . GLY B 1 118 ? -12.914 9.109 -1.748 1 97.88 118 GLY B C 1
ATOM 3472 O O . GLY B 1 118 ? -13.742 8.203 -1.713 1 97.88 118 GLY B O 1
ATOM 3473 N N . PHE B 1 119 ? -11.578 8.883 -1.724 1 97.88 119 PHE B N 1
ATOM 3474 C CA . PHE B 1 119 ? -11.008 7.547 -1.836 1 97.88 119 PHE B CA 1
ATOM 3475 C C . PHE B 1 119 ? -11.18 6.773 -0.534 1 97.88 119 PHE B C 1
ATOM 3477 O O . PHE B 1 119 ? -10.633 7.16 0.501 1 97.88 119 PHE B O 1
ATOM 3484 N N . PRO B 1 120 ? -11.844 5.66 -0.582 1 95.81 120 PRO B N 1
ATOM 3485 C CA . PRO B 1 120 ? -12.008 4.906 0.665 1 95.81 120 PRO B CA 1
ATOM 3486 C C . PRO B 1 120 ? -10.773 4.094 1.033 1 95.81 120 PRO B C 1
ATOM 3488 O O . PRO B 1 120 ? -10.586 3.732 2.199 1 95.81 120 PRO B O 1
ATOM 3491 N N . GLU B 1 121 ? -9.93 3.795 0.022 1 96.44 121 GLU B N 1
ATOM 3492 C CA . GLU B 1 121 ? -8.742 2.967 0.239 1 96.44 121 GLU B CA 1
ATOM 3493 C C . GLU B 1 121 ? -7.461 3.771 0.038 1 96.44 121 GLU B C 1
ATOM 3495 O O . GLU B 1 121 ? -7.305 4.453 -0.978 1 96.44 121 GLU B O 1
ATOM 3500 N N . PRO B 1 122 ? -6.559 3.607 0.964 1 97.94 122 PRO B N 1
ATOM 3501 C CA . PRO B 1 122 ? -5.344 4.422 0.887 1 97.94 122 PRO B CA 1
ATOM 3502 C C . PRO B 1 122 ? -4.535 4.156 -0.381 1 97.94 122 PRO B C 1
ATOM 3504 O O . PRO B 1 122 ? -3.898 5.07 -0.914 1 97.94 122 PRO B O 1
ATOM 3507 N N . ASP B 1 123 ? -4.539 2.963 -0.849 1 97.12 123 ASP B N 1
ATOM 3508 C CA . ASP B 1 123 ? -3.799 2.645 -2.066 1 97.12 123 ASP B CA 1
ATOM 3509 C C . ASP B 1 123 ? -4.363 3.406 -3.266 1 97.12 123 ASP B C 1
ATOM 3511 O O . ASP B 1 123 ? -3.617 3.783 -4.172 1 97.12 123 ASP B O 1
ATOM 3515 N N . GLN B 1 124 ? -5.648 3.641 -3.322 1 98.06 124 GLN B N 1
ATOM 3516 C CA . GLN B 1 124 ? -6.273 4.418 -4.387 1 98.06 124 GLN B CA 1
ATOM 3517 C C . GLN B 1 124 ? -5.773 5.859 -4.379 1 98.06 124 GLN B C 1
ATOM 3519 O O . GLN B 1 124 ? -5.387 6.395 -5.422 1 98.06 124 GLN B O 1
ATOM 3524 N N . TYR B 1 125 ? -5.73 6.402 -3.184 1 98.81 125 TYR B N 1
ATOM 3525 C CA . TYR B 1 125 ? -5.277 7.781 -3.062 1 98.81 125 TYR B CA 1
ATOM 3526 C C . TYR B 1 125 ? -3.785 7.891 -3.354 1 98.81 125 TYR B C 1
ATOM 3528 O O . TYR B 1 125 ? -3.346 8.82 -4.035 1 98.81 125 TYR B O 1
ATOM 3536 N N . GLU B 1 126 ? -3.059 6.969 -2.871 1 98.81 126 GLU B N 1
ATOM 3537 C CA . GLU B 1 126 ? -1.625 6.992 -3.145 1 98.81 126 GLU B CA 1
ATOM 3538 C C . GLU B 1 126 ? -1.345 6.801 -4.633 1 98.81 126 GLU B C 1
ATOM 3540 O O . GLU B 1 126 ? -0.403 7.383 -5.172 1 98.81 126 GLU B O 1
ATOM 3545 N N . ALA B 1 127 ? -2.133 6 -5.273 1 98.69 127 ALA B N 1
ATOM 3546 C CA . ALA B 1 127 ? -1.983 5.797 -6.715 1 98.69 127 ALA B CA 1
ATOM 3547 C C . ALA B 1 127 ? -2.172 7.109 -7.473 1 98.69 127 ALA B C 1
ATOM 3549 O O . ALA B 1 127 ? -1.546 7.324 -8.516 1 98.69 127 ALA B O 1
ATOM 3550 N N . TRP B 1 128 ? -3.037 7.973 -6.984 1 98.88 128 TRP B N 1
ATOM 3551 C CA . TRP B 1 128 ? -3.193 9.266 -7.633 1 98.88 128 TRP B CA 1
ATOM 3552 C C . TRP B 1 128 ? -1.869 10.023 -7.664 1 98.88 128 TRP B C 1
ATOM 3554 O O . TRP B 1 128 ? -1.525 10.648 -8.672 1 98.88 128 TRP B O 1
ATOM 3564 N N . PHE B 1 129 ? -1.144 9.969 -6.57 1 98.88 129 PHE B N 1
ATOM 3565 C CA . PHE B 1 129 ? 0.136 10.664 -6.5 1 98.88 129 PHE B CA 1
ATOM 3566 C C . PHE B 1 129 ? 1.112 10.109 -7.531 1 98.88 129 PHE B C 1
ATOM 3568 O O . PHE B 1 129 ? 1.749 10.867 -8.266 1 98.88 129 PHE B O 1
ATOM 3575 N N . TYR B 1 130 ? 1.148 8.805 -7.652 1 98.69 130 TYR B N 1
ATOM 3576 C CA . TYR B 1 130 ? 2.291 8.219 -8.352 1 98.69 130 TYR B CA 1
ATOM 3577 C C . TYR B 1 130 ? 1.92 7.836 -9.773 1 98.69 130 TYR B C 1
ATOM 3579 O O . TYR B 1 130 ? 2.795 7.684 -10.633 1 98.69 130 TYR B O 1
ATOM 3587 N N . GLU B 1 131 ? 0.605 7.68 -10.039 1 98.44 131 GLU B N 1
ATOM 3588 C CA . GLU B 1 131 ? 0.218 7.129 -11.328 1 98.44 131 GLU B CA 1
ATOM 3589 C C . GLU B 1 131 ? -0.603 8.133 -12.133 1 98.44 131 GLU B C 1
ATOM 3591 O O . GLU B 1 131 ? -0.835 7.938 -13.328 1 98.44 131 GLU B O 1
ATOM 3596 N N . ARG B 1 132 ? -1.007 9.172 -11.492 1 98.38 132 ARG B N 1
ATOM 3597 C CA . ARG B 1 132 ? -1.884 10.102 -12.195 1 98.38 132 ARG B CA 1
ATOM 3598 C C . ARG B 1 132 ? -1.384 11.539 -12.055 1 98.38 132 ARG B C 1
ATOM 3600 O O . ARG B 1 132 ? -2.176 12.484 -12.078 1 98.38 132 ARG B O 1
ATOM 3607 N N . GLY B 1 133 ? -0.117 11.719 -11.867 1 98.56 133 GLY B N 1
ATOM 3608 C CA . GLY B 1 133 ? 0.514 13.023 -11.891 1 98.56 133 GLY B CA 1
ATOM 3609 C C . GLY B 1 133 ? 0.351 13.797 -10.602 1 98.56 133 GLY B C 1
ATOM 3610 O O . GLY B 1 133 ? 0.723 14.969 -10.516 1 98.56 133 GLY B O 1
ATOM 3611 N N . GLY B 1 134 ? -0.215 13.25 -9.57 1 98.81 134 GLY B N 1
ATOM 3612 C CA . GLY B 1 134 ? -0.457 13.938 -8.312 1 98.81 134 GLY B CA 1
ATOM 3613 C C . GLY B 1 134 ? 0.811 14.453 -7.66 1 98.81 134 GLY B C 1
ATOM 3614 O O . GLY B 1 134 ? 0.81 15.523 -7.051 1 98.81 134 GLY B O 1
ATOM 3615 N N . LEU B 1 135 ? 1.877 13.711 -7.789 1 98.81 135 LEU B N 1
ATOM 3616 C CA . LEU B 1 135 ? 3.141 14.117 -7.184 1 98.81 135 LEU B CA 1
ATOM 3617 C C . LEU B 1 135 ? 3.682 15.383 -7.848 1 98.81 135 LEU B C 1
ATOM 3619 O O . LEU B 1 135 ? 4.152 16.297 -7.164 1 98.81 135 LEU B O 1
ATOM 3623 N N . ASP B 1 136 ? 3.596 15.453 -9.141 1 98.81 136 ASP B N 1
ATOM 3624 C CA . ASP B 1 136 ? 4.035 16.641 -9.867 1 98.81 136 ASP B CA 1
ATOM 3625 C C . ASP B 1 136 ? 3.178 17.844 -9.508 1 98.81 136 ASP B C 1
ATOM 3627 O O . ASP B 1 136 ? 3.691 18.953 -9.359 1 98.81 136 ASP B O 1
ATOM 3631 N N . LEU B 1 137 ? 1.905 17.609 -9.352 1 98.94 137 LEU B N 1
ATOM 3632 C CA . LEU B 1 137 ? 0.998 18.688 -8.969 1 98.94 137 LEU B CA 1
ATOM 3633 C C . LEU B 1 137 ? 1.292 19.156 -7.551 1 98.94 137 LEU B C 1
ATOM 3635 O O . LEU B 1 137 ? 1.289 20.359 -7.285 1 98.94 137 LEU B O 1
ATOM 3639 N N . ALA B 1 138 ? 1.547 18.234 -6.668 1 98.88 138 ALA B N 1
ATOM 3640 C CA . ALA B 1 138 ? 1.916 18.609 -5.305 1 98.88 138 ALA B CA 1
ATOM 3641 C C . ALA B 1 138 ? 3.213 19.406 -5.285 1 98.88 138 ALA B C 1
ATOM 3643 O O . ALA B 1 138 ? 3.322 20.406 -4.57 1 98.88 138 ALA B O 1
ATOM 3644 N N . ARG B 1 139 ? 4.156 19 -6.074 1 98.88 139 ARG B N 1
ATOM 3645 C CA . ARG B 1 139 ? 5.422 19.734 -6.172 1 98.88 139 ARG B CA 1
ATOM 3646 C C . ARG B 1 139 ? 5.207 21.141 -6.695 1 98.88 139 ARG B C 1
ATOM 3648 O O . ARG B 1 139 ? 5.777 22.094 -6.172 1 98.88 139 ARG B O 1
ATOM 3655 N N . GLU B 1 140 ? 4.391 21.266 -7.695 1 98.88 140 GLU B N 1
ATOM 3656 C CA . GLU B 1 140 ? 4.055 22.578 -8.227 1 98.88 140 GLU B CA 1
ATOM 3657 C C . GLU B 1 140 ? 3.459 23.484 -7.148 1 98.88 140 GLU B C 1
ATOM 3659 O O . GLU B 1 140 ? 3.76 24.672 -7.09 1 98.88 140 GLU B O 1
ATOM 3664 N N . SER B 1 141 ? 2.705 22.938 -6.285 1 98.81 141 SER B N 1
ATOM 3665 C CA . SER B 1 141 ? 1.985 23.703 -5.273 1 98.81 141 SER B CA 1
ATOM 3666 C C . SER B 1 141 ? 2.939 24.281 -4.238 1 98.81 141 SER B C 1
ATOM 3668 O O . SER B 1 141 ? 2.621 25.266 -3.582 1 98.81 141 SER B O 1
ATOM 3670 N N . TYR B 1 142 ? 4.074 23.703 -4.027 1 98.75 142 TYR B N 1
ATOM 3671 C CA . TYR B 1 142 ? 5.016 24.156 -3.01 1 98.75 142 TYR B CA 1
ATOM 3672 C C . TYR B 1 142 ? 6.098 25.031 -3.625 1 98.75 142 TYR B C 1
ATOM 3674 O O . TYR B 1 142 ? 6.812 25.75 -2.91 1 98.75 142 TYR B O 1
ATOM 3682 N N . ALA B 1 143 ? 6.27 25.016 -4.949 1 98.5 143 ALA B N 1
ATOM 3683 C CA . ALA B 1 143 ? 7.414 25.594 -5.648 1 98.5 143 ALA B CA 1
ATOM 3684 C C . ALA B 1 143 ? 7.508 27.094 -5.383 1 98.5 143 ALA B C 1
ATOM 3686 O O . ALA B 1 143 ? 8.594 27.625 -5.121 1 98.5 143 ALA B O 1
ATOM 3687 N N . ALA B 1 144 ? 6.41 27.781 -5.375 1 97.69 144 ALA B N 1
ATOM 3688 C CA . ALA B 1 144 ? 6.406 29.234 -5.227 1 97.69 144 ALA B CA 1
ATOM 3689 C C . ALA B 1 144 ? 6.91 29.656 -3.848 1 97.69 144 ALA B C 1
ATOM 3691 O O . ALA B 1 144 ? 7.383 30.781 -3.664 1 97.69 144 ALA B O 1
ATOM 3692 N N . ALA B 1 145 ? 6.809 28.75 -2.932 1 98.06 145 ALA B N 1
ATOM 3693 C CA . ALA B 1 145 ? 7.23 29.062 -1.569 1 98.06 145 ALA B CA 1
ATOM 3694 C C . ALA B 1 145 ? 8.695 28.688 -1.349 1 98.06 145 ALA B C 1
ATOM 3696 O O . ALA B 1 145 ? 9.203 28.781 -0.229 1 98.06 145 ALA B O 1
ATOM 3697 N N . GLY B 1 146 ? 9.352 28.203 -2.398 1 98.44 146 GLY B N 1
ATOM 3698 C CA . GLY B 1 146 ? 10.719 27.766 -2.207 1 98.44 146 GLY B CA 1
ATOM 3699 C C . GLY B 1 146 ? 10.82 26.453 -1.438 1 98.44 146 GLY B C 1
ATOM 3700 O O . GLY B 1 146 ? 11.789 26.234 -0.699 1 98.44 146 GLY B O 1
ATOM 3701 N N . LEU B 1 147 ? 9.828 25.672 -1.53 1 98.88 147 LEU B N 1
ATOM 3702 C CA . LEU B 1 147 ? 9.766 24.375 -0.862 1 98.88 147 LEU B CA 1
ATOM 3703 C C . LEU B 1 147 ? 9.602 23.25 -1.876 1 98.88 147 LEU B C 1
ATOM 3705 O O . LEU B 1 147 ? 9.055 23.469 -2.961 1 98.88 147 LEU B O 1
ATOM 3709 N N . THR B 1 148 ? 10.141 22.094 -1.536 1 98.88 148 THR B N 1
ATOM 3710 C CA . THR B 1 148 ? 10.047 20.906 -2.383 1 98.88 148 THR B CA 1
ATOM 3711 C C . THR B 1 148 ? 9.227 19.812 -1.699 1 98.88 148 THR B C 1
ATOM 3713 O O . THR B 1 148 ? 9.57 19.375 -0.602 1 98.88 148 THR B O 1
ATOM 3716 N N . TYR B 1 149 ? 8.141 19.453 -2.367 1 98.94 149 TYR B N 1
ATOM 3717 C CA . TYR B 1 149 ? 7.395 18.266 -1.975 1 98.94 149 TYR B CA 1
ATOM 3718 C C . TYR B 1 149 ? 8.164 17 -2.316 1 98.94 149 TYR B C 1
ATOM 3720 O O . TYR B 1 149 ? 8.266 16.625 -3.486 1 98.94 149 TYR B O 1
ATOM 3728 N N . VAL B 1 150 ? 8.641 16.328 -1.305 1 98.88 150 VAL B N 1
ATOM 3729 C CA . VAL B 1 150 ? 9.508 15.172 -1.524 1 98.88 150 VAL B CA 1
ATOM 3730 C C . VAL B 1 150 ? 8.648 13.93 -1.787 1 98.88 150 VAL B C 1
ATOM 3732 O O . VAL B 1 150 ? 8.852 13.234 -2.785 1 98.88 150 VAL B O 1
ATOM 3735 N N . ALA B 1 151 ? 7.734 13.641 -0.911 1 98.81 151 ALA B N 1
ATOM 3736 C CA . ALA B 1 151 ? 6.902 12.445 -1.051 1 98.81 151 ALA B CA 1
ATOM 3737 C C . ALA B 1 151 ? 5.758 12.453 -0.042 1 98.81 151 ALA B C 1
ATOM 3739 O O . ALA B 1 151 ? 5.844 13.109 1.002 1 98.81 151 ALA B O 1
ATOM 3740 N N . PRO B 1 152 ? 4.707 11.727 -0.32 1 98.81 152 PRO B N 1
ATOM 3741 C CA . PRO B 1 152 ? 3.615 11.547 0.639 1 98.81 152 PRO B CA 1
ATOM 3742 C C . PRO B 1 152 ? 3.812 10.32 1.534 1 98.81 152 PRO B C 1
ATOM 3744 O O . PRO B 1 152 ? 4.586 9.422 1.196 1 98.81 152 PRO B O 1
ATOM 3747 N N . THR B 1 153 ? 3.229 10.344 2.666 1 98.75 153 THR B N 1
ATOM 3748 C CA . THR B 1 153 ? 2.869 9.172 3.455 1 98.75 153 THR B CA 1
ATOM 3749 C C . THR B 1 153 ? 1.354 9 3.514 1 98.75 153 THR B C 1
ATOM 3751 O O . THR B 1 153 ? 0.651 9.844 4.078 1 98.75 153 THR B O 1
ATOM 3754 N N . VAL B 1 154 ? 0.871 7.922 2.955 1 98.81 154 VAL B N 1
ATOM 3755 C CA . VAL B 1 154 ? -0.57 7.766 2.779 1 98.81 154 VAL B CA 1
ATOM 3756 C C . VAL B 1 154 ? -1.069 6.594 3.623 1 98.81 154 VAL B C 1
ATOM 3758 O O . VAL B 1 154 ? -0.573 5.473 3.494 1 98.81 154 VAL B O 1
ATOM 3761 N N . TYR B 1 155 ? -1.999 6.875 4.457 1 98.31 155 TYR B N 1
ATOM 3762 C CA . TYR B 1 155 ? -2.6 5.82 5.266 1 98.31 155 TYR B CA 1
ATOM 3763 C C . TYR B 1 155 ? -4.113 5.98 5.336 1 98.31 155 TYR B C 1
ATOM 3765 O O . TYR B 1 155 ? -4.691 6.785 4.602 1 98.31 155 TYR B O 1
ATOM 3773 N N . GLY B 1 156 ? -4.816 5.195 6.09 1 97.56 156 GLY B N 1
ATOM 3774 C CA . GLY B 1 156 ? -6.262 5.055 6.055 1 97.56 156 GLY B CA 1
ATOM 3775 C C . GLY B 1 156 ? -6.988 6.18 6.766 1 97.56 156 GLY B C 1
ATOM 3776 O O . GLY B 1 156 ? -6.457 7.285 6.898 1 97.56 156 GLY B O 1
ATOM 3777 N N . GLU B 1 157 ? -8.164 5.914 7.188 1 97.62 157 GLU B N 1
ATOM 3778 C CA . GLU B 1 157 ? -9.117 6.898 7.695 1 97.62 157 GLU B CA 1
ATOM 3779 C C . GLU B 1 157 ? -8.688 7.422 9.062 1 97.62 157 GLU B C 1
ATOM 3781 O O . GLU B 1 157 ? -7.953 6.75 9.789 1 97.62 157 GLU B O 1
ATOM 3786 N N . GLU B 1 158 ? -9.055 8.578 9.289 1 98 158 GLU B N 1
ATOM 3787 C CA . GLU B 1 158 ? -9.117 9.109 10.641 1 98 158 GLU B CA 1
ATOM 3788 C C . GLU B 1 158 ? -10.562 9.211 11.125 1 98 158 GLU B C 1
ATOM 3790 O O . GLU B 1 158 ? -11.438 9.688 10.398 1 98 158 GLU B O 1
ATOM 3795 N N . PRO B 1 159 ? -10.828 8.711 12.336 1 98.5 159 PRO B N 1
ATOM 3796 C CA . PRO B 1 159 ? -12.195 8.734 12.852 1 98.5 159 PRO B CA 1
ATOM 3797 C C . PRO B 1 159 ? -12.617 10.117 13.336 1 98.5 159 PRO B C 1
ATOM 3799 O O . PRO B 1 159 ? -11.781 11.008 13.492 1 98.5 159 PRO B O 1
ATOM 3802 N N . ILE B 1 160 ? -13.898 10.281 13.477 1 98.62 160 ILE B N 1
ATOM 3803 C CA . ILE B 1 160 ? -14.422 11.445 14.18 1 98.62 160 ILE B CA 1
ATOM 3804 C C . ILE B 1 160 ? -14.617 11.117 15.656 1 98.62 160 ILE B C 1
ATOM 3806 O O . ILE B 1 160 ? -15.305 10.148 15.992 1 98.62 160 ILE B O 1
ATOM 3810 N N . HIS B 1 161 ? -14 11.844 16.469 1 98.81 161 HIS B N 1
ATOM 3811 C CA . HIS B 1 161 ? -14.25 11.766 17.906 1 98.81 161 HIS B CA 1
ATOM 3812 C C . HIS B 1 161 ? -15.32 12.766 18.344 1 98.81 161 HIS B C 1
ATOM 3814 O O . HIS B 1 161 ? -15.273 13.938 17.953 1 98.81 161 HIS B O 1
ATOM 3820 N N . SER B 1 162 ? -16.234 12.281 19.172 1 98.81 162 SER B N 1
ATOM 3821 C CA . SER B 1 162 ? -17.391 13.125 19.453 1 98.81 162 SER B CA 1
ATOM 3822 C C . SER B 1 162 ? -17.766 13.062 20.938 1 98.81 162 SER B C 1
ATOM 3824 O O . SER B 1 162 ? -17.734 11.992 21.547 1 98.81 162 SER B O 1
ATOM 3826 N N . LYS B 1 163 ? -18.188 14.195 21.453 1 98.5 163 LYS B N 1
ATOM 3827 C CA . LYS B 1 163 ? -18.75 14.281 22.797 1 98.5 163 LYS B CA 1
ATOM 3828 C C . LYS B 1 163 ? -20.25 13.992 22.797 1 98.5 163 LYS B C 1
ATOM 3830 O O . LYS B 1 163 ? -20.828 13.68 23.828 1 98.5 163 LYS B O 1
ATOM 3835 N N . VAL B 1 164 ? -20.844 14.117 21.656 1 98.31 164 VAL B N 1
ATOM 3836 C CA . VAL B 1 164 ? -22.281 13.922 21.5 1 98.31 164 VAL B CA 1
ATOM 3837 C C . VAL B 1 164 ? -22.547 12.773 20.547 1 98.31 164 VAL B C 1
ATOM 3839 O O . VAL B 1 164 ? -21.719 12.453 19.703 1 98.31 164 VAL B O 1
ATOM 3842 N N . GLU B 1 165 ? -23.719 12.227 20.625 1 98 165 GLU B N 1
ATOM 3843 C CA . GLU B 1 165 ? -24.078 11.102 19.766 1 98 165 GLU B CA 1
ATOM 3844 C C . GLU B 1 165 ? -24.344 11.562 18.344 1 98 165 GLU B C 1
ATOM 3846 O O . GLU B 1 165 ? -25.094 12.523 18.125 1 98 165 GLU B O 1
ATOM 3851 N N . ILE B 1 166 ? -23.734 10.961 17.422 1 98.12 166 ILE B N 1
ATOM 3852 C CA . ILE B 1 166 ? -23.938 11.172 16 1 98.12 166 ILE B CA 1
ATOM 3853 C C . ILE B 1 166 ? -24.219 9.836 15.312 1 98.12 166 ILE B C 1
ATOM 3855 O O . ILE B 1 166 ? -23.344 8.977 15.227 1 98.12 166 ILE B O 1
ATOM 3859 N N . ARG B 1 167 ? -25.391 9.656 14.766 1 97.5 167 ARG B N 1
ATOM 3860 C CA . ARG B 1 167 ? -25.75 8.352 14.211 1 97.5 167 ARG B CA 1
ATOM 3861 C C . ARG B 1 167 ? -25.875 8.414 12.695 1 97.5 167 ARG B C 1
ATOM 3863 O O . ARG B 1 167 ? -25.75 7.387 12.016 1 97.5 167 ARG B O 1
ATOM 3870 N N . GLU B 1 168 ? -26.125 9.602 12.219 1 97.75 168 GLU B N 1
ATOM 3871 C CA . GLU B 1 168 ? -26.156 9.844 10.781 1 97.75 168 GLU B CA 1
ATOM 3872 C C . GLU B 1 168 ? -25.469 11.164 10.43 1 97.75 168 GLU B C 1
ATOM 3874 O O . GLU B 1 168 ? -25.234 12 11.305 1 97.75 168 GLU B O 1
ATOM 3879 N N . ILE B 1 169 ? -25.125 11.352 9.219 1 97.81 169 ILE B N 1
ATOM 3880 C CA . ILE B 1 169 ? -24.359 12.5 8.758 1 97.81 169 ILE B CA 1
ATOM 3881 C C . ILE B 1 169 ? -25.109 13.789 9.055 1 97.81 169 ILE B C 1
ATOM 3883 O O . ILE B 1 169 ? -24.516 14.797 9.414 1 97.81 169 ILE B O 1
ATOM 3887 N N . ALA B 1 170 ? -26.422 13.734 8.984 1 97.5 170 ALA B N 1
ATOM 3888 C CA . ALA B 1 170 ? -27.25 14.906 9.227 1 97.5 170 ALA B CA 1
ATOM 3889 C C . ALA B 1 170 ? -27.094 15.406 10.664 1 97.5 170 ALA B C 1
ATOM 3891 O O . ALA B 1 170 ? -27.328 16.578 10.945 1 97.5 170 ALA B O 1
ATOM 3892 N N . ASP B 1 171 ? -26.688 14.547 11.547 1 98.25 171 ASP B N 1
ATOM 3893 C CA . ASP B 1 171 ? -26.547 14.891 12.961 1 98.25 171 ASP B CA 1
ATOM 3894 C C . ASP B 1 171 ? -25.359 15.828 13.18 1 98.25 171 ASP B C 1
ATOM 3896 O O . ASP B 1 171 ? -25.219 16.422 14.25 1 98.25 171 ASP B O 1
ATOM 3900 N N . LEU B 1 172 ? -24.547 16.031 12.195 1 98.06 172 LEU B N 1
ATOM 3901 C CA . LEU B 1 172 ? -23.391 16.906 12.305 1 98.06 172 LEU B CA 1
ATOM 3902 C C . LEU B 1 172 ? -23.797 18.375 12.289 1 98.06 172 LEU B C 1
ATOM 3904 O O . LEU B 1 172 ? -23.031 19.25 12.719 1 98.06 172 LEU B O 1
ATOM 3908 N N . LYS B 1 173 ? -24.969 18.609 11.758 1 98.12 173 LYS B N 1
ATOM 3909 C CA . LYS B 1 173 ? -25.438 19.984 11.602 1 98.12 173 LYS B CA 1
ATOM 3910 C C . LYS B 1 173 ? -25.547 20.688 12.953 1 98.12 173 LYS B C 1
ATOM 3912 O O . LYS B 1 173 ? -26.156 20.156 13.883 1 98.12 173 LYS B O 1
ATOM 3917 N N . GLY B 1 174 ? -24.875 21.844 12.992 1 98.25 174 GLY B N 1
ATOM 3918 C CA . GLY B 1 174 ? -25 22.688 14.18 1 98.25 174 GLY B CA 1
ATOM 3919 C C . GLY B 1 174 ? -23.922 22.406 15.211 1 98.25 174 GLY B C 1
ATOM 3920 O O . GLY B 1 174 ? -23.797 23.141 16.203 1 98.25 174 GLY B O 1
ATOM 3921 N N . LEU B 1 175 ? -23.109 21.438 14.961 1 98.56 175 LEU B N 1
ATOM 3922 C CA . LEU B 1 175 ? -22.047 21.094 15.922 1 98.56 175 LEU B CA 1
ATOM 3923 C C . LEU B 1 175 ? -20.828 21.969 15.703 1 98.56 175 LEU B C 1
ATOM 3925 O O . LEU B 1 175 ? -20.578 22.453 14.586 1 98.56 175 LEU B O 1
ATOM 3929 N N . LYS B 1 176 ? -20.078 22.219 16.766 1 98.5 176 LYS B N 1
ATOM 3930 C CA . LYS B 1 176 ? -18.75 22.844 16.688 1 98.5 176 LYS B CA 1
ATOM 3931 C C . LYS B 1 176 ? -17.656 21.781 16.484 1 98.5 176 LYS B C 1
ATOM 3933 O O . LYS B 1 176 ? -17.531 20.859 17.297 1 98.5 176 LYS B O 1
ATOM 3938 N N . GLY B 1 177 ? -16.875 22 15.406 1 98.31 177 GLY B N 1
ATOM 3939 C CA . GLY B 1 177 ? -15.953 20.922 15.102 1 98.31 177 GLY B CA 1
ATOM 3940 C C . GLY B 1 177 ? -14.578 21.406 14.688 1 98.31 177 GLY B C 1
ATOM 3941 O O . GLY B 1 177 ? -14.43 22.531 14.195 1 98.31 177 GLY B O 1
ATOM 3942 N N . ARG B 1 178 ? -13.633 20.609 14.984 1 98.12 178 ARG B N 1
ATOM 3943 C CA . ARG B 1 178 ? -12.266 20.828 14.508 1 98.12 178 ARG B CA 1
ATOM 3944 C C . ARG B 1 178 ? -11.945 19.922 13.328 1 98.12 178 ARG B C 1
ATOM 3946 O O . ARG B 1 178 ? -11.812 18.703 13.5 1 98.12 178 ARG B O 1
ATOM 3953 N N . PHE B 1 179 ? -11.836 20.391 12.18 1 97.38 179 PHE B N 1
ATOM 3954 C CA . PHE B 1 179 ? -11.367 19.766 10.945 1 97.38 179 PHE B CA 1
ATOM 3955 C C . PHE B 1 179 ? -10.375 20.672 10.234 1 97.38 179 PHE B C 1
ATOM 3957 O O . PHE B 1 179 ? -10.336 21.875 10.477 1 97.38 179 PHE B O 1
ATOM 3964 N N . VAL B 1 180 ? -9.586 20.078 9.406 1 94.56 180 VAL B N 1
ATOM 3965 C CA . VAL B 1 180 ? -8.523 20.859 8.758 1 94.56 180 VAL B CA 1
ATOM 3966 C C . VAL B 1 180 ? -8.547 20.609 7.25 1 94.56 180 VAL B C 1
ATOM 3968 O O . VAL B 1 180 ? -8.945 19.531 6.801 1 94.56 180 VAL B O 1
ATOM 3971 N N . GLY B 1 181 ? -8.156 21.672 6.473 1 95.44 181 GLY B N 1
ATOM 3972 C CA . GLY B 1 181 ? -8.031 21.531 5.031 1 95.44 181 GLY B CA 1
ATOM 3973 C C . GLY B 1 181 ? -9.367 21.406 4.324 1 95.44 181 GLY B C 1
ATOM 3974 O O . GLY B 1 181 ? -10.32 22.109 4.664 1 95.44 181 GLY B O 1
ATOM 3975 N N . LEU B 1 182 ? -9.406 20.609 3.311 1 97.94 182 LEU B N 1
ATOM 3976 C CA . LEU B 1 182 ? -10.625 20.391 2.541 1 97.94 182 LEU B CA 1
ATOM 3977 C C . LEU B 1 182 ? -11.742 19.844 3.432 1 97.94 182 LEU B C 1
ATOM 3979 O O . LEU B 1 182 ? -12.922 20.156 3.209 1 97.94 182 LEU B O 1
ATOM 3983 N N . ALA B 1 183 ? -11.359 19.141 4.402 1 97.94 183 ALA B N 1
ATOM 3984 C CA . ALA B 1 183 ? -12.344 18.625 5.352 1 97.94 183 ALA B CA 1
ATOM 3985 C C . ALA B 1 183 ? -13.062 19.766 6.062 1 97.94 183 ALA B C 1
ATOM 3987 O O . ALA B 1 183 ? -14.258 19.672 6.348 1 97.94 183 ALA B O 1
ATOM 3988 N N . SER B 1 184 ? -12.344 20.828 6.375 1 96.81 184 SER B N 1
ATOM 3989 C CA . SER B 1 184 ? -12.977 21.984 6.992 1 96.81 184 SER B CA 1
ATOM 3990 C C . SER B 1 184 ? -14.07 22.562 6.102 1 96.81 184 SER B C 1
ATOM 3992 O O . SER B 1 184 ? -15.188 22.797 6.566 1 96.81 184 SER B O 1
ATOM 3994 N N . ALA B 1 185 ? -13.797 22.719 4.852 1 96.25 185 ALA B N 1
ATOM 3995 C CA . ALA B 1 185 ? -14.742 23.297 3.908 1 96.25 185 ALA B CA 1
ATOM 3996 C C . ALA B 1 185 ? -15.953 22.391 3.713 1 96.25 185 ALA B C 1
ATOM 3998 O O . ALA B 1 185 ? -17.094 22.844 3.752 1 96.25 185 ALA B O 1
ATOM 3999 N N . VAL B 1 186 ? -15.695 21.125 3.541 1 98.19 186 VAL B N 1
ATOM 4000 C CA . VAL B 1 186 ? -16.766 20.172 3.262 1 98.19 186 VAL B CA 1
ATOM 4001 C C . VAL B 1 186 ? -17.656 20.016 4.488 1 98.19 186 VAL B C 1
ATOM 4003 O O . VAL B 1 186 ? -18.891 20.062 4.383 1 98.19 186 VAL B O 1
ATOM 4006 N N . MET B 1 187 ? -17.047 19.875 5.66 1 98.12 187 MET B N 1
ATOM 4007 C CA . MET B 1 187 ? -17.844 19.703 6.879 1 98.12 187 MET B CA 1
ATOM 4008 C C . MET B 1 187 ? -18.625 20.953 7.211 1 98.12 187 MET B C 1
ATOM 4010 O O . MET B 1 187 ? -19.734 20.875 7.746 1 98.12 187 MET B O 1
ATOM 4014 N N . ALA B 1 188 ? -18.078 22.141 6.898 1 97.69 188 ALA B N 1
ATOM 4015 C CA . ALA B 1 188 ? -18.844 23.375 7.043 1 97.69 188 ALA B CA 1
ATOM 4016 C C . ALA B 1 188 ? -20.094 23.344 6.18 1 97.69 188 ALA B C 1
ATOM 4018 O O . ALA B 1 188 ? -21.172 23.766 6.625 1 97.69 188 ALA B O 1
ATOM 4019 N N . ASP B 1 189 ? -19.969 22.828 5.027 1 97.56 189 ASP B N 1
ATOM 4020 C CA . ASP B 1 189 ? -21.109 22.734 4.129 1 97.56 189 ASP B CA 1
ATOM 4021 C C . ASP B 1 189 ? -22.141 21.734 4.656 1 97.56 189 ASP B C 1
ATOM 4023 O O . ASP B 1 189 ? -23.312 21.797 4.281 1 97.56 189 ASP B O 1
ATOM 4027 N N . PHE B 1 190 ? -21.688 20.828 5.465 1 97.62 190 PHE B N 1
ATOM 4028 C CA . PHE B 1 190 ? -22.594 19.891 6.105 1 97.62 190 PHE B CA 1
ATOM 4029 C C . PHE B 1 190 ? -23.156 20.469 7.395 1 97.62 190 PHE B C 1
ATOM 4031 O O . PHE B 1 190 ? -23.844 19.781 8.148 1 97.62 190 PHE B O 1
ATOM 4038 N N . GLY B 1 191 ? -22.75 21.719 7.719 1 98 191 GLY B N 1
ATOM 4039 C CA . GLY B 1 191 ? -23.391 22.453 8.789 1 98 191 GLY B CA 1
ATOM 4040 C C . GLY B 1 191 ? -22.562 22.516 10.062 1 98 191 GLY B C 1
ATOM 4041 O O . GLY B 1 191 ? -23.031 23.016 11.086 1 98 191 GLY B O 1
ATOM 4042 N N . VAL B 1 192 ? -21.375 22.031 10.016 1 98.38 192 VAL B N 1
ATOM 4043 C CA . VAL B 1 192 ? -20.484 22.109 11.172 1 98.38 192 VAL B CA 1
ATOM 4044 C C . VAL B 1 192 ? -19.891 23.5 11.281 1 98.38 192 VAL B C 1
ATOM 4046 O O . VAL B 1 192 ? -19.469 24.078 10.273 1 98.38 192 VAL B O 1
ATOM 4049 N N . ALA B 1 193 ? -19.891 24.078 12.469 1 98.31 193 ALA B N 1
ATOM 4050 C CA . ALA B 1 193 ? -19.109 25.281 12.75 1 98.31 193 ALA B CA 1
ATOM 4051 C C . ALA B 1 193 ? -17.641 24.922 12.984 1 98.31 193 ALA B C 1
ATOM 4053 O O . ALA B 1 193 ? -17.25 24.562 14.109 1 98.31 193 ALA B O 1
ATOM 4054 N N . VAL B 1 194 ? -16.828 25.109 11.969 1 97.31 194 VAL B N 1
ATOM 4055 C CA . VAL B 1 194 ? -15.484 24.531 11.984 1 97.31 194 VAL B CA 1
ATOM 4056 C C . VAL B 1 194 ? -14.492 25.516 12.57 1 97.31 194 VAL B C 1
ATOM 4058 O O . VAL B 1 194 ? -14.523 26.719 12.25 1 97.31 194 VAL B O 1
ATOM 4061 N N . SER B 1 195 ? -13.664 25.078 13.43 1 92.5 195 SER B N 1
ATOM 4062 C CA . SER B 1 195 ? -12.508 25.797 13.938 1 92.5 195 SER B CA 1
ATOM 4063 C C . SER B 1 195 ? -11.219 25.016 13.711 1 92.5 195 SER B C 1
ATOM 4065 O O . SER B 1 195 ? -11.07 23.906 14.227 1 92.5 195 SER B O 1
ATOM 4067 N N . PRO B 1 196 ? -10.336 25.578 12.961 1 86.69 196 PRO B N 1
ATOM 4068 C CA . PRO B 1 196 ? -9.078 24.859 12.75 1 86.69 196 PRO B CA 1
ATOM 4069 C C . PRO B 1 196 ? -8.125 24.969 13.945 1 86.69 196 PRO B C 1
ATOM 4071 O O . PRO B 1 196 ? -7.98 26.062 14.523 1 86.69 196 PRO B O 1
ATOM 4074 N N . LEU B 1 197 ? -7.691 23.844 14.539 1 88.31 197 LEU B N 1
ATOM 4075 C CA . LEU B 1 197 ? -6.719 23.75 15.617 1 88.31 197 LEU B CA 1
ATOM 4076 C C . LEU B 1 197 ? -5.586 22.797 15.25 1 88.31 197 LEU B C 1
ATOM 4078 O O . LEU B 1 197 ? -5.793 21.828 14.508 1 88.31 197 LEU B O 1
ATOM 4082 N N . PRO B 1 198 ? -4.367 23.109 15.766 1 87.5 198 PRO B N 1
ATOM 4083 C CA . PRO B 1 198 ? -3.322 22.094 15.609 1 87.5 198 PRO B CA 1
ATOM 4084 C C . PRO B 1 198 ? -3.645 20.797 16.344 1 87.5 198 PRO B C 1
ATOM 4086 O O . PRO B 1 198 ? -4.445 20.797 17.297 1 87.5 198 PRO B O 1
ATOM 4089 N N . THR B 1 199 ? -3.004 19.734 15.953 1 89.88 199 THR B N 1
ATOM 4090 C CA . THR B 1 199 ? -3.244 18.391 16.5 1 89.88 199 THR B CA 1
ATOM 4091 C C . THR B 1 199 ? -3.057 18.391 18.016 1 89.88 199 THR B C 1
ATOM 4093 O O . THR B 1 199 ? -3.822 17.766 18.75 1 89.88 199 THR B O 1
ATOM 4096 N N . SER B 1 200 ? -2.131 19.156 18.484 1 88.5 200 SER B N 1
ATOM 4097 C CA . SER B 1 200 ? -1.755 19.156 19.891 1 88.5 200 SER B CA 1
ATOM 4098 C C . SER B 1 200 ? -2.832 19.812 20.75 1 88.5 200 SER B C 1
ATOM 4100 O O . SER B 1 200 ? -2.834 19.656 21.969 1 88.5 200 SER B O 1
ATOM 4102 N N . GLU B 1 201 ? -3.816 20.5 20.188 1 91.62 201 GLU B N 1
ATOM 4103 C CA . GLU B 1 201 ? -4.812 21.234 20.953 1 91.62 201 GLU B CA 1
ATOM 4104 C C . GLU B 1 201 ? -6.16 20.516 20.953 1 91.62 201 GLU B C 1
ATOM 4106 O O . GLU B 1 201 ? -7.094 20.938 21.641 1 91.62 201 GLU B O 1
ATOM 4111 N N . VAL B 1 202 ? -6.262 19.406 20.297 1 95.88 202 VAL B N 1
ATOM 4112 C CA . VAL B 1 202 ? -7.543 18.734 20.094 1 95.88 202 VAL B CA 1
ATOM 4113 C C . VAL B 1 202 ? -8.031 18.172 21.422 1 95.88 202 VAL B C 1
ATOM 4115 O O . VAL B 1 202 ? -9.203 18.328 21.781 1 95.88 202 VAL B O 1
ATOM 4118 N N . TYR B 1 203 ? -7.152 17.578 22.188 1 96.75 203 TYR B N 1
ATOM 4119 C CA . TYR B 1 203 ? -7.535 17.016 23.484 1 96.75 203 TYR B CA 1
ATOM 4120 C C . TYR B 1 203 ? -8.141 18.078 24.375 1 96.75 203 TYR B C 1
ATOM 4122 O O . TYR B 1 203 ? -9.25 17.906 24.891 1 96.75 203 TYR B O 1
ATOM 4130 N N . SER B 1 204 ? -7.398 19.156 24.578 1 97.19 204 SER B N 1
ATOM 4131 C CA . SER B 1 204 ? -7.828 20.203 25.484 1 97.19 204 SER B CA 1
ATOM 4132 C C . SER B 1 204 ? -9.117 20.859 25 1 97.19 204 SER B C 1
ATOM 4134 O O . SER B 1 204 ? -9.977 21.234 25.812 1 97.19 204 SER B O 1
ATOM 4136 N N . ALA B 1 205 ? -9.25 21.047 23.719 1 97.75 205 ALA B N 1
ATOM 4137 C CA . ALA B 1 205 ? -10.445 21.656 23.156 1 97.75 205 ALA B CA 1
ATOM 4138 C C . ALA B 1 205 ? -11.68 20.797 23.406 1 97.75 205 ALA B C 1
ATOM 4140 O O . ALA B 1 205 ? -12.75 21.312 23.75 1 97.75 205 ALA B O 1
ATOM 4141 N N . LEU B 1 206 ? -11.586 19.469 23.266 1 98.25 206 LEU B N 1
ATOM 4142 C CA . LEU B 1 206 ? -12.672 18.562 23.578 1 98.25 206 LEU B CA 1
ATOM 4143 C C . LEU B 1 206 ? -12.961 18.547 25.078 1 98.25 206 LEU B C 1
ATOM 4145 O O . LEU B 1 206 ? -14.117 18.656 25.5 1 98.25 206 LEU B O 1
ATOM 4149 N N . ASP B 1 207 ? -11.914 18.5 25.859 1 98.12 207 ASP B N 1
ATOM 4150 C CA . ASP B 1 207 ? -12.031 18.422 27.312 1 98.12 207 ASP B CA 1
ATOM 4151 C C . ASP B 1 207 ? -12.773 19.625 27.875 1 98.12 207 ASP B C 1
ATOM 4153 O O . ASP B 1 207 ? -13.672 19.469 28.703 1 98.12 207 ASP B O 1
ATOM 4157 N N . LYS B 1 208 ? -12.477 20.781 27.344 1 97.81 208 LYS B N 1
ATOM 4158 C CA . LYS B 1 208 ? -13.031 22.031 27.859 1 97.81 208 LYS B CA 1
ATOM 4159 C C . LYS B 1 208 ? -14.383 22.344 27.219 1 97.81 208 LYS B C 1
ATOM 4161 O O . LYS B 1 208 ? -15.039 23.328 27.594 1 97.81 208 LYS B O 1
ATOM 4166 N N . GLY B 1 209 ? -14.695 21.625 26.188 1 96.75 209 GLY B N 1
ATOM 4167 C CA . GLY B 1 209 ? -15.992 21.797 25.547 1 96.75 209 GLY B CA 1
ATOM 4168 C C . GLY B 1 209 ? -16.016 22.938 24.547 1 96.75 209 GLY B C 1
ATOM 4169 O O . GLY B 1 209 ? -17.078 23.453 24.203 1 96.75 209 GLY B O 1
ATOM 4170 N N . LEU B 1 210 ? -14.852 23.359 24.125 1 97.25 210 LEU B N 1
ATOM 4171 C CA . LEU B 1 210 ? -14.758 24.375 23.094 1 97.25 210 LEU B CA 1
ATOM 4172 C C . LEU B 1 210 ? -15.25 23.828 21.75 1 97.25 210 LEU B C 1
ATOM 4174 O O . LEU B 1 210 ? -15.688 24.609 20.891 1 97.25 210 LEU B O 1
ATOM 4178 N N . ILE B 1 211 ? -15.133 22.484 21.531 1 98.25 211 ILE B N 1
ATOM 4179 C CA . ILE B 1 211 ? -15.641 21.797 20.359 1 98.25 211 ILE B CA 1
ATOM 4180 C C . ILE B 1 211 ? -16.406 20.547 20.797 1 98.25 211 ILE B C 1
ATOM 4182 O O . ILE B 1 211 ? -16.188 20.031 21.891 1 98.25 211 ILE B O 1
ATOM 4186 N N . ASP B 1 212 ? -17.281 20.125 19.891 1 98.5 212 ASP B N 1
ATOM 4187 C CA . ASP B 1 212 ? -18.094 18.938 20.125 1 98.5 212 ASP B CA 1
ATOM 4188 C C . ASP B 1 212 ? -17.484 17.719 19.438 1 98.5 212 ASP B C 1
ATOM 4190 O O . ASP B 1 212 ? -17.641 16.594 19.906 1 98.5 212 ASP B O 1
ATOM 4194 N N . VAL B 1 213 ? -16.906 17.938 18.266 1 98.38 213 VAL B N 1
ATOM 4195 C CA . VAL B 1 213 ? -16.375 16.859 17.422 1 98.38 213 VAL B CA 1
ATOM 4196 C C . VAL B 1 213 ? -15.008 17.266 16.875 1 98.38 213 VAL B C 1
ATOM 4198 O O . VAL B 1 213 ? -14.727 18.453 16.703 1 98.38 213 VAL B O 1
ATOM 4201 N N . ALA B 1 214 ? -14.203 16.188 16.672 1 98.31 214 ALA B N 1
ATOM 4202 C CA . ALA B 1 214 ? -12.891 16.516 16.125 1 98.31 214 ALA B CA 1
ATOM 4203 C C . ALA B 1 214 ? -12.273 15.32 15.43 1 98.31 214 ALA B C 1
ATOM 4205 O O . ALA B 1 214 ? -12.547 14.172 15.789 1 98.31 214 ALA B O 1
ATOM 4206 N N . ASP B 1 215 ? -11.523 15.648 14.445 1 96.38 215 ASP B N 1
ATOM 4207 C CA . ASP B 1 215 ? -10.5 14.75 13.93 1 96.38 215 ASP B CA 1
ATOM 4208 C C . ASP B 1 215 ? -9.125 15.078 14.516 1 96.38 215 ASP B C 1
ATOM 4210 O O . ASP B 1 215 ? -8.875 16.219 14.898 1 96.38 215 ASP B O 1
ATOM 4214 N N . ARG B 1 216 ? -8.273 14.047 14.625 1 94.44 216 ARG B N 1
ATOM 4215 C CA . ARG B 1 216 ? -6.918 14.273 15.117 1 94.44 216 ARG B CA 1
ATOM 4216 C C . ARG B 1 216 ? -5.91 13.406 14.375 1 94.44 216 ARG B C 1
ATOM 4218 O O . ARG B 1 216 ? -4.957 13.922 13.781 1 94.44 216 ARG B O 1
ATOM 4225 N N . GLY B 1 217 ? -6.012 12.188 14.422 1 96 217 GLY B N 1
ATOM 4226 C CA . GLY B 1 217 ? -5.148 11.18 13.82 1 96 217 GLY B CA 1
ATOM 4227 C C . GLY B 1 217 ? -5.828 9.844 13.633 1 96 217 GLY B C 1
ATOM 4228 O O . GLY B 1 217 ? -7.055 9.75 13.688 1 96 217 GLY B O 1
ATOM 4229 N N . ASP B 1 218 ? -5.004 8.852 13.328 1 97.62 218 ASP B N 1
ATOM 4230 C CA . ASP B 1 218 ? -5.551 7.504 13.18 1 97.62 218 ASP B CA 1
ATOM 4231 C C . ASP B 1 218 ? -5.996 6.938 14.531 1 97.62 218 ASP B C 1
ATOM 4233 O O . ASP B 1 218 ? -5.672 7.496 15.578 1 97.62 218 ASP B O 1
ATOM 4237 N N . ILE B 1 219 ? -6.723 5.824 14.523 1 98.19 219 ILE B N 1
ATOM 4238 C CA . ILE B 1 219 ? -7.383 5.242 15.688 1 98.19 219 ILE B CA 1
ATOM 4239 C C . ILE B 1 219 ? -6.352 4.953 16.781 1 98.19 219 ILE B C 1
ATOM 4241 O O . ILE B 1 219 ? -6.535 5.34 17.938 1 98.19 219 ILE B O 1
ATOM 4245 N N . LYS B 1 220 ? -5.262 4.285 16.406 1 98.19 220 LYS B N 1
ATOM 4246 C CA . LYS B 1 220 ? -4.219 3.898 17.359 1 98.19 220 LYS B CA 1
ATOM 4247 C C . LYS B 1 220 ? -3.541 5.125 17.953 1 98.19 220 LYS B C 1
ATOM 4249 O O . LYS B 1 220 ? -3.43 5.242 19.188 1 98.19 220 LYS B O 1
ATOM 4254 N N . ALA B 1 221 ? -3.125 6.07 17.188 1 97.56 221 ALA B N 1
ATOM 4255 C CA . ALA B 1 221 ? -2.455 7.281 17.656 1 97.56 221 ALA B CA 1
ATOM 4256 C C . ALA B 1 221 ? -3.367 8.086 18.578 1 97.56 221 ALA B C 1
ATOM 4258 O O . ALA B 1 221 ? -2.902 8.695 19.547 1 97.56 221 ALA B O 1
ATOM 4259 N N . ASN B 1 222 ? -4.66 8.148 18.234 1 98 222 ASN B N 1
ATOM 4260 C CA . ASN B 1 222 ? -5.613 8.891 19.062 1 98 222 ASN B CA 1
ATOM 4261 C C . ASN B 1 222 ? -5.754 8.266 20.438 1 98 222 ASN B C 1
ATOM 4263 O O . ASN B 1 222 ? -5.863 8.984 21.438 1 98 222 ASN B O 1
ATOM 4267 N N . TYR B 1 223 ? -5.773 6.969 20.469 1 98.31 223 TYR B N 1
ATOM 4268 C CA . TYR B 1 223 ? -5.816 6.305 21.766 1 98.31 223 TYR B CA 1
ATOM 4269 C C . TYR B 1 223 ? -4.562 6.602 22.578 1 98.31 223 TYR B C 1
ATOM 4271 O O . TYR B 1 223 ? -4.645 6.902 23.766 1 98.31 223 TYR B O 1
ATOM 4279 N N . GLU B 1 224 ? -3.432 6.551 21.922 1 96.88 224 GLU B N 1
ATOM 4280 C CA . GLU B 1 224 ? -2.148 6.812 22.562 1 96.88 224 GLU B CA 1
ATOM 4281 C C . GLU B 1 224 ? -2.1 8.227 23.141 1 96.88 224 GLU B C 1
ATOM 4283 O O . GLU B 1 224 ? -1.392 8.477 24.109 1 96.88 224 GLU B O 1
ATOM 4288 N N . GLU B 1 225 ? -2.904 9.094 22.562 1 96.31 225 GLU B N 1
ATOM 4289 C CA . GLU B 1 225 ? -2.912 10.492 22.984 1 96.31 225 GLU B CA 1
ATOM 4290 C C . GLU B 1 225 ? -4.062 10.766 23.953 1 96.31 225 GLU B C 1
ATOM 4292 O O . GLU B 1 225 ? -4.312 11.914 24.312 1 96.31 225 GLU B O 1
ATOM 4297 N N . GLY B 1 226 ? -4.848 9.75 24.266 1 97.5 226 GLY B N 1
ATOM 4298 C CA . GLY B 1 226 ? -5.801 9.836 25.359 1 97.5 226 GLY B CA 1
ATOM 4299 C C . GLY B 1 226 ? -7.148 10.383 24.938 1 97.5 226 GLY B C 1
ATOM 4300 O O . GLY B 1 226 ? -7.969 10.75 25.781 1 97.5 226 GLY B O 1
ATOM 4301 N N . ILE B 1 227 ? -7.445 10.359 23.688 1 98.19 227 ILE B N 1
ATOM 4302 C CA . ILE B 1 227 ? -8.664 11.008 23.219 1 98.19 227 ILE B CA 1
ATOM 4303 C C . ILE B 1 227 ? -9.883 10.289 23.781 1 98.19 227 ILE B C 1
ATOM 4305 O O . ILE B 1 227 ? -10.953 10.891 23.938 1 98.19 227 ILE B O 1
ATOM 4309 N N . HIS B 1 228 ? -9.758 9.016 24.141 1 98.56 228 HIS B N 1
ATOM 4310 C CA . HIS B 1 228 ? -10.844 8.227 24.719 1 98.56 228 HIS B CA 1
ATOM 4311 C C . HIS B 1 228 ? -11.305 8.805 26.047 1 98.56 228 HIS B C 1
ATOM 4313 O O . HIS B 1 228 ? -12.391 8.469 26.531 1 98.56 228 HIS B O 1
ATOM 4319 N N . GLU B 1 229 ? -10.555 9.664 26.625 1 98.56 229 GLU B N 1
ATOM 4320 C CA . GLU B 1 229 ? -10.867 10.258 27.922 1 98.56 229 GLU B CA 1
ATOM 4321 C C . GLU B 1 229 ? -11.805 11.453 27.766 1 98.56 229 GLU B C 1
ATOM 4323 O O . GLU B 1 229 ? -12.438 11.891 28.734 1 98.56 229 GLU B O 1
ATOM 4328 N N . VAL B 1 230 ? -11.844 12.047 26.531 1 98.56 230 VAL B N 1
ATOM 4329 C CA . VAL B 1 230 ? -12.516 13.336 26.406 1 98.56 230 VAL B CA 1
ATOM 4330 C C . VAL B 1 230 ? -13.602 13.258 25.344 1 98.56 230 VAL B C 1
ATOM 4332 O O . VAL B 1 230 ? -14.297 14.242 25.078 1 98.56 230 VAL B O 1
ATOM 4335 N N . ALA B 1 231 ? -13.805 12.141 24.672 1 98.5 231 ALA B N 1
ATOM 4336 C CA . ALA B 1 231 ? -14.852 11.906 23.688 1 98.5 231 ALA B CA 1
ATOM 4337 C C . ALA B 1 231 ? -15.547 10.57 23.922 1 98.5 231 ALA B C 1
ATOM 4339 O O . ALA B 1 231 ? -14.898 9.523 23.984 1 98.5 231 ALA B O 1
ATOM 4340 N N . LYS B 1 232 ? -16.828 10.586 23.938 1 98.31 232 LYS B N 1
ATOM 4341 C CA . LYS B 1 232 ? -17.594 9.414 24.344 1 98.31 232 LYS B CA 1
ATOM 4342 C C . LYS B 1 232 ? -17.969 8.562 23.125 1 98.31 232 LYS B C 1
ATOM 4344 O O . LYS B 1 232 ? -18.406 7.418 23.266 1 98.31 232 LYS B O 1
ATOM 4349 N N . TYR B 1 233 ? -17.812 9.125 21.969 1 98.81 233 TYR B N 1
ATOM 4350 C CA . TYR B 1 233 ? -18.188 8.43 20.75 1 98.81 233 TYR B CA 1
ATOM 4351 C C . TYR B 1 233 ? -17.062 8.477 19.734 1 98.81 233 TYR B C 1
ATOM 4353 O O . TYR B 1 233 ? -16.344 9.469 19.641 1 98.81 233 TYR B O 1
ATOM 4361 N N . LEU B 1 234 ? -16.938 7.441 19.031 1 98.81 234 LEU B N 1
ATOM 4362 C CA . LEU B 1 234 ? -16.047 7.324 17.891 1 98.81 234 LEU B CA 1
ATOM 4363 C C . LEU B 1 234 ? -16.812 6.926 16.641 1 98.81 234 LEU B C 1
ATOM 4365 O O . LEU B 1 234 ? -17.438 5.863 16.594 1 98.81 234 LEU B O 1
ATOM 4369 N N . ILE B 1 235 ? -16.797 7.777 15.648 1 98.69 235 ILE B N 1
ATOM 4370 C CA . ILE B 1 235 ? -17.656 7.613 14.477 1 98.69 235 ILE B CA 1
ATOM 4371 C C . ILE B 1 235 ? -16.828 7.109 13.297 1 98.69 235 ILE B C 1
ATOM 4373 O O . ILE B 1 235 ? -15.773 7.672 12.977 1 98.69 235 ILE B O 1
ATOM 4377 N N . LEU B 1 236 ? -17.375 6.098 12.711 1 98 236 LEU B N 1
ATOM 4378 C CA . LEU B 1 236 ? -16.797 5.512 11.508 1 98 236 LEU B CA 1
ATOM 4379 C C . LEU B 1 236 ? -17.844 5.375 10.406 1 98 236 LEU B C 1
ATOM 4381 O O . LEU B 1 236 ? -19.031 5.254 10.688 1 98 236 LEU B O 1
ATOM 4385 N N . PRO B 1 237 ? -17.344 5.273 9.086 1 97.56 237 PRO B N 1
ATOM 4386 C CA . PRO B 1 237 ? -16.016 5.664 8.648 1 97.56 237 PRO B CA 1
ATOM 4387 C C . PRO B 1 237 ? -15.742 7.156 8.805 1 97.56 237 PRO B C 1
ATOM 4389 O O . PRO B 1 237 ? -16.688 7.941 8.961 1 97.56 237 PRO B O 1
ATOM 4392 N N . GLY B 1 238 ? -14.523 7.543 8.914 1 98.06 238 GLY B N 1
ATOM 4393 C CA . GLY B 1 238 ? -14.148 8.945 8.875 1 98.06 238 GLY B CA 1
ATOM 4394 C C . GLY B 1 238 ? -14.359 9.586 7.516 1 98.06 238 GLY B C 1
ATOM 4395 O O . GLY B 1 238 ? -13.406 9.789 6.762 1 98.06 238 GLY B O 1
ATOM 4396 N N . VAL B 1 239 ? -15.555 9.992 7.219 1 98.31 239 VAL B N 1
ATOM 4397 C CA . VAL B 1 239 ? -15.953 10.445 5.891 1 98.31 239 VAL B CA 1
ATOM 4398 C C . VAL B 1 239 ? -15.211 11.727 5.539 1 98.31 239 VAL B C 1
ATOM 4400 O O . VAL B 1 239 ? -14.992 12.023 4.363 1 98.31 239 VAL B O 1
ATOM 4403 N N . HIS B 1 240 ? -14.789 12.508 6.512 1 98.44 240 HIS B N 1
ATOM 4404 C CA . HIS B 1 240 ? -14.047 13.75 6.312 1 98.44 240 HIS B CA 1
ATOM 4405 C C . HIS B 1 240 ? -12.625 13.477 5.848 1 98.44 240 HIS B C 1
ATOM 4407 O O . HIS B 1 240 ? -11.984 14.344 5.254 1 98.44 240 HIS B O 1
ATOM 4413 N N . GLN B 1 241 ? -12.141 12.352 6.203 1 98.44 241 GLN B N 1
ATOM 4414 C CA . GLN B 1 241 ? -10.773 11.938 5.934 1 98.44 241 GLN B CA 1
ATOM 4415 C C . GLN B 1 241 ? -10.664 10.422 5.785 1 98.44 241 GLN B C 1
ATOM 4417 O O . GLN B 1 241 ? -10.031 9.758 6.605 1 98.44 241 GLN B O 1
ATOM 4422 N N . PRO B 1 242 ? -11.281 9.938 4.672 1 98.19 242 PRO B N 1
ATOM 4423 C CA . PRO B 1 242 ? -11.312 8.484 4.473 1 98.19 242 PRO B CA 1
ATOM 4424 C C . PRO B 1 242 ? -9.93 7.898 4.215 1 98.19 242 PRO B C 1
ATOM 4426 O O . PRO B 1 242 ? -9.719 6.699 4.43 1 98.19 242 PRO B O 1
ATOM 4429 N N . THR B 1 243 ? -9.07 8.695 3.691 1 98.5 243 THR B N 1
ATOM 4430 C CA . THR B 1 243 ? -7.641 8.445 3.525 1 98.5 243 THR B CA 1
ATOM 4431 C C . THR B 1 243 ? -6.832 9.703 3.84 1 98.5 243 THR B C 1
ATOM 4433 O O . THR B 1 243 ? -7.336 10.82 3.715 1 98.5 243 THR B O 1
ATOM 4436 N N . THR B 1 244 ? -5.602 9.477 4.266 1 98.56 244 THR B N 1
ATOM 4437 C CA . THR B 1 244 ? -4.781 10.586 4.75 1 98.56 244 THR B CA 1
ATOM 4438 C C . THR B 1 244 ? -3.43 10.602 4.043 1 98.56 244 THR B C 1
ATOM 4440 O O . THR B 1 244 ? -2.781 9.562 3.906 1 98.56 244 THR B O 1
ATOM 4443 N N . ALA B 1 245 ? -3.062 11.742 3.58 1 98.81 245 ALA B N 1
ATOM 4444 C CA . ALA B 1 245 ? -1.7 11.938 3.09 1 98.81 245 ALA B CA 1
ATOM 4445 C C . ALA B 1 245 ? -0.973 13.008 3.9 1 98.81 245 ALA B C 1
ATOM 4447 O O . ALA B 1 245 ? -1.337 14.18 3.855 1 98.81 245 ALA B O 1
ATOM 4448 N N . THR B 1 246 ? -0.014 12.602 4.645 1 98.5 246 THR B N 1
ATOM 4449 C CA . THR B 1 246 ? 0.977 13.539 5.16 1 98.5 246 THR B CA 1
ATOM 4450 C C . THR B 1 246 ? 2.16 13.664 4.203 1 98.5 246 THR B C 1
ATOM 4452 O O . THR B 1 246 ? 2.254 12.914 3.229 1 98.5 246 THR B O 1
ATOM 4455 N N . SER B 1 247 ? 2.99 14.656 4.414 1 98.75 247 SER B N 1
ATOM 4456 C CA . SER B 1 247 ? 3.994 14.898 3.385 1 98.75 247 SER B CA 1
ATOM 4457 C C . SER B 1 247 ? 5.336 15.273 3.998 1 98.75 247 SER B C 1
ATOM 4459 O O . SER B 1 247 ? 5.383 15.914 5.051 1 98.75 247 SER B O 1
ATOM 4461 N N . TYR B 1 248 ? 6.383 14.844 3.354 1 98.94 248 TYR B N 1
ATOM 4462 C CA . TYR B 1 248 ? 7.727 15.359 3.59 1 98.94 248 TYR B CA 1
ATOM 4463 C C . TYR B 1 248 ? 8.016 16.562 2.705 1 98.94 248 TYR B C 1
ATOM 4465 O O . TYR B 1 248 ? 8.008 16.453 1.477 1 98.94 248 TYR B O 1
ATOM 4473 N N . ILE B 1 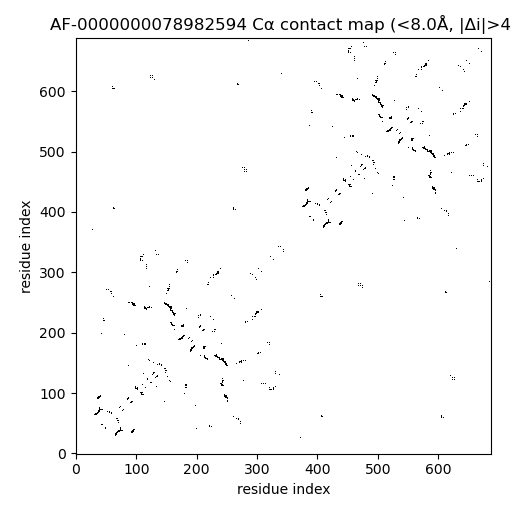249 ? 8.289 17.703 3.334 1 98.94 249 ILE B N 1
ATOM 4474 C CA . ILE B 1 249 ? 8.547 18.953 2.615 1 98.94 249 ILE B CA 1
ATOM 4475 C C . ILE B 1 249 ? 9.93 19.469 2.971 1 98.94 249 ILE B C 1
ATOM 4477 O O . ILE B 1 249 ? 10.258 19.641 4.148 1 98.94 249 ILE B O 1
ATOM 4481 N N . ALA B 1 250 ? 10.719 19.75 1.953 1 98.94 250 ALA B N 1
ATOM 4482 C CA . ALA B 1 250 ? 12.078 20.219 2.191 1 98.94 250 ALA B CA 1
ATOM 4483 C C . ALA B 1 250 ? 12.266 21.641 1.67 1 98.94 250 ALA B C 1
ATOM 4485 O O . ALA B 1 250 ? 11.586 22.062 0.733 1 98.94 250 ALA B O 1
ATOM 4486 N N . ASN B 1 251 ? 13.18 22.312 2.34 1 98.94 251 ASN B N 1
ATOM 4487 C CA . ASN B 1 251 ? 13.703 23.531 1.719 1 98.94 251 ASN B CA 1
ATOM 4488 C C . ASN B 1 251 ? 14.312 23.234 0.349 1 98.94 251 ASN B C 1
ATOM 4490 O O . ASN B 1 251 ? 15.125 22.328 0.207 1 98.94 251 ASN B O 1
ATOM 4494 N N . THR B 1 252 ? 13.945 24.078 -0.629 1 98.88 252 THR B N 1
ATOM 4495 C CA . THR B 1 252 ? 14.359 23.766 -1.994 1 98.88 252 THR B CA 1
ATOM 4496 C C . THR B 1 252 ? 15.883 23.859 -2.123 1 98.88 252 THR B C 1
ATOM 4498 O O . THR B 1 252 ? 16.5 23.016 -2.77 1 98.88 252 THR B O 1
ATOM 4501 N N . GLY B 1 253 ? 16.469 24.875 -1.597 1 98.75 253 GLY B N 1
ATOM 4502 C CA . GLY B 1 253 ? 17.922 24.984 -1.639 1 98.75 253 GLY B CA 1
ATOM 4503 C C . GLY B 1 253 ? 18.625 23.781 -1.052 1 98.75 253 GLY B C 1
ATOM 4504 O O . GLY B 1 253 ? 19.578 23.266 -1.646 1 98.75 253 GLY B O 1
ATOM 4505 N N . ALA B 1 254 ? 18.156 23.344 0.132 1 98.81 254 ALA B N 1
ATOM 4506 C CA . ALA B 1 254 ? 18.734 22.172 0.776 1 98.81 254 ALA B CA 1
ATOM 4507 C C . ALA B 1 254 ? 18.547 20.922 -0.09 1 98.81 254 ALA B C 1
ATOM 4509 O O . ALA B 1 254 ? 19.469 20.125 -0.242 1 98.81 254 ALA B O 1
ATOM 4510 N N . TYR B 1 255 ? 17.391 20.781 -0.653 1 98.81 255 TYR B N 1
ATOM 4511 C CA . TYR B 1 255 ? 17.078 19.625 -1.472 1 98.81 255 TYR B CA 1
ATOM 4512 C C . TYR B 1 255 ? 17.938 19.594 -2.729 1 98.81 255 TYR B C 1
ATOM 4514 O O . TYR B 1 255 ? 18.484 18.547 -3.09 1 98.81 255 TYR B O 1
ATOM 4522 N N . GLU B 1 256 ? 18.094 20.719 -3.381 1 98.5 256 GLU B N 1
ATOM 4523 C CA . GLU B 1 256 ? 18.828 20.797 -4.641 1 98.5 256 GLU B CA 1
ATOM 4524 C C . GLU B 1 256 ? 20.312 20.531 -4.43 1 98.5 256 GLU B C 1
ATOM 4526 O O . GLU B 1 256 ? 21.016 20.109 -5.359 1 98.5 256 GLU B O 1
ATOM 4531 N N . ALA B 1 257 ? 20.781 20.703 -3.25 1 98.38 257 ALA B N 1
ATOM 4532 C CA . ALA B 1 257 ? 22.188 20.5 -2.93 1 98.38 257 ALA B CA 1
ATOM 4533 C C . ALA B 1 257 ? 22.5 19.031 -2.756 1 98.38 257 ALA B C 1
ATOM 4535 O O . ALA B 1 257 ? 23.672 18.625 -2.725 1 98.38 257 ALA B O 1
ATOM 4536 N N . LEU B 1 258 ? 21.469 18.203 -2.619 1 98.5 258 LEU B N 1
ATOM 4537 C CA . LEU B 1 258 ? 21.672 16.781 -2.453 1 98.5 258 LEU B CA 1
ATOM 4538 C C . LEU B 1 258 ? 22.141 16.141 -3.756 1 98.5 258 LEU B C 1
ATOM 4540 O O . LEU B 1 258 ? 21.828 16.625 -4.84 1 98.5 258 LEU B O 1
ATOM 4544 N N . ASP B 1 259 ? 22.844 15.078 -3.637 1 97.56 259 ASP B N 1
ATOM 4545 C CA . ASP B 1 259 ? 23.188 14.297 -4.824 1 97.56 259 ASP B CA 1
ATOM 4546 C C . ASP B 1 259 ? 22.062 13.328 -5.18 1 97.56 259 ASP B C 1
ATOM 4548 O O . ASP B 1 259 ? 21.047 13.258 -4.48 1 97.56 259 ASP B O 1
ATOM 4552 N N . ASN B 1 260 ? 22.234 12.648 -6.281 1 97.25 260 ASN B N 1
ATOM 4553 C CA . ASN B 1 260 ? 21.172 11.781 -6.805 1 97.25 260 ASN B CA 1
ATOM 4554 C C . ASN B 1 260 ? 20.859 10.633 -5.848 1 97.25 260 ASN B C 1
ATOM 4556 O O . ASN B 1 260 ? 19.703 10.25 -5.684 1 97.25 260 ASN B O 1
ATOM 4560 N N . GLN B 1 261 ? 21.891 10.062 -5.273 1 97.88 261 GLN B N 1
ATOM 4561 C CA . GLN B 1 261 ? 21.688 8.969 -4.332 1 97.88 261 GLN B CA 1
ATOM 4562 C C . GLN B 1 261 ? 20.891 9.422 -3.117 1 97.88 261 GLN B C 1
ATOM 4564 O O . GLN B 1 261 ? 19.984 8.727 -2.664 1 97.88 261 GLN B O 1
ATOM 4569 N N . GLN B 1 262 ? 21.203 10.562 -2.607 1 98.56 262 GLN B N 1
ATOM 4570 C CA . GLN B 1 262 ? 20.516 11.109 -1.448 1 98.56 262 GLN B CA 1
ATOM 4571 C C . GLN B 1 262 ? 19.047 11.398 -1.77 1 98.56 262 GLN B C 1
ATOM 4573 O O . GLN B 1 262 ? 18.172 11.094 -0.968 1 98.56 262 GLN B O 1
ATOM 4578 N N . LYS B 1 263 ? 18.797 11.969 -2.904 1 98.75 263 LYS B N 1
ATOM 4579 C CA . LYS B 1 263 ? 17.422 12.227 -3.328 1 98.75 263 LYS B CA 1
ATOM 4580 C C . LYS B 1 263 ? 16.641 10.93 -3.49 1 98.75 263 LYS B C 1
ATOM 4582 O O . LYS B 1 263 ? 15.492 10.836 -3.07 1 98.75 263 LYS B O 1
ATOM 4587 N N . ALA B 1 264 ? 17.281 9.938 -4.031 1 98.62 264 ALA B N 1
ATOM 4588 C CA . ALA B 1 264 ? 16.656 8.633 -4.188 1 98.62 264 ALA B CA 1
ATOM 4589 C C . ALA B 1 264 ? 16.328 8.016 -2.828 1 98.62 264 ALA B C 1
ATOM 4591 O O . ALA B 1 264 ? 15.273 7.41 -2.646 1 98.62 264 ALA B O 1
ATOM 4592 N N . ALA B 1 265 ? 17.266 8.148 -1.91 1 98.81 265 ALA B N 1
ATOM 4593 C CA . ALA B 1 265 ? 17.078 7.609 -0.566 1 98.81 265 ALA B CA 1
ATOM 4594 C C . ALA B 1 265 ? 15.867 8.25 0.112 1 98.81 265 ALA B C 1
ATOM 4596 O O . ALA B 1 265 ? 15.07 7.559 0.75 1 98.81 265 ALA B O 1
ATOM 4597 N N . LEU B 1 266 ? 15.68 9.602 -0.066 1 98.94 266 LEU B N 1
ATOM 4598 C CA . LEU B 1 266 ? 14.531 10.297 0.499 1 98.94 266 LEU B CA 1
ATOM 4599 C C . LEU B 1 266 ? 13.227 9.758 -0.093 1 98.94 266 LEU B C 1
ATOM 4601 O O . LEU B 1 266 ? 12.289 9.438 0.643 1 98.94 266 LEU B O 1
ATOM 4605 N N . ALA B 1 267 ? 13.219 9.625 -1.35 1 98.75 267 ALA B N 1
ATOM 4606 C CA . ALA B 1 267 ? 12.008 9.211 -2.051 1 98.75 267 ALA B CA 1
ATOM 4607 C C . ALA B 1 267 ? 11.602 7.793 -1.653 1 98.75 267 ALA B C 1
ATOM 4609 O O . ALA B 1 267 ? 10.438 7.551 -1.309 1 98.75 267 ALA B O 1
ATOM 4610 N N . VAL B 1 268 ? 12.508 6.887 -1.617 1 98.75 268 VAL B N 1
ATOM 4611 C CA . VAL B 1 268 ? 12.164 5.48 -1.422 1 98.75 268 VAL B CA 1
ATOM 4612 C C . VAL B 1 268 ? 11.891 5.215 0.057 1 98.75 268 VAL B C 1
ATOM 4614 O O . VAL B 1 268 ? 11.016 4.418 0.4 1 98.75 268 VAL B O 1
ATOM 4617 N N . ALA B 1 269 ? 12.664 5.848 0.908 1 98.88 269 ALA B N 1
ATOM 4618 C CA . ALA B 1 269 ? 12.391 5.711 2.338 1 98.88 269 ALA B CA 1
ATOM 4619 C C . ALA B 1 269 ? 11 6.23 2.686 1 98.88 269 ALA B C 1
ATOM 4621 O O . ALA B 1 269 ? 10.305 5.648 3.52 1 98.88 269 ALA B O 1
ATOM 4622 N N . ALA B 1 270 ? 10.617 7.324 2.053 1 98.88 270 ALA B N 1
ATOM 4623 C CA . ALA B 1 270 ? 9.281 7.871 2.281 1 98.88 270 ALA B CA 1
ATOM 4624 C C . ALA B 1 270 ? 8.203 6.891 1.831 1 98.88 270 ALA B C 1
ATOM 4626 O O . ALA B 1 270 ? 7.203 6.699 2.523 1 98.88 270 ALA B O 1
ATOM 4627 N N . ARG B 1 271 ? 8.414 6.316 0.735 1 98.5 271 ARG B N 1
ATOM 4628 C CA . ARG B 1 271 ? 7.438 5.355 0.237 1 98.5 271 ARG B CA 1
ATOM 4629 C C . ARG B 1 271 ? 7.371 4.125 1.134 1 98.5 271 ARG B C 1
ATOM 4631 O O . ARG B 1 271 ? 6.293 3.582 1.377 1 98.5 271 ARG B O 1
ATOM 4638 N N . GLU B 1 272 ? 8.539 3.662 1.601 1 98.56 272 GLU B N 1
ATOM 4639 C CA . GLU B 1 272 ? 8.562 2.551 2.547 1 98.56 272 GLU B CA 1
ATOM 4640 C C . GLU B 1 272 ? 7.766 2.883 3.807 1 98.56 272 GLU B C 1
ATOM 4642 O O . GLU B 1 272 ? 6.957 2.074 4.266 1 98.56 272 GLU B O 1
ATOM 4647 N N . VAL B 1 273 ? 7.949 4.055 4.312 1 98.62 273 VAL B N 1
ATOM 4648 C CA . VAL B 1 273 ? 7.277 4.469 5.539 1 98.62 273 VAL B CA 1
ATOM 4649 C C . VAL B 1 273 ? 5.777 4.609 5.285 1 98.62 273 VAL B C 1
ATOM 4651 O O . VAL B 1 273 ? 4.961 4.297 6.156 1 98.62 273 VAL B O 1
ATOM 4654 N N . SER B 1 274 ? 5.43 5.074 4.125 1 98.75 274 SER B N 1
ATOM 4655 C CA . SER B 1 274 ? 4.02 5.18 3.754 1 98.75 274 SER B CA 1
ATOM 4656 C C . SER B 1 274 ? 3.316 3.834 3.881 1 98.75 274 SER B C 1
ATOM 4658 O O . SER B 1 274 ? 2.318 3.713 4.594 1 98.75 274 SER B O 1
ATOM 4660 N N . GLY B 1 275 ? 3.904 2.855 3.277 1 98.38 275 GLY B N 1
ATOM 4661 C CA . GLY B 1 275 ? 3.33 1.522 3.365 1 98.38 275 GLY B CA 1
ATOM 4662 C C . GLY B 1 275 ? 3.393 0.938 4.766 1 98.38 275 GLY B C 1
ATOM 4663 O O . GLY B 1 275 ? 2.42 0.349 5.242 1 98.38 275 GLY B O 1
ATOM 4664 N N . ALA B 1 276 ? 4.48 1.094 5.43 1 98.62 276 ALA B N 1
ATOM 4665 C CA . ALA B 1 276 ? 4.703 0.495 6.742 1 98.62 276 ALA B CA 1
ATOM 4666 C C . ALA B 1 276 ? 3.723 1.053 7.77 1 98.62 276 ALA B C 1
ATOM 4668 O O . ALA B 1 276 ? 3.115 0.296 8.531 1 98.62 276 ALA B O 1
ATOM 4669 N N . LEU B 1 277 ? 3.59 2.363 7.77 1 98.69 277 LEU B N 1
ATOM 4670 C CA . LEU B 1 277 ? 2.648 2.975 8.703 1 98.69 277 LEU B CA 1
ATOM 4671 C C . LEU B 1 277 ? 1.221 2.531 8.398 1 98.69 277 LEU B C 1
ATOM 4673 O O . LEU B 1 277 ? 0.475 2.168 9.312 1 98.69 277 LEU B O 1
ATOM 4677 N N . ARG B 1 278 ? 0.878 2.592 7.188 1 98.31 278 ARG B N 1
ATOM 4678 C CA . ARG B 1 278 ? -0.454 2.172 6.766 1 98.31 278 ARG B CA 1
ATOM 4679 C C . ARG B 1 278 ? -0.749 0.747 7.219 1 98.31 278 ARG B C 1
ATOM 4681 O O . ARG B 1 278 ? -1.837 0.464 7.727 1 98.31 278 ARG B O 1
ATOM 4688 N N . GLN B 1 279 ? 0.179 -0.126 7.098 1 98.56 279 GLN B N 1
ATOM 4689 C CA . GLN B 1 279 ? -0.01 -1.536 7.422 1 98.56 279 GLN B CA 1
ATOM 4690 C C . GLN B 1 279 ? -0.05 -1.752 8.93 1 98.56 279 GLN B C 1
ATOM 4692 O O . GLN B 1 279 ? -0.814 -2.584 9.422 1 98.56 279 GLN B O 1
ATOM 4697 N N . ASP B 1 280 ? 0.75 -1.042 9.625 1 98.44 280 ASP B N 1
ATOM 4698 C CA . ASP B 1 280 ? 0.667 -1.081 11.086 1 98.44 280 ASP B CA 1
ATOM 4699 C C . ASP B 1 280 ? -0.723 -0.668 11.562 1 98.44 280 ASP B C 1
ATOM 4701 O O . ASP B 1 280 ? -1.319 -1.343 12.406 1 98.44 280 ASP B O 1
ATOM 4705 N N . ILE B 1 281 ? -1.203 0.411 10.977 1 98.31 281 ILE B N 1
ATOM 4706 C CA . ILE B 1 281 ? -2.521 0.918 11.344 1 98.31 281 ILE B CA 1
ATOM 4707 C C . ILE B 1 281 ? -3.588 -0.115 10.984 1 98.31 281 ILE B C 1
ATOM 4709 O O . ILE B 1 281 ? -4.465 -0.417 11.805 1 98.31 281 ILE B O 1
ATOM 4713 N N . LEU B 1 282 ? -3.475 -0.658 9.883 1 97.5 282 LEU B N 1
ATOM 4714 C CA . LEU B 1 282 ? -4.438 -1.628 9.367 1 97.5 282 LEU B CA 1
ATOM 4715 C C . LEU B 1 282 ? -4.574 -2.811 10.32 1 97.5 282 LEU B C 1
ATOM 4717 O O . LEU B 1 282 ? -5.688 -3.188 10.695 1 97.5 282 LEU B O 1
ATOM 4721 N N . VAL B 1 283 ? -3.508 -3.365 10.781 1 97.44 283 VAL B N 1
ATOM 4722 C CA . VAL B 1 283 ? -3.568 -4.59 11.57 1 97.44 283 VAL B CA 1
ATOM 4723 C C . VAL B 1 283 ? -3.887 -4.254 13.023 1 97.44 283 VAL B C 1
ATOM 4725 O O . VAL B 1 283 ? -4.25 -5.133 13.805 1 97.44 283 VAL B O 1
ATOM 4728 N N . SER B 1 284 ? -3.764 -2.99 13.398 1 97.5 284 SER B N 1
ATOM 4729 C CA . SER B 1 284 ? -3.963 -2.611 14.797 1 97.5 284 SER B CA 1
ATOM 4730 C C . SER B 1 284 ? -5.379 -2.096 15.031 1 97.5 284 SER B C 1
ATOM 4732 O O . SER B 1 284 ? -5.812 -1.959 16.172 1 97.5 284 SER B O 1
ATOM 4734 N N . ASN B 1 285 ? -6.105 -1.768 14.008 1 96.94 285 ASN B N 1
ATOM 4735 C CA . ASN B 1 285 ? -7.402 -1.112 14.125 1 96.94 285 ASN B CA 1
ATOM 4736 C C . ASN B 1 285 ? -8.352 -1.905 15.023 1 96.94 285 ASN B C 1
ATOM 4738 O O . ASN B 1 285 ? -8.992 -1.34 15.914 1 96.94 285 ASN B O 1
ATOM 4742 N N . GLY B 1 286 ? -8.453 -3.225 14.883 1 95.06 286 GLY B N 1
ATOM 4743 C CA . GLY B 1 286 ? -9.344 -4.035 15.688 1 95.06 286 GLY B CA 1
ATOM 4744 C C . GLY B 1 286 ? -9.031 -3.975 17.172 1 95.06 286 GLY B C 1
ATOM 4745 O O . GLY B 1 286 ? -9.93 -3.803 18 1 95.06 286 GLY B O 1
ATOM 4746 N N . GLU B 1 287 ? -7.789 -4.117 17.422 1 97 287 GLU B N 1
ATOM 4747 C CA . GLU B 1 287 ? -7.332 -4.066 18.797 1 97 287 GLU B CA 1
ATOM 4748 C C . GLU B 1 287 ? -7.656 -2.717 19.438 1 97 287 GLU B C 1
ATOM 4750 O O . GLU B 1 287 ? -8.18 -2.662 20.547 1 97 287 GLU B O 1
ATOM 4755 N N . TYR B 1 288 ? -7.43 -1.655 18.75 1 98.25 288 TYR B N 1
ATOM 4756 C CA . TYR B 1 288 ? -7.551 -0.338 19.359 1 98.25 288 TYR B CA 1
ATOM 4757 C C . TYR B 1 288 ? -9 0.123 19.375 1 98.25 288 TYR B C 1
ATOM 4759 O O . TYR B 1 288 ? -9.398 0.91 20.234 1 98.25 288 TYR B O 1
ATOM 4767 N N . LEU B 1 289 ? -9.82 -0.378 18.469 1 97.94 289 LEU B N 1
ATOM 4768 C CA . LEU B 1 289 ? -11.258 -0.151 18.609 1 97.94 289 LEU B CA 1
ATOM 4769 C C . LEU B 1 289 ? -11.797 -0.836 19.859 1 97.94 289 LEU B C 1
ATOM 4771 O O . LEU B 1 289 ? -12.633 -0.271 20.562 1 97.94 289 LEU B O 1
ATOM 4775 N N . ARG B 1 290 ? -11.32 -2.029 20.125 1 97.75 290 ARG B N 1
ATOM 4776 C CA . ARG B 1 290 ? -11.711 -2.717 21.359 1 97.75 290 ARG B CA 1
ATOM 4777 C C . ARG B 1 290 ? -11.25 -1.946 22.578 1 97.75 290 ARG B C 1
ATOM 4779 O O . ARG B 1 290 ? -11.992 -1.824 23.562 1 97.75 290 ARG B O 1
ATOM 4786 N N . LYS B 1 291 ? -10.062 -1.408 22.547 1 98.62 291 LYS B N 1
ATOM 4787 C CA . LYS B 1 291 ? -9.547 -0.614 23.656 1 98.62 291 LYS B CA 1
ATOM 4788 C C . LYS B 1 291 ? -10.414 0.619 23.891 1 98.62 291 LYS B C 1
ATOM 4790 O O . LYS B 1 291 ? -10.703 0.969 25.047 1 98.62 291 LYS B O 1
ATOM 4795 N N . PHE B 1 292 ? -10.812 1.278 22.812 1 98.69 292 PHE B N 1
ATOM 4796 C CA . PHE B 1 292 ? -11.742 2.395 22.953 1 98.69 292 PHE B CA 1
ATOM 4797 C C . PHE B 1 292 ? -13.039 1.939 23.625 1 98.69 292 PHE B C 1
ATOM 4799 O O . PHE B 1 292 ? -13.523 2.582 24.547 1 98.69 292 PHE B O 1
ATOM 4806 N N . ALA B 1 293 ? -13.578 0.845 23.172 1 98.62 293 ALA B N 1
ATOM 4807 C CA . ALA B 1 293 ? -14.82 0.319 23.734 1 98.62 293 ALA B CA 1
ATOM 4808 C C . ALA B 1 293 ? -14.656 -0.026 25.203 1 98.62 293 ALA B C 1
ATOM 4810 O O . ALA B 1 293 ? -15.508 0.316 26.031 1 98.62 293 ALA B O 1
ATOM 4811 N N . ASP B 1 294 ? -13.57 -0.673 25.516 1 98.56 294 ASP B N 1
ATOM 4812 C CA . ASP B 1 294 ? -13.281 -1.054 26.891 1 98.56 294 ASP B CA 1
ATOM 4813 C C . ASP B 1 294 ? -13.156 0.177 27.797 1 98.56 294 ASP B C 1
ATOM 4815 O O . ASP B 1 294 ? -13.445 0.111 28.984 1 98.56 294 ASP B O 1
ATOM 4819 N N . ALA B 1 295 ? -12.773 1.266 27.219 1 98.62 295 ALA B N 1
ATOM 4820 C CA . ALA B 1 295 ? -12.617 2.516 27.969 1 98.62 295 ALA B CA 1
ATOM 4821 C C . ALA B 1 295 ? -13.945 3.258 28.078 1 98.62 295 ALA B C 1
ATOM 4823 O O . ALA B 1 295 ? -14 4.367 28.625 1 98.62 295 ALA B O 1
ATOM 4824 N N . GLY B 1 296 ? -14.984 2.727 27.438 1 98.5 296 GLY B N 1
ATOM 4825 C CA . GLY B 1 296 ? -16.312 3.293 27.594 1 98.5 296 GLY B CA 1
ATOM 4826 C C . GLY B 1 296 ? -16.766 4.105 26.391 1 98.5 296 GLY B C 1
ATOM 4827 O O . GLY B 1 296 ? -17.797 4.762 26.438 1 98.5 296 GLY B O 1
ATOM 4828 N N . VAL B 1 297 ? -15.969 4.086 25.328 1 98.88 297 VAL B N 1
ATOM 4829 C CA . VAL B 1 297 ? -16.312 4.816 24.125 1 98.88 297 VAL B CA 1
ATOM 4830 C C . VAL B 1 297 ? -17.25 3.971 23.25 1 98.88 297 VAL B C 1
ATOM 4832 O O . VAL B 1 297 ? -16.984 2.795 23 1 98.88 297 VAL B O 1
ATOM 4835 N N . GLU B 1 298 ? -18.344 4.535 22.844 1 98.81 298 GLU B N 1
ATOM 4836 C CA . GLU B 1 298 ? -19.234 3.852 21.922 1 98.81 298 GLU B CA 1
ATOM 4837 C C . GLU B 1 298 ? -18.812 4.059 20.469 1 98.81 298 GLU B C 1
ATOM 4839 O O . GLU B 1 298 ? -18.656 5.195 20.016 1 98.81 298 GLU B O 1
ATOM 4844 N N . ILE B 1 299 ? -18.641 2.967 19.781 1 98.62 299 ILE B N 1
ATOM 4845 C CA . ILE B 1 299 ? -18.297 3.027 18.359 1 98.62 299 ILE B CA 1
ATOM 4846 C C . ILE B 1 299 ? -19.578 3.055 17.531 1 98.62 299 ILE B C 1
ATOM 4848 O O . ILE B 1 299 ? -20.422 2.18 17.672 1 98.62 299 ILE B O 1
ATOM 4852 N N . ILE B 1 300 ? -19.703 4.039 16.703 1 98.44 300 ILE B N 1
ATOM 4853 C CA . ILE B 1 300 ? -20.891 4.195 15.859 1 98.44 300 ILE B CA 1
ATOM 4854 C C . ILE B 1 300 ? -20.484 4.156 14.391 1 98.44 300 ILE B C 1
ATOM 4856 O O . ILE B 1 300 ? -19.594 4.902 13.961 1 98.44 300 ILE B O 1
ATOM 4860 N N . ASP B 1 301 ? -21.125 3.348 13.625 1 97.88 301 ASP B N 1
ATOM 4861 C CA . ASP B 1 301 ? -20.875 3.248 12.188 1 97.88 301 ASP B CA 1
ATOM 4862 C C . ASP B 1 301 ? -22 3.934 11.398 1 97.88 301 ASP B C 1
ATOM 4864 O O . ASP B 1 301 ? -23.172 3.656 11.609 1 97.88 301 ASP B O 1
ATOM 4868 N N . PHE B 1 302 ? -21.578 4.824 10.508 1 98.06 302 PHE B N 1
ATOM 4869 C CA . PHE B 1 302 ? -22.562 5.375 9.586 1 98.06 302 PHE B CA 1
ATOM 4870 C C . PHE B 1 302 ? -23.094 4.293 8.656 1 98.06 302 PHE B C 1
ATOM 4872 O O . PHE B 1 302 ? -22.359 3.402 8.234 1 98.06 302 PHE B O 1
ATOM 4879 N N . ASP B 1 303 ? -24.375 4.453 8.367 1 97.38 303 ASP B N 1
ATOM 4880 C CA . ASP B 1 303 ? -24.953 3.617 7.316 1 97.38 303 ASP B CA 1
ATOM 4881 C C . ASP B 1 303 ? -24.281 3.881 5.973 1 97.38 303 ASP B C 1
ATOM 4883 O O . ASP B 1 303 ? -24.156 5.031 5.551 1 97.38 303 ASP B O 1
ATOM 4887 N N . PRO B 1 304 ? -23.891 2.785 5.309 1 95.38 304 PRO B N 1
ATOM 4888 C CA . PRO B 1 304 ? -23.25 2.977 4.012 1 95.38 304 PRO B CA 1
ATOM 4889 C C . PRO B 1 304 ? -24.078 3.824 3.053 1 95.38 304 PRO B C 1
ATOM 4891 O O . PRO B 1 304 ? -23.531 4.594 2.262 1 95.38 304 PRO B O 1
ATOM 4894 N N . ALA B 1 305 ? -25.297 3.682 3.08 1 96.12 305 ALA B N 1
ATOM 4895 C CA . ALA B 1 305 ? -26.172 4.473 2.217 1 96.12 305 ALA B CA 1
ATOM 4896 C C . ALA B 1 305 ? -26.078 5.957 2.551 1 96.12 305 ALA B C 1
ATOM 4898 O O . ALA B 1 305 ? -26.141 6.809 1.659 1 96.12 305 ALA B O 1
ATOM 4899 N N . ASP B 1 306 ? -25.953 6.273 3.803 1 97.38 306 ASP B N 1
ATOM 4900 C CA . ASP B 1 306 ? -25.797 7.652 4.258 1 97.38 306 ASP B CA 1
ATOM 4901 C C . ASP B 1 306 ? -24.484 8.242 3.738 1 97.38 306 ASP B C 1
ATOM 4903 O O . ASP B 1 306 ? -24.453 9.406 3.314 1 97.38 306 ASP B O 1
ATOM 4907 N N . VAL B 1 307 ? -23.484 7.465 3.709 1 97.06 307 VAL B N 1
ATOM 4908 C CA . VAL B 1 307 ? -22.172 7.895 3.232 1 97.06 307 VAL B CA 1
ATOM 4909 C C . VAL B 1 307 ? -22.234 8.195 1.735 1 97.06 307 VAL B C 1
ATOM 4911 O O . VAL B 1 307 ? -21.719 9.211 1.276 1 97.06 307 VAL B O 1
ATOM 4914 N N . VAL B 1 308 ? -22.891 7.363 0.99 1 94.75 308 VAL B N 1
ATOM 4915 C CA . VAL B 1 308 ? -23.031 7.535 -0.453 1 94.75 308 VAL B CA 1
ATOM 4916 C C . VAL B 1 308 ? -23.797 8.812 -0.755 1 94.75 308 VAL B C 1
ATOM 4918 O O . VAL B 1 308 ? -23.406 9.586 -1.637 1 94.75 308 VAL B O 1
ATOM 4921 N N . GLN B 1 309 ? -24.797 9.008 -0.02 1 95.12 309 GLN B N 1
ATOM 4922 C CA . GLN B 1 309 ? -25.578 10.227 -0.2 1 95.12 309 GLN B CA 1
ATOM 4923 C C . GLN B 1 309 ? -24.75 11.461 0.151 1 95.12 309 GLN B C 1
ATOM 4925 O O . GLN B 1 309 ? -24.844 12.492 -0.516 1 95.12 309 GLN B O 1
ATOM 4930 N N . GLY B 1 310 ? -23.984 11.398 1.186 1 97.06 310 GLY B N 1
ATOM 4931 C CA . GLY B 1 310 ? -23.078 12.484 1.563 1 97.06 310 GLY B CA 1
ATOM 4932 C C . GLY B 1 310 ? -22.047 12.805 0.497 1 97.06 310 GLY B C 1
ATOM 4933 O O . GLY B 1 310 ? -21.703 13.969 0.294 1 97.06 310 GLY B O 1
ATOM 4934 N N . ARG B 1 311 ? -21.578 11.789 -0.191 1 96.38 311 ARG B N 1
ATOM 4935 C CA . ARG B 1 311 ? -20.562 11.992 -1.232 1 96.38 311 ARG B CA 1
ATOM 4936 C C . ARG B 1 311 ? -21.109 12.875 -2.352 1 96.38 311 ARG B C 1
ATOM 4938 O O . ARG B 1 311 ? -20.391 13.727 -2.883 1 96.38 311 ARG B O 1
ATOM 4945 N N . GLU B 1 312 ? -22.297 12.703 -2.721 1 93.56 312 GLU B N 1
ATOM 4946 C CA . GLU B 1 312 ? -22.906 13.523 -3.762 1 93.56 312 GLU B CA 1
ATOM 4947 C C . GLU B 1 312 ? -22.875 15 -3.395 1 93.56 312 GLU B C 1
ATOM 4949 O O . GLU B 1 312 ? -22.547 15.844 -4.234 1 93.56 312 GLU B O 1
ATOM 4954 N N . ARG B 1 313 ? -23.094 15.219 -2.172 1 94.5 313 ARG B N 1
ATOM 4955 C CA . ARG B 1 313 ? -23.062 16.594 -1.683 1 94.5 313 ARG B CA 1
ATOM 4956 C C . ARG B 1 313 ? -21.625 17.094 -1.582 1 94.5 313 ARG B C 1
ATOM 4958 O O . ARG B 1 313 ? -21.344 18.266 -1.852 1 94.5 313 ARG B O 1
ATOM 4965 N N . ALA B 1 314 ? -20.734 16.281 -1.184 1 97.94 314 ALA B N 1
ATOM 4966 C CA . ALA B 1 314 ? -19.328 16.641 -1.003 1 97.94 314 ALA B CA 1
ATOM 4967 C C . ALA B 1 314 ? -18.703 17.094 -2.322 1 97.94 314 ALA B C 1
ATOM 4969 O O . ALA B 1 314 ? -17.844 17.953 -2.342 1 97.94 314 ALA B O 1
ATOM 4970 N N . VAL B 1 315 ? -19.141 16.547 -3.434 1 97.56 315 VAL B N 1
ATOM 4971 C CA . VAL B 1 315 ? -18.609 16.875 -4.75 1 97.56 315 VAL B CA 1
ATOM 4972 C C . VAL B 1 315 ? -18.812 18.359 -5.035 1 97.56 315 VAL B C 1
ATOM 4974 O O . VAL B 1 315 ? -17.906 19.016 -5.562 1 97.56 315 VAL B O 1
ATOM 4977 N N . GLU B 1 316 ? -19.922 18.844 -4.664 1 97.06 316 GLU B N 1
ATOM 4978 C CA . GLU B 1 316 ? -20.172 20.266 -4.84 1 97.06 316 GLU B CA 1
ATOM 4979 C C . GLU B 1 316 ? -19.234 21.109 -3.986 1 97.06 316 GLU B C 1
ATOM 4981 O O . GLU B 1 316 ? -18.766 22.172 -4.422 1 97.06 316 GLU B O 1
ATOM 4986 N N . SER B 1 317 ? -18.953 20.656 -2.82 1 97.94 317 SER B N 1
ATOM 4987 C CA . SER B 1 317 ? -18.047 21.344 -1.914 1 97.94 317 SER B CA 1
ATOM 4988 C C . SER B 1 317 ? -16.609 21.312 -2.445 1 97.94 317 SER B C 1
ATOM 4990 O O . SER B 1 317 ? -15.859 22.281 -2.258 1 97.94 317 SER B O 1
ATOM 4992 N N . TRP B 1 318 ? -16.203 20.188 -3.072 1 98.56 318 TRP B N 1
ATOM 4993 C CA . TRP B 1 318 ? -14.891 20.141 -3.688 1 98.56 318 TRP B CA 1
ATOM 4994 C C . TRP B 1 318 ? -14.711 21.25 -4.711 1 98.56 318 TRP B C 1
ATOM 4996 O O . TRP B 1 318 ? -13.695 21.953 -4.699 1 98.56 318 TRP B O 1
ATOM 5006 N N . ALA B 1 319 ? -15.742 21.391 -5.523 1 98 319 ALA B N 1
ATOM 5007 C CA . ALA B 1 319 ? -15.695 22.375 -6.594 1 98 319 ALA B CA 1
ATOM 5008 C C . ALA B 1 319 ? -15.602 23.797 -6.031 1 98 319 ALA B C 1
ATOM 5010 O O . ALA B 1 319 ? -14.875 24.625 -6.562 1 98 319 ALA B O 1
ATOM 5011 N N . LYS B 1 320 ? -16.312 24.016 -4.965 1 97.69 320 LYS B N 1
ATOM 5012 C CA . LYS B 1 320 ? -16.281 25.312 -4.316 1 97.69 320 LYS B CA 1
ATOM 5013 C C . LYS B 1 320 ? -14.898 25.609 -3.74 1 97.69 320 LYS B C 1
ATOM 5015 O O . LYS B 1 320 ? -14.453 26.75 -3.721 1 97.69 320 LYS B O 1
ATOM 5020 N N . ALA B 1 321 ? -14.242 24.594 -3.289 1 97.75 321 ALA B N 1
ATOM 5021 C CA . ALA B 1 321 ? -12.961 24.75 -2.609 1 97.75 321 ALA B CA 1
ATOM 5022 C C . ALA B 1 321 ? -11.82 24.906 -3.617 1 97.75 321 ALA B C 1
ATOM 5024 O O . ALA B 1 321 ? -10.75 25.406 -3.277 1 97.75 321 ALA B O 1
ATOM 5025 N N . ALA B 1 322 ? -12 24.344 -4.82 1 98.38 322 ALA B N 1
ATOM 5026 C CA . ALA B 1 322 ? -10.992 24.469 -5.875 1 98.38 322 ALA B CA 1
ATOM 5027 C C . ALA B 1 322 ? -11.062 25.828 -6.551 1 98.38 322 ALA B C 1
ATOM 5029 O O . ALA B 1 322 ? -11.695 25.969 -7.605 1 98.38 322 ALA B O 1
ATOM 5030 N N . THR B 1 323 ? -10.344 26.781 -6.031 1 98.06 323 THR B N 1
ATOM 5031 C CA . THR B 1 323 ? -10.609 28.172 -6.398 1 98.06 323 THR B CA 1
ATOM 5032 C C . THR B 1 323 ? -9.57 28.672 -7.398 1 98.06 323 THR B C 1
ATOM 5034 O O . THR B 1 323 ? -9.734 29.734 -7.996 1 98.06 323 THR B O 1
ATOM 5037 N N . ASP B 1 324 ? -8.438 28.031 -7.562 1 98.25 324 ASP B N 1
ATOM 5038 C CA . ASP B 1 324 ? -7.422 28.438 -8.523 1 98.25 324 ASP B CA 1
ATOM 5039 C C . ASP B 1 324 ? -7.121 27.297 -9.516 1 98.25 324 ASP B C 1
ATOM 5041 O O . ASP B 1 324 ? -7.703 26.219 -9.422 1 98.25 324 ASP B O 1
ATOM 5045 N N . ASP B 1 325 ? -6.289 27.562 -10.484 1 98.62 325 ASP B N 1
ATOM 5046 C CA . ASP B 1 325 ? -6.008 26.625 -11.57 1 98.62 325 ASP B CA 1
ATOM 5047 C C . ASP B 1 325 ? -5.453 25.312 -11.023 1 98.62 325 ASP B C 1
ATOM 5049 O O . ASP B 1 325 ? -5.914 24.234 -11.406 1 98.62 325 ASP B O 1
ATOM 5053 N N . LEU B 1 326 ? -4.496 25.391 -10.133 1 98.81 326 LEU B N 1
ATOM 5054 C CA . LEU B 1 326 ? -3.828 24.188 -9.641 1 98.81 326 LEU B CA 1
ATOM 5055 C C . LEU B 1 326 ? -4.789 23.312 -8.836 1 98.81 326 LEU B C 1
ATOM 5057 O O . LEU B 1 326 ? -4.82 22.094 -9 1 98.81 326 LEU B O 1
ATOM 5061 N N . SER B 1 327 ? -5.543 23.906 -7.922 1 98.81 327 SER B N 1
ATOM 5062 C CA . SER B 1 327 ? -6.512 23.125 -7.156 1 98.81 327 SER B CA 1
ATOM 5063 C C . SER B 1 327 ? -7.566 22.516 -8.062 1 98.81 327 SER B C 1
ATOM 5065 O O . SER B 1 327 ? -8.016 21.391 -7.828 1 98.81 327 SER B O 1
ATOM 5067 N N . LYS B 1 328 ? -7.996 23.203 -9.086 1 98.81 328 LYS B N 1
ATOM 5068 C CA . LYS B 1 328 ? -8.961 22.656 -10.039 1 98.81 328 LYS B CA 1
ATOM 5069 C C . LYS B 1 328 ? -8.375 21.469 -10.789 1 98.81 328 LYS B C 1
ATOM 5071 O O . LYS B 1 328 ? -9.039 20.438 -10.961 1 98.81 328 LYS B O 1
ATOM 5076 N N . ARG B 1 329 ? -7.145 21.609 -11.234 1 98.88 329 ARG B N 1
ATOM 5077 C CA . ARG B 1 329 ? -6.48 20.5 -11.922 1 98.88 329 ARG B CA 1
ATOM 5078 C C . ARG B 1 329 ? -6.379 19.281 -11.016 1 98.88 329 ARG B C 1
ATOM 5080 O O . ARG B 1 329 ? -6.605 18.156 -11.461 1 98.88 329 ARG B O 1
ATOM 5087 N N . MET B 1 330 ? -6.027 19.484 -9.734 1 98.88 330 MET B N 1
ATOM 5088 C CA . MET B 1 330 ? -5.953 18.375 -8.789 1 98.88 330 MET B CA 1
ATOM 5089 C C . MET B 1 330 ? -7.32 17.719 -8.609 1 98.88 330 MET B C 1
ATOM 5091 O O . MET B 1 330 ? -7.449 16.5 -8.68 1 98.88 330 MET B O 1
ATOM 5095 N N . MET B 1 331 ? -8.312 18.562 -8.383 1 98.81 331 MET B N 1
ATOM 5096 C CA . MET B 1 331 ? -9.672 18.047 -8.195 1 98.81 331 MET B CA 1
ATOM 5097 C C . MET B 1 331 ? -10.125 17.234 -9.398 1 98.81 331 MET B C 1
ATOM 5099 O O . MET B 1 331 ? -10.617 16.109 -9.242 1 98.81 331 MET B O 1
ATOM 5103 N N . GLU B 1 332 ? -9.961 17.75 -10.57 1 98.75 332 GLU B N 1
ATOM 5104 C CA . GLU B 1 332 ? -10.43 17.109 -11.797 1 98.75 332 GLU B CA 1
ATOM 5105 C C . GLU B 1 332 ? -9.703 15.789 -12.031 1 98.75 332 GLU B C 1
ATOM 5107 O O . GLU B 1 332 ? -10.32 14.797 -12.43 1 98.75 332 GLU B O 1
ATOM 5112 N N . SER B 1 333 ? -8.414 15.805 -11.797 1 98.75 333 SER B N 1
ATOM 5113 C CA . SER B 1 333 ? -7.629 14.586 -11.953 1 98.75 333 SER B CA 1
ATOM 5114 C C . SER B 1 333 ? -8.086 13.516 -10.969 1 98.75 333 SER B C 1
ATOM 5116 O O . SER B 1 333 ? -8.172 12.336 -11.328 1 98.75 333 SER B O 1
ATOM 5118 N N . GLN B 1 334 ? -8.344 13.891 -9.781 1 98.75 334 GLN B N 1
ATOM 5119 C CA . GLN B 1 334 ? -8.797 12.953 -8.758 1 98.75 334 GLN B CA 1
ATOM 5120 C C . GLN B 1 334 ? -10.203 12.445 -9.062 1 98.75 334 GLN B C 1
ATOM 5122 O O . GLN B 1 334 ? -10.492 11.258 -8.922 1 98.75 334 GLN B O 1
ATOM 5127 N N . MET B 1 335 ? -11.078 13.344 -9.484 1 98.5 335 MET B N 1
ATOM 5128 C CA . MET B 1 335 ? -12.43 12.93 -9.859 1 98.5 335 MET B CA 1
ATOM 5129 C C . MET B 1 335 ? -12.398 11.961 -11.031 1 98.5 335 MET B C 1
ATOM 5131 O O . MET B 1 335 ? -13.164 11 -11.07 1 98.5 335 MET B O 1
ATOM 5135 N N . ALA B 1 336 ? -11.508 12.211 -11.984 1 98.25 336 ALA B N 1
ATOM 5136 C CA . ALA B 1 336 ? -11.352 11.289 -13.109 1 98.25 336 ALA B CA 1
ATOM 5137 C C . ALA B 1 336 ? -10.945 9.898 -12.633 1 98.25 336 ALA B C 1
ATOM 5139 O O . ALA B 1 336 ? -11.5 8.898 -13.086 1 98.25 336 ALA B O 1
ATOM 5140 N N . LEU B 1 337 ? -10.031 9.852 -11.711 1 98.19 337 LEU B N 1
ATOM 5141 C CA . LEU B 1 337 ? -9.609 8.555 -11.18 1 98.19 337 LEU B CA 1
ATOM 5142 C C . LEU B 1 337 ? -10.75 7.891 -10.414 1 98.19 337 LEU B C 1
ATOM 5144 O O . LEU B 1 337 ? -10.969 6.684 -10.547 1 98.19 337 LEU B O 1
ATOM 5148 N N . MET B 1 338 ? -11.453 8.656 -9.641 1 97.75 338 MET B N 1
ATOM 5149 C CA . MET B 1 338 ? -12.586 8.102 -8.898 1 97.75 338 MET B CA 1
ATOM 5150 C C . MET B 1 338 ? -13.625 7.516 -9.852 1 97.75 338 MET B C 1
ATOM 5152 O O . MET B 1 338 ? -14.227 6.48 -9.562 1 97.75 338 MET B O 1
ATOM 5156 N N . GLN B 1 339 ? -13.844 8.172 -10.977 1 96.62 339 GLN B N 1
ATOM 5157 C CA . GLN B 1 339 ? -14.758 7.645 -11.984 1 96.62 339 GLN B CA 1
ATOM 5158 C C . GLN B 1 339 ? -14.25 6.324 -12.555 1 96.62 339 GLN B C 1
ATOM 5160 O O . GLN B 1 339 ? -15.016 5.367 -12.695 1 96.62 339 GLN B O 1
ATOM 5165 N N . GLU B 1 340 ? -12.984 6.297 -12.82 1 95.31 340 GLU B N 1
ATOM 5166 C CA . GLU B 1 340 ? -12.375 5.078 -13.336 1 95.31 340 GLU B CA 1
ATOM 5167 C C . GLU B 1 340 ? -12.492 3.932 -12.336 1 95.31 340 GLU B C 1
ATOM 5169 O O . GLU B 1 340 ? -12.633 2.77 -12.727 1 95.31 340 GLU B O 1
ATOM 5174 N N . LEU B 1 341 ? -12.477 4.258 -11.078 1 95.44 341 LEU B N 1
ATOM 5175 C CA . LEU B 1 341 ? -12.555 3.271 -10.008 1 95.44 341 LEU B CA 1
ATOM 5176 C C . LEU B 1 341 ? -14.008 2.996 -9.625 1 95.44 341 LEU B C 1
ATOM 5178 O O . LEU B 1 341 ? -14.273 2.266 -8.664 1 95.44 341 LEU B O 1
ATOM 5182 N N . ARG B 1 342 ? -14.953 3.67 -10.281 1 92.12 342 ARG B N 1
ATOM 5183 C CA . ARG B 1 342 ? -16.391 3.514 -10.094 1 92.12 342 ARG B CA 1
ATOM 5184 C C . ARG B 1 342 ? -16.812 3.988 -8.711 1 92.12 342 ARG B C 1
ATOM 5186 O O . ARG B 1 342 ? -17.688 3.387 -8.078 1 92.12 342 ARG B O 1
ATOM 5193 N N . LEU B 1 343 ? -16.141 5.031 -8.297 1 93.94 343 LEU B N 1
ATOM 5194 C CA . LEU B 1 343 ? -16.484 5.633 -7.016 1 93.94 343 LEU B CA 1
ATOM 5195 C C . LEU B 1 343 ? -17.406 6.832 -7.203 1 93.94 343 LEU B C 1
ATOM 5197 O O . LEU B 1 343 ? -18.016 7.305 -6.242 1 93.94 343 LEU B O 1
ATOM 5201 N N . LEU B 1 344 ? -17.375 7.391 -8.391 1 93.44 344 LEU B N 1
ATOM 5202 C CA . LEU B 1 344 ? -18.234 8.5 -8.773 1 93.44 344 LEU B CA 1
ATOM 5203 C C . LEU B 1 344 ? -19.031 8.164 -10.031 1 93.44 344 LEU B C 1
ATOM 5205 O O . LEU B 1 344 ? -18.594 7.336 -10.844 1 93.44 344 LEU B O 1
#

Sequence (688 aa):
MTNLNRRNALQLGAVALAAPAILTGGAARAQGVTQWRMQALWGGGTTPMLYEEKFCARVLELTGGTLEITPFSGGQIVPPAQAFDAVRGGAFQMMKTFDGYTAGKIPAHGFSSTVPFGFPEPDQYEAWFYERGGLDLARESYAAAGLTYVAPTVYGEEPIHSKVEIREIADLKGLKGRFVGLASAVMADFGVAVSPLPTSEVYSALDKGLIDVADRGDIKANYEEGIHEVAKYLILPGVHQPTTATSYIANTGAYEALDNQQKAALAVAAREVSGALRQDILVSNGEYLRKFADAGVEIIDFDPADVVQGRERAVESWAKAATDDLSKRMMESQMALMQELRLLMTNLNRRNALQLGAVALAAPAILTGGAARAQGVTQWRMQALWGGGTTPMLYEEKFCARVLELTGGTLEITPFSGGQIVPPAQAFDAVRGGAFQMMKTFDGYTAGKIPAHGFSSTVPFGFPEPDQYEAWFYERGGLDLARESYAAAGLTYVAPTVYGEEPIHSKVEIREIADLKGLKGRFVGLASAVMADFGVAVSPLPTSEVYSALDKGLIDVADRGDIKANYEEGIHEVAKYLILPGVHQPTTATSYIANTGAYEALDNQQKAALAVAAREVSGALRQDILVSNGEYLRKFADAGVEIIDFDPADVVQGRERAVESWAKAATDDLSKRMMESQMALMQELRLL

Organism: Ruegeria pomeroyi (strain ATCC 700808 / DSM 15171 / DSS-3) (NCBI:txid246200)

Secondary structure (DSSP, 8-state):
---------------------------------EEEEEE-SSPTT-HHHHHHHHHHHHHHHHTTTSEEEEEE-TTSSS-GGGHHHHHHHTSSSEEEEEGGGGTTT-GGGGTTT--TTS-SSHHHHHHHHHHSSHHHHHHHHHHTTTEEEEEEEEE---PEEESS---SGGGGTT-EEE--THHHHHHHHTT-EE----GGGHHHHHHHTS-SEE--S-HHHHHHTTGGGT-SEEEES-TT-SSEEEEEEEEHHHHHTS-HHHHHHHHHHHHHHHHHHHHHHHHHHHHHHHHHHHTTPEEEE--HHHHHHHHHHHHHHHHHH--SHHHHHHHHHHHHHHHHTT--/---------------------------------EEEEEE-SSPTT-HHHHHHHHHHHHHHHHTTTSEEEEEE-TTSSS-GGGHHHHHHHTSSSEEEEEGGGGTTT-GGGGTTT--TTS-SSHHHHHHHHHHSSHHHHHHHHHHTTTEEEEEEEEE---PEEESS---SGGGGTT-EEE--THHHHHHHHTT-EE----GGGHHHHHHHTS-SEE--S-HHHHHHTTGGGT-SEEEES-TT-SSEEEEEEEEHHHHHTS-HHHHHHHHHHHHHHHHHHHHHHHHHHHHHHHHHHHTTPEEEE--HHHHHHHHHHHHHHHHHH--SHHHHHHHHHHHHHHHHTT--

Solvent-accessible surface area (backbone atoms only — not comparable to full-atom values): 35344 Å² total; per-residue (Å²): 132,82,82,84,74,87,76,85,78,81,77,76,76,77,76,77,73,80,71,75,78,74,72,74,62,76,69,71,62,80,69,68,66,45,78,40,41,27,39,32,70,35,54,78,87,33,62,71,36,53,46,52,48,48,33,32,53,43,26,20,43,28,41,74,52,39,40,40,50,48,75,35,38,40,45,68,88,48,53,66,91,43,46,67,59,36,19,46,71,57,76,36,37,28,34,37,44,52,39,22,78,46,16,91,81,37,42,40,26,16,67,63,16,28,46,41,54,54,47,73,42,29,64,60,51,46,25,37,34,76,73,62,54,38,47,59,51,47,26,58,69,30,44,88,62,43,27,35,52,65,41,56,32,38,23,51,43,27,40,37,37,15,62,56,92,58,69,47,75,76,57,42,45,74,37,36,26,28,38,57,27,38,22,27,56,38,43,36,74,51,38,25,50,61,44,78,68,60,66,88,47,47,58,59,33,35,62,72,56,76,28,44,33,34,56,76,44,39,68,59,48,34,53,77,70,45,41,57,78,45,22,48,26,40,34,31,77,14,48,53,25,21,18,35,25,33,33,39,38,28,14,33,72,62,56,68,70,46,53,72,38,53,51,48,21,52,43,44,29,33,46,43,40,14,52,51,51,29,31,53,49,61,75,38,44,54,60,42,52,50,50,37,40,76,66,64,22,47,77,38,66,50,51,69,68,56,53,56,57,48,27,65,55,35,53,58,40,51,57,67,53,31,73,47,72,65,18,37,52,49,49,51,51,50,50,52,50,33,38,64,70,67,72,95,134,88,72,89,75,84,74,80,83,78,74,76,74,78,75,79,77,76,71,75,74,73,71,73,63,75,69,72,63,81,69,69,67,43,79,41,39,28,38,33,68,35,56,78,87,34,63,72,37,54,45,50,48,50,33,32,53,44,25,20,44,28,42,74,51,39,41,41,50,48,76,35,38,40,45,68,88,46,54,66,92,43,44,66,59,36,19,45,73,58,76,36,37,29,35,37,42,52,39,22,78,46,15,90,83,40,43,40,25,15,67,62,16,26,46,42,52,53,46,73,45,28,64,60,51,48,25,37,33,76,71,61,54,38,47,62,51,48,27,57,70,28,44,88,61,43,26,34,54,64,41,55,33,38,23,50,42,27,40,36,35,16,62,56,92,57,71,47,75,76,58,41,44,76,35,32,25,30,38,57,26,39,22,26,57,39,43,36,74,52,36,25,50,62,44,77,68,61,65,88,48,47,58,60,34,35,60,72,56,76,28,42,32,33,55,76,44,39,66,60,49,33,52,76,70,46,42,58,80,45,21,47,25,39,33,30,76,14,48,54,23,20,20,36,24,31,34,38,38,26,14,33,71,63,57,68,70,47,52,70,38,51,51,48,20,51,43,46,29,33,46,45,40,14,54,51,52,29,32,52,49,62,74,41,44,54,60,43,51,48,52,36,40,74,66,65,24,45,77,37,67,49,50,67,68,56,52,56,56,48,29,64,56,36,54,56,40,52,57,67,54,33,74,49,71,66,18,38,52,50,50,51,52,50,51,51,50,34,39,63,70,66,74,95

Foldseek 3Di:
DDDPDDDDDPPPPPPPPPPPPPPPPPCPVPLAAAEFEEEELADPPFPLQVLVVVLQVLLCVLVVNNYHYHYHYACPQHHNLCRLVCQLVPVTWKYWFALLSCCVPQVLSLLQWAQFLADLAQVLSQCCCVPLVVVVLVQVSCVVSQKGFQGKQKAFAWWKFFQDDDAFLLSQAPFEEEDTGLLQLLSVVSHYNYDHDRLVCVQVCLQVVVGGMYTRDALRRCVVVPSLVRGQEIEPDRSSGRMGIITMMTRNVSQVPDDPSSSVSSNVSSVVSSVVVNVVSVVCVVVSVVVSVVSNHYYHYHDPVSSLVSSVSSLVSQVVSQDDDSSVVSSVSSVVSCVVVVND/DDDDDPDDDPCPPPPDPPPPPPPVPVPPVPQAAAEFEEEELADPPFPLQVLVVVLQVLLCVLVVNNYHYHYHYACPQHHNLCRLVCQLVPVTWKYWFALLSCCVVQVLSLLQWFQFLADLAQVLSQCCCVPLVVVVLVQVSCVVSQKGFQGKQKAFAWWKFFQDDDAFLLSQAPFEEEDTGLLQLLSVLSHYNYDHDRLVCPQVCLQVVVGGMYTRDALRRCVVVPSLVRGQEIEPDRSSGRMGIITMMTRNVSQVPDDPSSSVSSNVSSVVSSVVVNVVSVVCVVVSVVVSVVSNHYYHYHDPVSSLVSSVSSLVSQVVSQDDDSSVVSSVSSVVSCVVVVND

GO terms:
  GO:0015556 C4-dicarboxylate transmembrane transporter activity (F, TAS)
  GO:0015740 C4-dicarboxylate transport (P, TAS)

Radius of gyration: 31.65 Å; Cα contacts (8 Å, |Δi|>4): 1321; chains: 2; bounding box: 131×73×72 Å

=== Feature glossary ===
Feature key, reading from the visual/contextual features back to the raw sequence:

Rendered structure images. Structure images are PyMOL renders from six orthogonal camera directions. Cartoon representation draws helices as coils and strands as arrows; sticks shows the backbone as bonds; surface shows the solvent-excluded envelope. Rainbow coloring maps sequence position to hue (blue→red, N→C); chain coloring assigns a distinct color per polypeptide.

Contact-map, Ramachandran, and PAE plots. Three diagnostic plots accompany the record. The Cα contact map visualizes the tertiary structure as a 2D adjacency matrix (8 Å cutoff, sequence-local contacts suppressed). The Ramachandran plot shows the distribution of backbone (φ, ψ) torsions, with points in the α and β basins reflecting secondary structure content. The PAE plot shows AlphaFold's inter-residue confidence as a color matrix.

InterPro / GO / CATH / organism. The annotation block draws on four external resources. InterPro: which protein families and domains the sequence belongs to. GO: standardized terms for what the protein does, what process it participates in, and where in the cell it acts. CATH: which structural fold it has in the CATH hierarchy. Organism: the species of origin.

Nearest PDB structures. Structural nearest neighbors (via Foldseek easy-search vs the PDB). Reported per hit: target PDB id, E-value, and alignment TM-score. A TM-score above ~0.5 is the conventional threshold for 'same fold'.

Predicted aligned error. Predicted aligned error is AlphaFold's pairwise confidence. Unlike pLDDT (per-residue), PAE is per-residue-pair and captures whether two parts of the structure are correctly placed relative to each other. Units are ångströms of expected positional error.

Solvent-accessible surface area. SASA measures how much of the protein is reachable by solvent. It is computed by rolling a water-sized probe over the atomic surface and summing the exposed area (Å²). Per-residue SASA distinguishes core (buried, low SASA) from surface (exposed, high SASA) residues; total SASA is a whole-molecule size measure.

B-factor. Crystallographic B-factors measure how much each atom's electron density is smeared out, in Å². They rise in mobile loops and surface residues and fall in the buried interior. In AlphaFold models this column is repurposed to hold pLDDT instead.

pLDDT. For AlphaFold models, the B-factor field carries pLDDT — the model's own estimate of local accuracy on a 0–100 scale. Regions with pLDDT<50 should be treated as essentially unmodeled; they often correspond to intrinsically disordered segments.

Backbone torsions (φ/ψ). φ (phi) and ψ (psi) are the two rotatable backbone dihedrals per residue: φ is the C(i-1)–N–Cα–C torsion, ψ is the N–Cα–C–N(i+1) torsion, both in degrees on (−180°, 180°]. α-helical residues cluster near (−60°, −45°); β-strand residues near (−120°, +130°). A Ramachandran plot is simply a scatter of (φ, ψ) for every residue.

Radius of gyration, Cα contacts, bounding box. Radius of gyration (Rg) is the root-mean-square distance of Cα atoms from their centroid — a single number for overall size and compactness. A globular domain of N residues has Rg ≈ 2.2·N^0.38 Å; an extended or disordered chain has a much larger Rg. The Cα contact count is the number of residue pairs whose Cα atoms are within 8 Å and are more than four positions apart in sequence — a standard proxy for tertiary packing density. The bounding box is the smallest axis-aligned box enclosing all Cα atoms.

Secondary structure (3-state, P-SEA). Three-state secondary structure (P-SEA) collapses the eight DSSP classes into helix (a), strand (b), and coil (c). P-SEA assigns these from Cα geometry alone — distances and angles — without requiring backbone oxygens, so it works on any Cα trace.

Secondary structure (8-state, DSSP). Secondary structure is the local, repeating backbone conformation. DSSP classifies it into eight states by reading the hydrogen-bond network: three helix types (H, G, I), two β types (E, B), two non-regular types (T, S), and unstructured coil (-).

Foldseek 3Di. The Foldseek 3Di string encodes local tertiary geometry as a 20-letter alphabet — one character per residue — derived from the relative positions of nearby Cα atoms. Unlike the amino-acid sequence, 3Di is a direct function of the 3D structure, so two proteins with the same fold have similar 3Di strings even at low sequence identity.

mmCIF coordinates. Structure coordinates are given as an mmCIF _atom_site loop: one row per atom with element, residue name, chain id, sequence number, and x/y/z position in Å. Only the four main-chain atoms per residue are included here; side chains are omitted to keep the record compact.

Sequence. This is the polypeptide sequence — one letter per residue, N-terminus first. Length ranges from a few dozen residues for small domains to over a thousand for large multi-domain proteins.